Protein AF-0000000085033160 (afdb_homodimer)

Sequence (664 aa):
MLYVVVDGFFGDTGKGKVVAYLAQADSPALCVRTGAPNAGHTVVYGGQTAVLRTLPTCFINRRPKLAVAPGALIKLDVFLTEVEKYGGGRTYVDYQTGVIEDRHVEAERRDEYLMKVVGSTGQGVGAAMVDRVLRRLRLAKEFDVLKPYLADVPALIHENRGEGVVIEGTQGTFLSLYHGTYPYVTSRDATASGVLSEAGVGPKAVDEVVLVFKAYVTRVGSGPLPGELPPEEAERRGWAERGAVTGRPRRAAPFNLELARRAVLLNTPTQIAITKIDVLFKEAAGKTRWGDLPPEARRWIEELEEALKVPVTLIGTGPEPHHMVDLRRERLMLYVVVDGFFGDTGKGKVVAYLAQADSPALCVRTGAPNAGHTVVYGGQTAVLRTLPTCFINRRPKLAVAPGALIKLDVFLTEVEKYGGGRTYVDYQTGVIEDRHVEAERRDEYLMKVVGSTGQGVGAAMVDRVLRRLRLAKEFDVLKPYLADVPALIHENRGEGVVIEGTQGTFLSLYHGTYPYVTSRDATASGVLSEAGVGPKAVDEVVLVFKAYVTRVGSGPLPGELPPEEAERRGWAERGAVTGRPRRAAPFNLELARRAVLLNTPTQIAITKIDVLFKEAAGKTRWGDLPPEARRWIEELEEALKVPVTLIGTGPEPHHMVDLRRERL

Secondary structure (DSSP, 8-state):
-EEEEEESSSS-S-HHHHHHHHHHHH--SEEEE-S-TTS-EEEEETTEEEEESSS-GGGGSSSSEEEE-TT-EEEHHHHHHHIIIIITT-EEEETT-EEE-HHHHHHHHH-HIIIIII----SSHHHHHHHHHTT---BGGG-GGGGGGEE-HHHHHHHHGGG-EEEE--S-GGG-TTTSSTTSS-SS--SHHHHHHHHT--GGG--EEEEEEESEEEE-SSS--TTPPPHHHHHHTT---B-TTT-PBPEEEE--HHHHHHHHHHH--SEEEEE-HHHHSGGGTT--SGGGS-HHHHHHHHHHHHHHTS-EEEEE-SSSTTSEEE-HHHH-/-EEEEEESSSS-S-HHHHHHHHHHHH--SEEEE-S-TTS-EEEEETTEEEEESSS-GGGGSSSSEEEE-TT-EEEHHHHHHHIIIIITT-EEEETT-EEE-HHHHHHHHH-HIIIIII----SSHHHHHHHHHTT---BGGG-GGGGGGEE-HHHHHHHHGGG-EEEE--S-GGG-TTTSSTTSS-SS--SHHHHHHHHT--GGG--EEEEEEESEEEE-SSS--TTPBPHHHHHHTT---B-TTT-PBPEEEE--HHHHHHHHHHH--SEEEEE-HHHHSGGGTT--SGGGS-HHHHHHHHHHHHHHTS-EEEEE-SSSTTSEEE-HHHH-

Organism: Pyrobaculum neutrophilum (strain DSM 2338 / JCM 9278 / NBRC 100436 / V24Sta) (NCBI:txid444157)

Radius of gyration: 24.34 Å; Cα contacts (8 Å, |Δi|>4): 1783; chains: 2; bounding box: 51×70×63 Å

pLDDT: mean 96.83, std 3.1, range [81.56, 98.94]

InterPro domains:
  IPR001114 Adenylosuccinate synthetase [MF_00011] (1-332)
  IPR001114 Adenylosuccinate synthetase [PF00709] (4-136)
  IPR001114 Adenylosuccinate synthetase [PF00709] (143-280)
  IPR001114 Adenylosuccinate synthetase [PTHR11846] (144-281)
  IPR001114 Adenylosuccinate synthetase [SM00788] (2-326)
  IPR027417 P-loop containing nucleoside triphosphate hydrolase [SSF52540] (2-327)
  IPR042109 Adenylosuccinate synthetase, domain 1 [G3DSA:3.40.440.10] (1-132)
  IPR042109 Adenylosuccinate synthetase, domain 1 [G3DSA:3.40.440.10] (133-212)
  IPR042111 Adenylosuccinate synthetase, domain 3 [G3DSA:3.90.170.10] (213-284)
  IPR042111 Adenylosuccinate synthetase, domain 3 [G3DSA:3.90.170.10] (285-330)

Solvent-accessible surface area (backbone atoms only — not comparable to full-atom values): 31947 Å² total; per-residue (Å²): 75,26,38,39,38,31,25,35,43,54,25,88,28,47,59,26,29,53,44,31,28,46,22,65,77,64,54,27,42,32,28,33,13,41,44,38,60,75,39,50,35,55,36,38,58,93,89,38,78,45,73,36,40,55,63,36,54,36,52,83,30,86,72,34,34,33,26,27,18,24,49,15,38,39,38,66,68,61,45,52,51,45,39,70,76,53,29,84,89,37,48,35,33,12,48,48,12,33,49,40,50,70,68,20,23,52,53,30,61,69,33,56,60,43,44,70,60,38,41,51,81,48,65,7,60,48,42,32,47,39,30,45,38,66,48,65,51,55,33,37,70,76,38,75,92,42,58,90,27,54,38,65,45,43,60,50,51,66,72,30,26,87,56,16,29,40,35,38,44,39,56,3,28,41,23,7,54,48,70,25,53,73,52,34,38,48,61,44,54,22,35,50,13,24,39,29,35,26,39,39,37,13,39,71,64,54,70,37,33,37,34,22,32,35,61,42,40,45,39,67,61,67,48,91,58,82,68,58,48,56,68,68,56,27,47,74,62,63,60,62,46,59,39,80,74,81,56,46,67,38,46,30,22,62,60,54,66,70,55,45,47,52,34,41,60,34,28,38,43,65,26,30,30,38,22,49,42,20,63,80,34,62,78,24,50,61,34,48,45,74,89,62,38,44,68,67,54,52,51,52,51,52,51,50,27,64,73,61,73,39,47,69,26,36,38,23,9,48,71,42,40,75,18,31,22,74,33,50,80,79,68,99,76,27,36,39,39,30,26,36,43,53,25,87,28,49,60,27,31,54,44,30,28,47,23,65,76,63,52,26,44,32,28,32,12,42,44,38,60,74,39,50,37,54,36,38,58,94,88,38,77,45,74,35,42,56,63,34,54,36,53,84,32,85,70,34,34,32,26,26,19,24,48,13,38,39,39,66,69,61,44,52,53,46,38,72,76,53,29,85,89,37,49,35,33,11,47,49,13,32,51,41,48,70,68,21,23,52,54,31,59,69,32,57,59,44,45,70,59,38,41,52,82,49,68,7,60,50,41,32,46,38,29,46,39,66,47,65,50,54,32,36,70,77,38,75,90,42,57,90,27,54,38,63,45,41,59,51,50,65,72,30,25,86,55,16,28,40,36,41,47,40,57,3,29,40,23,6,54,48,71,24,52,72,52,36,39,48,61,44,56,21,35,48,14,24,39,28,36,27,40,37,36,12,40,72,65,53,70,37,31,37,33,22,32,34,61,43,39,46,38,68,62,67,46,91,58,84,70,57,48,56,68,68,56,28,46,74,61,63,59,62,46,57,39,82,75,79,56,46,68,38,46,34,21,62,60,51,66,69,55,44,46,50,32,41,60,34,26,38,42,64,28,28,29,36,21,51,41,21,62,79,34,62,76,25,51,59,34,48,45,76,88,62,39,44,68,67,55,52,51,52,52,51,51,49,27,65,72,62,72,37,49,68,25,38,38,23,10,47,71,40,39,76,18,31,23,74,35,51,79,80,67,98

Nearest PDB structures (foldseek):
  5k7x-assembly3_E  TM=9.782E-01  e=5.143E-45  Pyrococcus horikoshii OT3
  2d7u-assembly1_A  TM=9.585E-01  e=7.695E-42  Pyrococcus horikoshii OT3
  1p9b-assembly1_A-2  TM=9.034E-01  e=1.236E-30  Plasmodium falciparum
  4m9d-assembly1_A  TM=9.116E-01  e=2.508E-29  Bacillus anthracis str. 'Ames Ancestor'
  5i34-assembly1_B  TM=8.944E-01  e=1.033E-26  Cryptococcus neoformans H99

Foldseek 3Di:
DEEEEFALAFFDLQLLLQQCLCCVVQVAAAEEEAEFQQAWHWAADPNDIDTARAWHSSLVHVRHQIEYFLLHEYEPVSVVVCCVVRVNLRYAYEQNHFYADPVLLVVQVPDCCNCPPLNGLSPSQQVQVVCVVVVNTDGLNNDPVRVSRYDHQLVVCVVRVVRYYYYRFGTHQQLAPVRHQPPNHDPFGGASVRSCVRRVHDPVSHDFYEYGHEQWHKHDDDGDDPQWDDPVVCVVLVNWDAGPRRRHIIIIGGDDLVSSLVSCVRHVGQEYAYAPLCSNPVQLALDQALVSHPPVSNVVQVVSCVSNVHHHAWYARYRHSSSIHGRPVPGD/DEEEEFALAFFDLQLLLQQCLCCVVQVAAAEEEAEFQQAWHWAADPNDIDTARAWHSSLVHVRHQIEYFLLHEYEPVSVVVCCVVRVNLRYAYEQNHFYADPVLLVVQVPDCCCCPPLNGLSPSQQVQVVCVVVVNTDGLNNDPVRVSRYDHQLVVCVVRVVRYYYYRFGTHQQLAPVRHQPPNHDPFGGASVRSCVRRVHDPVSHDFYEYGHEQWHKHDDDGDDPAWDDPVVCVVLVNWDAGPRRRHTIIIGGDDLVSSLVSCVRHVGQEYEYAPLCSNPVQLALDAALVSHPPVSNVVQVVSCVSNVHHHAWYARYRHSSSIHGRPVPGD

Structure (mmCIF, N/CA/C/O backbone):
data_AF-0000000085033160-model_v1
#
loop_
_entity.id
_entity.type
_entity.pdbx_description
1 polymer 'Adenylosuccinate synthetase'
#
loop_
_atom_site.group_PDB
_atom_site.id
_atom_site.type_symbol
_atom_site.label_atom_id
_atom_site.label_alt_id
_atom_site.label_comp_id
_atom_site.label_asym_id
_atom_site.label_entity_id
_atom_site.label_seq_id
_atom_site.pdbx_PDB_ins_code
_atom_site.Cartn_x
_atom_site.Cartn_y
_atom_site.Cartn_z
_atom_site.occupancy
_atom_site.B_iso_or_equiv
_atom_site.auth_seq_id
_atom_site.auth_comp_id
_atom_site.auth_asym_id
_atom_site.auth_atom_id
_atom_site.pdbx_PDB_model_num
ATOM 1 N N . MET A 1 1 ? 16.547 2.982 12.289 1 94.5 1 MET A N 1
ATOM 2 C CA . MET A 1 1 ? 15.102 2.926 12.508 1 94.5 1 MET A CA 1
ATOM 3 C C . MET A 1 1 ? 14.359 3.562 11.336 1 94.5 1 MET A C 1
ATOM 5 O O . MET A 1 1 ? 14.766 4.605 10.828 1 94.5 1 MET A O 1
ATOM 9 N N . LEU A 1 2 ? 13.398 2.93 10.906 1 98.5 2 LEU A N 1
ATOM 10 C CA . LEU A 1 2 ? 12.57 3.441 9.828 1 98.5 2 LEU A CA 1
ATOM 11 C C . LEU A 1 2 ? 11.195 3.848 10.336 1 98.5 2 LEU A C 1
ATOM 13 O O . LEU A 1 2 ? 10.453 3.016 10.867 1 98.5 2 LEU A O 1
ATOM 17 N N . TYR A 1 3 ? 10.883 5.172 10.203 1 98.5 3 TYR A N 1
A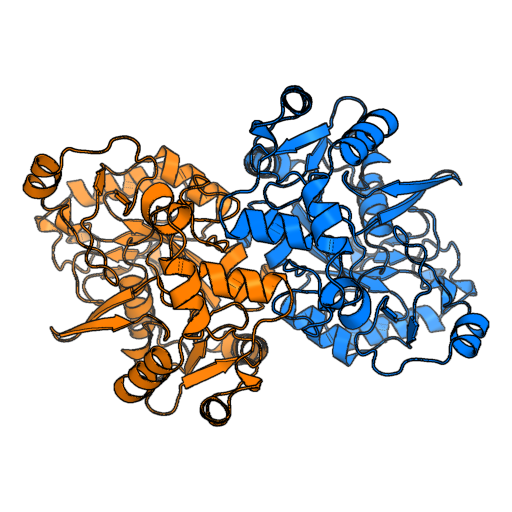TOM 18 C CA . TYR A 1 3 ? 9.586 5.738 10.57 1 98.5 3 TYR A CA 1
ATOM 19 C C . TYR A 1 3 ? 8.719 5.957 9.336 1 98.5 3 TYR A C 1
ATOM 21 O O . TYR A 1 3 ? 9.219 6.379 8.289 1 98.5 3 TYR A O 1
ATOM 29 N N . VAL A 1 4 ? 7.492 5.625 9.438 1 98.88 4 VAL A N 1
ATOM 30 C CA . VAL A 1 4 ? 6.488 6.109 8.492 1 98.88 4 VAL A CA 1
ATOM 31 C C . VAL A 1 4 ? 5.473 6.988 9.227 1 98.88 4 VAL A C 1
ATOM 33 O O . VAL A 1 4 ? 4.957 6.605 10.273 1 98.88 4 VAL A O 1
ATOM 36 N N . VAL A 1 5 ? 5.25 8.211 8.734 1 98.88 5 VAL A N 1
ATOM 37 C CA . VAL A 1 5 ? 4.371 9.195 9.352 1 98.88 5 VAL A CA 1
ATOM 38 C C . VAL A 1 5 ? 3.131 9.398 8.484 1 98.88 5 VAL A C 1
ATOM 40 O O . VAL A 1 5 ? 3.234 9.82 7.332 1 98.88 5 VAL A O 1
ATOM 43 N N . VAL A 1 6 ? 1.978 9.109 9.047 1 98.88 6 VAL A N 1
ATOM 44 C CA . VAL A 1 6 ? 0.729 9.219 8.305 1 98.88 6 VAL A CA 1
ATOM 45 C C . VAL A 1 6 ? -0.309 9.961 9.141 1 98.88 6 VAL A C 1
ATOM 47 O O . VAL A 1 6 ? -0.129 10.141 10.352 1 98.88 6 VAL A O 1
ATOM 50 N N . ASP A 1 7 ? -1.34 10.391 8.453 1 98.62 7 ASP A N 1
ATOM 51 C CA . ASP A 1 7 ? -2.395 11.195 9.062 1 98.62 7 ASP A CA 1
ATOM 52 C C . ASP A 1 7 ? -3.596 10.328 9.445 1 98.62 7 ASP A C 1
ATOM 54 O O . ASP A 1 7 ? -4.035 9.492 8.656 1 98.62 7 ASP A O 1
ATOM 58 N N . GLY A 1 8 ? -4.16 10.586 10.586 1 98.62 8 GLY A N 1
ATOM 59 C CA . GLY A 1 8 ? -5.234 9.75 11.102 1 98.62 8 GLY A CA 1
ATOM 60 C C . GLY A 1 8 ? -6.617 10.289 10.766 1 98.62 8 GLY A C 1
ATOM 61 O O . GLY A 1 8 ? -7.625 9.648 11.078 1 98.62 8 GLY A O 1
ATOM 62 N N . PHE A 1 9 ? -6.734 11.406 10.18 1 98.5 9 PHE A N 1
ATOM 63 C CA . PHE A 1 9 ? -8.023 11.992 9.836 1 98.5 9 PHE A CA 1
ATOM 64 C C . PHE A 1 9 ? -8.094 12.312 8.352 1 98.5 9 PHE A C 1
ATOM 66 O O . PHE A 1 9 ? -7.852 11.445 7.508 1 98.5 9 PHE A O 1
ATOM 73 N N . PHE A 1 10 ? -8.43 13.57 7.973 1 97 10 PHE A N 1
ATOM 74 C CA . PHE A 1 10 ? -8.695 13.93 6.582 1 97 10 PHE A CA 1
ATOM 75 C C . PHE A 1 10 ? -7.547 14.742 6.004 1 97 10 PHE A C 1
ATOM 77 O O . PHE A 1 10 ? -7.742 15.531 5.074 1 97 10 PHE A O 1
ATOM 84 N N . GLY A 1 11 ? -6.555 14.57 6.543 1 93.62 11 GLY A N 1
ATOM 85 C CA . GLY A 1 11 ? -5.445 15.414 6.129 1 93.62 11 GLY A CA 1
ATOM 86 C C . GLY A 1 11 ? -5.352 16.703 6.914 1 93.62 11 GLY A C 1
ATOM 87 O O . GLY A 1 11 ? -6.207 16.984 7.754 1 93.62 11 GLY A O 1
ATOM 88 N N . ASP A 1 12 ? -4.109 17.312 7.258 1 90.31 12 ASP A N 1
ATOM 89 C CA . ASP A 1 12 ? -3.891 18.578 7.93 1 90.31 12 ASP A CA 1
ATOM 90 C C . ASP A 1 12 ? -3.736 18.391 9.438 1 90.31 12 ASP A C 1
ATOM 92 O O . ASP A 1 12 ? -4.301 19.156 10.227 1 90.31 12 ASP A O 1
ATOM 96 N N . THR A 1 13 ? -3.258 17.359 9.758 1 95.25 13 THR A N 1
ATOM 97 C CA . THR A 1 13 ? -3.096 17.078 11.18 1 95.25 13 THR A CA 1
ATOM 98 C C . THR A 1 13 ? -1.738 17.562 11.68 1 95.25 13 THR A C 1
ATOM 100 O O . THR A 1 13 ? -1.398 17.375 12.852 1 95.25 13 THR A O 1
ATOM 103 N N . GLY A 1 14 ? -0.991 18.141 10.773 1 94.94 14 GLY A N 1
ATOM 104 C CA . GLY A 1 14 ? 0.312 18.641 11.18 1 94.94 14 GLY A CA 1
ATOM 105 C C . GLY A 1 14 ? 1.425 17.625 10.992 1 94.94 14 GLY A C 1
ATOM 106 O O . GLY A 1 14 ? 2.359 17.562 11.789 1 94.94 14 GLY A O 1
ATOM 107 N N . LYS A 1 15 ? 1.314 16.734 10.008 1 96.5 15 LYS A N 1
ATOM 108 C CA . LYS A 1 15 ? 2.369 15.781 9.672 1 96.5 15 LYS A CA 1
ATOM 109 C C . LYS A 1 15 ? 3.701 16.484 9.445 1 96.5 15 LYS A C 1
ATOM 111 O O . LYS A 1 15 ? 4.746 16.016 9.906 1 96.5 15 LYS A O 1
ATOM 116 N N . GLY A 1 16 ? 3.633 17.656 8.727 1 95.56 16 GLY A N 1
ATOM 117 C CA . GLY A 1 16 ? 4.844 18.422 8.461 1 95.56 16 GLY A CA 1
ATOM 118 C C . GLY A 1 16 ? 5.578 18.812 9.727 1 95.56 16 GLY A C 1
ATOM 119 O O . GLY A 1 16 ? 6.805 18.703 9.805 1 95.56 16 GLY A O 1
ATOM 120 N N . LYS A 1 17 ? 4.859 19.281 10.68 1 96.06 17 LYS A N 1
ATOM 121 C CA . LYS A 1 17 ? 5.453 19.688 11.953 1 96.06 17 LYS A CA 1
ATOM 122 C C . LYS A 1 17 ? 6.109 18.5 12.648 1 96.06 17 LYS A C 1
ATOM 124 O O . LYS A 1 17 ? 7.219 18.609 13.172 1 96.06 17 LYS A O 1
ATOM 129 N N . VAL A 1 18 ? 5.426 17.359 12.688 1 98.06 18 VAL A N 1
ATOM 130 C CA . VAL A 1 18 ? 5.934 16.156 13.336 1 98.06 18 VAL A CA 1
ATOM 131 C C . VAL A 1 18 ? 7.219 15.688 12.648 1 98.06 18 VAL A C 1
ATOM 133 O O . VAL A 1 18 ? 8.203 15.367 13.312 1 98.06 18 VAL A O 1
ATOM 136 N N . VAL A 1 19 ? 7.234 15.672 11.336 1 98.19 19 VAL A N 1
ATOM 137 C CA . VAL A 1 19 ? 8.406 15.25 10.57 1 98.19 19 VAL A CA 1
ATOM 138 C C . VAL A 1 19 ? 9.555 16.234 10.797 1 98.19 19 VAL A C 1
ATOM 140 O O . VAL A 1 19 ? 10.711 15.82 10.945 1 98.19 19 VAL A O 1
ATOM 143 N N . ALA A 1 20 ? 9.219 17.516 10.836 1 97.38 20 ALA A N 1
ATOM 144 C CA . ALA A 1 20 ? 10.234 18.516 11.125 1 97.38 20 ALA A CA 1
ATOM 145 C C . ALA A 1 20 ? 10.852 18.281 12.5 1 97.38 20 ALA A C 1
ATOM 147 O O . ALA A 1 20 ? 12.07 18.406 12.664 1 97.38 20 ALA A O 1
ATOM 148 N N . TYR A 1 21 ? 10.039 18 13.469 1 97.75 21 TYR A N 1
ATOM 149 C CA . TYR A 1 21 ? 10.555 17.734 14.805 1 97.75 21 TYR A CA 1
ATOM 150 C C . TYR A 1 21 ? 11.469 16.516 14.797 1 97.75 21 TYR A C 1
ATOM 152 O O . TYR A 1 21 ? 12.562 16.547 15.375 1 97.75 21 TYR A O 1
ATOM 160 N N . LEU A 1 22 ? 11.031 15.406 14.117 1 98 22 LEU A N 1
ATOM 161 C CA . LEU A 1 22 ? 11.836 14.188 14.047 1 98 22 LEU A CA 1
ATOM 162 C C . LEU A 1 22 ? 13.172 14.469 13.367 1 98 22 LEU A C 1
ATOM 164 O O . LEU A 1 22 ? 14.195 13.906 13.75 1 98 22 LEU A O 1
ATOM 168 N N . ALA A 1 23 ? 13.125 15.312 12.367 1 97 23 ALA A N 1
ATOM 169 C CA . ALA A 1 23 ? 14.344 15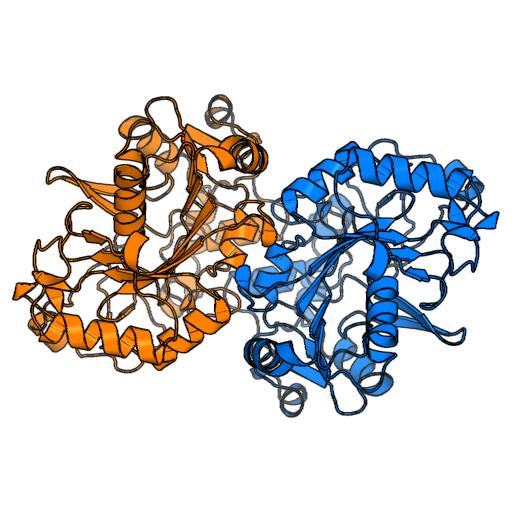.68 11.656 1 97 23 ALA A CA 1
ATOM 170 C C . ALA A 1 23 ? 15.336 16.359 12.586 1 97 23 ALA A C 1
ATOM 172 O O . ALA A 1 23 ? 16.547 16.125 12.5 1 97 23 ALA A O 1
ATOM 173 N N . GLN A 1 24 ? 14.812 17.219 13.398 1 95.94 24 GLN A N 1
ATOM 174 C CA . GLN A 1 24 ? 15.664 17.953 14.32 1 95.94 24 GLN A CA 1
ATOM 175 C C . GLN A 1 24 ? 16.109 17.078 15.484 1 95.94 24 GLN A C 1
ATOM 177 O O . GLN A 1 24 ? 17.281 17.094 15.859 1 95.94 24 GLN A O 1
ATOM 182 N N . ALA A 1 25 ? 15.203 16.344 16 1 96.5 25 ALA A N 1
ATOM 183 C CA . ALA A 1 25 ? 15.453 15.57 17.219 1 96.5 25 ALA A CA 1
ATOM 184 C C . ALA A 1 25 ? 16.328 14.352 16.922 1 96.5 25 ALA A C 1
ATOM 186 O O . ALA A 1 25 ? 17.188 13.984 17.734 1 96.5 25 ALA A O 1
ATOM 187 N N . ASP A 1 26 ? 16.156 13.719 15.727 1 97.06 26 ASP A N 1
ATOM 188 C CA . ASP A 1 26 ? 16.781 12.414 15.484 1 97.06 26 ASP A CA 1
ATOM 189 C C . ASP A 1 26 ? 17.797 12.5 14.352 1 97.06 26 ASP A C 1
ATOM 191 O O . ASP A 1 26 ? 18.625 11.594 14.18 1 97.06 26 ASP A O 1
ATOM 195 N N . SER A 1 27 ? 17.797 13.508 13.57 1 97.94 27 SER A N 1
ATOM 196 C CA . SER A 1 27 ? 18.734 13.742 12.469 1 97.94 27 SER A CA 1
ATOM 197 C C . SER A 1 27 ? 18.859 12.5 11.594 1 97.94 27 SER A C 1
ATOM 199 O O . SER A 1 27 ? 19.969 12.016 11.367 1 97.94 27 SER A O 1
ATOM 201 N N . PRO A 1 28 ? 17.75 12.047 11 1 98.56 28 PRO A N 1
ATOM 202 C CA . PRO A 1 28 ? 17.828 10.883 10.125 1 98.56 28 PRO A CA 1
ATOM 203 C C . PRO A 1 28 ? 18.719 11.125 8.898 1 98.56 28 PRO A C 1
ATOM 205 O O . PRO A 1 28 ? 18.953 12.273 8.531 1 98.56 28 PRO A O 1
ATOM 208 N N . ALA A 1 29 ? 19.203 10.031 8.312 1 98.69 29 ALA A N 1
ATOM 209 C CA . ALA A 1 29 ? 20.062 10.133 7.145 1 98.69 29 ALA A CA 1
ATOM 210 C C . ALA A 1 29 ? 19.25 10.391 5.879 1 98.69 29 ALA A C 1
ATOM 212 O O . ALA A 1 29 ? 19.75 10.984 4.922 1 98.69 29 ALA A O 1
ATOM 213 N N . LEU A 1 30 ? 18.016 9.953 5.867 1 98.81 30 LEU A N 1
ATOM 214 C CA . LEU A 1 30 ? 17.188 10.031 4.672 1 98.81 30 LEU A CA 1
ATOM 215 C C . LEU A 1 30 ? 15.727 10.32 5.039 1 98.81 30 LEU A C 1
ATOM 217 O O . LEU A 1 30 ? 15.203 9.734 5.988 1 98.81 30 LEU A O 1
ATOM 221 N N . CYS A 1 31 ? 15.109 11.234 4.355 1 98.81 31 CYS A N 1
ATOM 222 C CA . CYS A 1 31 ? 13.672 11.469 4.402 1 98.81 31 CYS A CA 1
ATOM 223 C C . CYS A 1 31 ? 13.047 11.328 3.018 1 98.81 31 CYS A C 1
ATOM 225 O O . CYS A 1 31 ? 13.586 11.836 2.035 1 98.81 31 CYS A O 1
ATOM 227 N N . VAL A 1 32 ? 11.977 10.578 2.934 1 98.94 32 VAL A N 1
ATOM 228 C CA . VAL A 1 32 ? 11.32 10.289 1.664 1 98.94 32 VAL A CA 1
ATOM 229 C C . VAL A 1 32 ? 9.883 10.812 1.694 1 98.94 32 VAL A C 1
ATOM 231 O O . VAL A 1 32 ? 9.141 10.555 2.646 1 98.94 32 VAL A O 1
ATOM 234 N N . ARG A 1 33 ? 9.516 11.57 0.688 1 98.62 33 ARG A N 1
ATOM 235 C CA . ARG A 1 33 ? 8.156 12.078 0.542 1 98.62 33 ARG A CA 1
ATOM 236 C C . ARG A 1 33 ? 7.363 11.234 -0.452 1 98.62 33 ARG A C 1
ATOM 238 O O . ARG A 1 33 ? 7.887 10.836 -1.492 1 98.62 33 ARG A O 1
ATOM 245 N N . THR A 1 34 ? 6.121 10.898 -0.109 1 98.56 34 THR A N 1
ATOM 246 C CA . THR A 1 34 ? 5.191 10.242 -1.021 1 98.56 34 THR A CA 1
ATOM 247 C C . THR A 1 34 ? 4.035 11.164 -1.375 1 98.56 34 THR A C 1
ATOM 249 O O . THR A 1 34 ? 3.963 12.297 -0.879 1 98.56 34 THR A O 1
ATOM 252 N N . GLY A 1 35 ? 3.223 10.742 -2.268 1 97.56 35 GLY A N 1
ATOM 253 C CA . GLY A 1 35 ? 2.029 11.508 -2.602 1 97.56 35 GLY A CA 1
ATOM 254 C C . GLY A 1 35 ? 2.219 12.422 -3.797 1 97.56 35 GLY A C 1
ATOM 255 O O . GLY A 1 35 ? 2.855 12.039 -4.781 1 97.56 35 GLY A O 1
ATOM 256 N N . ALA A 1 36 ? 1.515 13.586 -3.74 1 97.69 36 ALA A N 1
ATOM 257 C CA . ALA A 1 36 ? 1.447 14.484 -4.895 1 97.69 36 ALA A CA 1
ATOM 258 C C . ALA A 1 36 ? 1.291 15.938 -4.453 1 97.69 36 ALA A C 1
ATOM 260 O O . ALA A 1 36 ? 1.106 16.219 -3.266 1 97.69 36 ALA A O 1
ATOM 261 N N . PRO A 1 37 ? 1.396 16.828 -5.406 1 96.06 37 PRO A N 1
ATOM 262 C CA . PRO A 1 37 ? 1.457 18.25 -5.043 1 96.06 37 PRO A CA 1
ATOM 263 C C . PRO A 1 37 ? 0.096 18.812 -4.648 1 96.06 37 PRO A C 1
ATOM 265 O O . PRO A 1 37 ? -0.012 20 -4.32 1 96.06 37 PRO A O 1
ATOM 268 N N . ASN A 1 38 ? -0.915 18 -4.652 1 94.75 38 ASN A N 1
ATOM 269 C CA . ASN A 1 38 ? -2.225 18.469 -4.215 1 94.75 38 ASN A CA 1
ATOM 270 C C . ASN A 1 38 ? -2.305 18.562 -2.691 1 94.75 38 ASN A C 1
ATOM 272 O O . ASN A 1 38 ? -3.311 19.031 -2.146 1 94.75 38 ASN A O 1
ATOM 276 N N . ALA A 1 39 ? -1.275 18.109 -2.025 1 92.69 39 ALA A N 1
ATOM 277 C CA . ALA A 1 39 ? -1.14 18.266 -0.58 1 92.69 39 ALA A CA 1
ATOM 278 C C . ALA A 1 39 ? 0.124 19.047 -0.233 1 92.69 39 ALA A C 1
ATOM 280 O O . ALA A 1 39 ? 1.167 18.875 -0.866 1 92.69 39 ALA A O 1
ATOM 281 N N . GLY A 1 40 ? -0.055 19.969 0.777 1 93.44 40 GLY A N 1
ATOM 282 C CA . GLY A 1 40 ? 1.081 20.734 1.271 1 93.44 40 GLY A CA 1
ATOM 283 C C . GLY A 1 40 ? 1.338 20.531 2.752 1 93.44 40 GLY A C 1
ATOM 284 O O . GLY A 1 40 ? 0.398 20.422 3.541 1 93.44 40 GLY A O 1
ATOM 285 N N . HIS A 1 41 ? 2.574 20.391 3.014 1 94.06 41 HIS A N 1
ATOM 286 C CA . HIS A 1 41 ? 2.971 20.328 4.418 1 94.06 41 HIS A CA 1
ATOM 287 C C . HIS A 1 41 ? 3.602 21.641 4.867 1 94.06 41 HIS A C 1
ATOM 289 O O . HIS A 1 41 ? 4.609 22.062 4.305 1 94.06 41 HIS A O 1
ATOM 295 N N . THR A 1 42 ? 2.971 22.219 5.836 1 91.25 42 THR A N 1
ATOM 296 C CA . THR A 1 42 ? 3.412 23.516 6.367 1 91.25 42 THR A CA 1
ATOM 297 C C . THR A 1 42 ? 4.379 23.312 7.531 1 91.25 42 THR A C 1
ATOM 299 O O . THR A 1 42 ? 4.148 22.453 8.398 1 91.25 42 THR A O 1
ATOM 302 N N . VAL A 1 43 ? 5.41 24.062 7.488 1 90.31 43 VAL A N 1
ATOM 303 C CA . VAL A 1 43 ? 6.363 24.062 8.594 1 90.31 43 VAL A CA 1
ATOM 304 C C . VAL A 1 43 ? 6.746 25.5 8.945 1 90.31 43 VAL A C 1
ATOM 306 O O . VAL A 1 43 ? 6.938 26.328 8.047 1 90.31 43 VAL A O 1
ATOM 309 N N . VAL A 1 44 ? 6.691 25.75 10.195 1 91 44 VAL A N 1
ATOM 310 C CA . VAL A 1 44 ? 7.176 27.031 10.719 1 91 44 VAL A CA 1
ATOM 311 C C . VAL A 1 44 ? 8.562 26.844 11.328 1 91 44 VAL A C 1
ATOM 313 O O . VAL A 1 44 ? 8.766 25.984 12.172 1 91 44 VAL A O 1
ATOM 316 N N . TYR A 1 45 ? 9.531 27.594 10.852 1 86.25 45 TYR A N 1
ATOM 317 C CA . TYR A 1 45 ? 10.875 27.5 11.406 1 86.25 45 TYR A CA 1
ATOM 318 C C . TYR A 1 45 ? 11.562 28.859 11.391 1 86.25 45 TYR A C 1
ATOM 320 O O . TYR A 1 45 ? 11.711 29.484 10.328 1 86.25 45 TYR A O 1
ATOM 328 N N . GLY A 1 46 ? 11.984 29.297 12.586 1 86.94 46 GLY A N 1
ATOM 329 C CA . GLY A 1 46 ? 12.586 30.609 12.727 1 86.94 46 GLY A CA 1
ATOM 330 C C . GLY A 1 46 ? 11.625 31.734 12.398 1 86.94 46 GLY A C 1
ATOM 331 O O . GLY A 1 46 ? 12 32.688 11.719 1 86.94 46 GLY A O 1
ATOM 332 N N . GLY A 1 47 ? 10.422 31.469 12.641 1 87.69 47 GLY A N 1
ATOM 333 C CA . GLY A 1 47 ? 9.414 32.5 12.414 1 87.69 47 GLY A CA 1
ATOM 334 C C . GLY A 1 47 ? 8.938 32.562 10.977 1 87.69 47 GLY A C 1
ATOM 335 O O . GLY A 1 47 ? 8.023 33.312 10.648 1 87.69 47 GLY A O 1
ATOM 336 N N . GLN A 1 48 ? 9.531 31.75 10.18 1 90.88 48 GLN A N 1
ATOM 337 C CA . GLN A 1 48 ? 9.141 31.719 8.773 1 90.88 48 GLN A CA 1
ATOM 338 C C . GLN A 1 48 ? 8.328 30.469 8.453 1 90.88 48 GLN A C 1
ATOM 340 O O . GLN A 1 48 ? 8.57 29.406 9.023 1 90.88 48 GLN A O 1
ATOM 345 N N . THR A 1 49 ? 7.34 30.703 7.598 1 92.06 49 THR A N 1
ATOM 346 C CA . THR A 1 49 ? 6.469 29.594 7.211 1 92.06 49 THR A CA 1
ATOM 347 C C . THR A 1 49 ? 6.82 29.094 5.812 1 92.06 49 THR A C 1
ATOM 349 O O . THR A 1 49 ? 7.027 29.891 4.895 1 92.06 49 THR A O 1
ATOM 352 N N . ALA A 1 50 ? 7.004 27.859 5.66 1 92.62 50 ALA A N 1
ATOM 353 C CA . ALA A 1 50 ? 7.219 27.219 4.371 1 92.62 50 ALA A CA 1
ATOM 354 C C . ALA A 1 50 ? 6.16 26.141 4.109 1 92.62 50 ALA A C 1
ATOM 356 O O . ALA A 1 50 ? 5.75 25.438 5.027 1 92.62 50 ALA A O 1
ATOM 357 N N . VAL A 1 51 ? 5.652 26.125 2.918 1 93.06 51 VAL A N 1
ATOM 358 C CA . VAL A 1 51 ? 4.734 25.078 2.477 1 93.06 51 VAL A CA 1
ATOM 359 C C . VAL A 1 51 ? 5.391 24.234 1.388 1 93.06 51 VAL A C 1
ATOM 361 O O . VAL A 1 51 ? 5.695 24.734 0.304 1 93.06 51 VAL A O 1
ATOM 364 N N . LEU A 1 52 ? 5.645 23.047 1.684 1 95.75 52 LEU A N 1
ATOM 365 C CA . LEU A 1 52 ? 6.262 22.156 0.706 1 95.75 52 LEU A CA 1
ATOM 366 C C . LEU A 1 52 ? 5.23 21.203 0.104 1 95.75 52 LEU A C 1
ATOM 368 O O . LEU A 1 52 ? 4.359 20.688 0.814 1 95.75 52 LEU A O 1
ATOM 372 N N . ARG A 1 53 ? 5.375 20.938 -1.173 1 96.81 53 ARG A N 1
ATOM 373 C CA . ARG A 1 53 ? 4.406 20.109 -1.89 1 96.81 53 ARG A CA 1
ATOM 374 C C . ARG A 1 53 ? 5.078 18.891 -2.508 1 96.81 53 ARG A C 1
ATOM 376 O O . ARG A 1 53 ? 4.402 17.953 -2.93 1 96.81 53 ARG A O 1
ATOM 383 N N . THR A 1 54 ? 6.418 18.922 -2.52 1 97.62 54 THR A N 1
ATOM 384 C CA . THR A 1 54 ? 7.125 17.828 -3.172 1 97.62 54 THR A CA 1
ATOM 385 C C . THR A 1 54 ? 8.203 17.25 -2.256 1 97.62 54 THR A C 1
ATOM 387 O O . THR A 1 54 ? 8.281 16.047 -2.057 1 97.62 54 THR A O 1
ATOM 390 N N . LEU A 1 55 ? 9.016 18.125 -1.707 1 98 55 LEU A N 1
ATOM 391 C CA . LEU A 1 55 ? 10.117 17.672 -0.867 1 98 55 LEU A CA 1
ATOM 392 C C . LEU A 1 55 ? 9.641 17.406 0.555 1 98 55 LEU A C 1
ATOM 394 O O . LEU A 1 55 ? 8.664 18 1.013 1 98 55 LEU A O 1
ATOM 398 N N . PRO A 1 56 ? 10.305 16.438 1.249 1 98 56 PRO A N 1
ATOM 399 C CA . PRO A 1 56 ? 9.938 16.188 2.646 1 98 56 PRO A CA 1
ATOM 400 C C . PRO A 1 56 ? 10.297 17.359 3.559 1 98 56 PRO A C 1
ATOM 402 O O . PRO A 1 56 ? 11.234 18.109 3.268 1 98 56 PRO A O 1
ATOM 405 N N . THR A 1 57 ? 9.625 17.422 4.629 1 96.38 57 THR A N 1
ATOM 406 C CA . THR A 1 57 ? 9.734 18.562 5.531 1 96.38 57 THR A CA 1
ATOM 407 C C . THR A 1 57 ? 11.047 18.5 6.312 1 96.38 57 THR A C 1
ATOM 409 O O . THR A 1 57 ? 11.438 19.484 6.945 1 96.38 57 THR A O 1
ATOM 412 N N . CYS A 1 58 ? 11.781 17.484 6.156 1 95.88 58 CYS A N 1
ATOM 413 C CA . CYS A 1 58 ? 13.055 17.312 6.852 1 95.88 58 CYS A CA 1
ATOM 414 C C . CYS A 1 58 ? 14.078 18.328 6.359 1 95.88 58 CYS A C 1
ATOM 416 O O . CYS A 1 58 ? 15.172 18.438 6.914 1 95.88 58 CYS A O 1
ATOM 418 N N . PHE A 1 59 ? 13.719 19.141 5.406 1 93.31 59 PHE A N 1
ATOM 419 C CA . PHE A 1 59 ? 14.648 20.094 4.82 1 93.31 59 PHE A CA 1
ATOM 420 C C . PHE A 1 59 ? 15.188 21.047 5.879 1 93.31 59 PHE A C 1
ATOM 422 O O . PHE A 1 59 ? 16.25 21.656 5.703 1 93.31 59 PHE A O 1
ATOM 429 N N . ILE A 1 60 ? 14.547 21.141 6.957 1 92.69 60 ILE A N 1
ATOM 430 C CA . ILE A 1 60 ? 14.922 22.078 8.008 1 92.69 60 ILE A CA 1
ATOM 431 C C . ILE A 1 60 ? 16.234 21.641 8.641 1 92.69 60 ILE A C 1
ATOM 433 O O . ILE A 1 60 ? 16.891 22.438 9.328 1 92.69 60 ILE A O 1
ATOM 437 N N . ASN A 1 61 ? 16.531 20.391 8.57 1 93.56 61 ASN A N 1
ATOM 438 C CA . ASN A 1 61 ? 17.812 19.812 8.953 1 93.56 61 ASN A CA 1
ATOM 439 C C . ASN A 1 61 ? 18.703 19.562 7.742 1 93.56 61 ASN A C 1
ATOM 441 O O . ASN A 1 61 ? 18.266 19 6.742 1 93.56 61 ASN A O 1
ATOM 445 N N . ARG A 1 62 ? 19.953 19.922 7.789 1 93.5 62 ARG A N 1
ATOM 446 C CA . ARG A 1 62 ? 20.812 19.859 6.617 1 93.5 62 ARG A CA 1
ATOM 447 C C . ARG A 1 62 ? 21.406 18.469 6.445 1 93.5 62 ARG A C 1
ATOM 449 O O . ARG A 1 62 ? 21.953 18.141 5.387 1 93.5 62 ARG A O 1
ATOM 456 N N . ARG A 1 63 ? 21.203 17.609 7.297 1 94.25 63 ARG A N 1
ATOM 457 C CA . ARG A 1 63 ? 21.844 16.297 7.27 1 94.25 63 ARG A CA 1
ATOM 458 C C . ARG A 1 63 ? 21.094 15.344 6.352 1 94.25 63 ARG A C 1
ATOM 460 O O . ARG A 1 63 ? 21.688 14.664 5.527 1 94.25 63 ARG A O 1
ATOM 467 N N . PRO A 1 64 ? 19.797 15.242 6.445 1 97.38 64 PRO A N 1
ATOM 468 C CA . PRO A 1 64 ? 19.078 14.219 5.688 1 97.38 64 PRO A CA 1
ATOM 469 C C . PRO A 1 64 ? 19.125 14.453 4.18 1 97.38 64 PRO A C 1
ATOM 471 O O . PRO A 1 64 ? 19.031 15.594 3.725 1 97.38 64 PRO A O 1
ATOM 474 N N . LYS A 1 65 ? 19.359 13.359 3.488 1 98.56 65 LYS A N 1
ATOM 475 C CA . LYS A 1 65 ? 18.969 13.367 2.082 1 98.56 65 LYS A CA 1
ATOM 476 C C . LYS A 1 65 ? 17.453 13.508 1.936 1 98.56 65 LYS A C 1
ATOM 478 O O . LYS A 1 65 ? 16.703 13.039 2.783 1 98.56 65 LYS A O 1
ATOM 483 N N . LEU A 1 66 ? 17.062 14.258 0.949 1 98.81 66 LEU A N 1
ATOM 484 C CA . LEU A 1 66 ? 15.641 14.469 0.655 1 98.81 66 LEU A CA 1
ATOM 485 C C . LEU A 1 66 ? 15.242 13.758 -0.634 1 98.81 66 LEU A C 1
ATOM 487 O O . LEU A 1 66 ? 15.75 14.086 -1.711 1 98.81 66 LEU A O 1
ATOM 491 N N . ALA A 1 67 ? 14.328 12.797 -0.558 1 98.88 67 ALA A N 1
ATOM 492 C CA . ALA A 1 67 ? 14.008 12 -1.741 1 98.88 67 ALA A CA 1
ATOM 493 C C . ALA A 1 67 ? 12.5 11.953 -1.98 1 98.88 67 ALA A C 1
ATOM 495 O O . ALA A 1 67 ? 11.711 12.18 -1.06 1 98.88 67 ALA A O 1
ATOM 496 N N . VAL A 1 68 ? 12.133 11.742 -3.223 1 98.88 68 VAL A N 1
ATOM 497 C CA . VAL A 1 68 ? 10.75 11.547 -3.639 1 98.88 68 VAL A CA 1
ATOM 498 C C . VAL A 1 68 ? 10.547 10.102 -4.09 1 98.88 68 VAL A C 1
ATOM 500 O O . VAL A 1 68 ? 11.328 9.578 -4.895 1 98.88 68 VAL A O 1
ATOM 503 N N . ALA A 1 69 ? 9.508 9.508 -3.643 1 98.94 69 ALA A N 1
ATOM 504 C CA . ALA A 1 69 ? 9.266 8.078 -3.775 1 98.94 69 ALA A CA 1
ATOM 505 C C . ALA A 1 69 ? 8.836 7.719 -5.199 1 98.94 69 ALA A C 1
ATOM 507 O O . ALA A 1 69 ? 8.359 8.578 -5.941 1 98.94 69 ALA A O 1
ATOM 508 N N . PRO A 1 70 ? 8.93 6.402 -5.57 1 98.94 70 PRO A N 1
ATOM 509 C CA . PRO A 1 70 ? 8.539 5.957 -6.91 1 98.94 70 PRO A CA 1
ATOM 510 C C . PRO A 1 70 ? 7.047 6.148 -7.18 1 98.94 70 PRO A C 1
ATOM 512 O O . PRO A 1 70 ? 6.656 6.453 -8.305 1 98.94 70 PRO A O 1
ATOM 515 N N . GLY A 1 71 ? 6.254 5.988 -6.184 1 98.81 71 GLY A N 1
ATOM 516 C CA . GLY A 1 71 ? 4.816 6.059 -6.387 1 98.81 71 GLY A CA 1
ATOM 517 C C . GLY A 1 71 ? 4.281 7.48 -6.379 1 98.81 71 GLY A C 1
ATOM 518 O O . GLY A 1 71 ? 3.109 7.711 -6.684 1 98.81 71 GLY A O 1
ATOM 519 N N . ALA A 1 72 ? 5.156 8.445 -6.117 1 98.81 72 ALA A N 1
ATOM 520 C CA . ALA A 1 72 ? 4.734 9.844 -6 1 98.81 72 ALA A CA 1
ATOM 521 C C . ALA A 1 72 ? 4.543 10.477 -7.375 1 98.81 72 ALA A C 1
ATOM 523 O O . ALA A 1 72 ? 4.945 9.898 -8.391 1 98.81 72 ALA A O 1
ATOM 524 N N . LEU A 1 73 ? 3.826 11.57 -7.387 1 98.88 73 LEU A N 1
ATOM 525 C CA . LEU A 1 73 ? 3.707 12.445 -8.547 1 98.88 73 LEU A CA 1
ATOM 526 C C . LEU A 1 73 ? 4.301 13.82 -8.25 1 98.88 73 LEU A C 1
ATOM 528 O O . LEU A 1 73 ? 4.137 14.352 -7.145 1 98.88 73 LEU A O 1
ATOM 532 N N . ILE A 1 74 ? 4.98 14.375 -9.258 1 98.81 74 ILE A N 1
ATOM 533 C CA . ILE A 1 74 ? 5.531 15.711 -9.062 1 98.81 74 ILE A CA 1
ATOM 534 C C . ILE A 1 74 ? 5.195 16.594 -10.266 1 98.81 74 ILE A C 1
ATOM 536 O O . ILE A 1 74 ? 4.902 16.078 -11.352 1 98.81 74 ILE A O 1
ATOM 540 N N . LYS A 1 75 ? 5.109 17.828 -10.031 1 98.5 75 LYS A N 1
ATOM 541 C CA . LYS A 1 75 ? 5.152 18.828 -11.078 1 98.5 75 LYS A CA 1
ATOM 542 C C . LYS A 1 75 ? 6.547 19.438 -11.195 1 98.5 75 LYS A C 1
ATOM 544 O O . LYS A 1 75 ? 7.129 19.875 -10.195 1 98.5 75 LYS A O 1
ATOM 549 N N . LEU A 1 76 ? 7.039 19.578 -12.414 1 98.5 76 LEU A N 1
ATOM 550 C CA . LEU A 1 76 ? 8.438 19.938 -12.625 1 98.5 76 LEU A CA 1
ATOM 551 C C . LEU A 1 76 ? 8.75 21.297 -12.016 1 98.5 76 LEU A C 1
ATOM 553 O O . LEU A 1 76 ? 9.758 21.453 -11.312 1 98.5 76 LEU A O 1
ATOM 557 N N . ASP A 1 77 ? 7.918 22.266 -12.258 1 97.94 77 ASP A N 1
ATOM 558 C CA . ASP A 1 77 ? 8.195 23.625 -11.773 1 97.94 77 ASP A CA 1
ATOM 559 C C . ASP A 1 77 ? 8.164 23.672 -10.25 1 97.94 77 ASP A C 1
ATOM 561 O O . ASP A 1 77 ? 9 24.328 -9.633 1 97.94 77 ASP A O 1
ATOM 565 N N . VAL A 1 78 ? 7.219 22.938 -9.617 1 97.38 78 VAL A N 1
ATOM 566 C CA . VAL A 1 78 ? 7.113 22.906 -8.164 1 97.38 78 VAL A CA 1
ATOM 567 C C . VAL A 1 78 ? 8.344 22.219 -7.566 1 97.38 78 VAL A C 1
ATOM 569 O O . VAL A 1 78 ? 8.945 22.734 -6.617 1 97.38 78 VAL A O 1
ATOM 572 N N . PHE A 1 79 ? 8.734 21.125 -8.141 1 98.5 79 PHE A N 1
ATOM 573 C CA . PHE A 1 79 ? 9.891 20.359 -7.668 1 98.5 79 PHE A CA 1
ATOM 574 C C . PHE A 1 79 ? 11.164 21.203 -7.754 1 98.5 79 PHE A C 1
ATOM 576 O O . PHE A 1 79 ? 11.891 21.328 -6.773 1 98.5 79 PHE A O 1
ATOM 583 N N . LEU A 1 80 ? 11.383 21.766 -8.883 1 98.25 80 LEU A N 1
ATOM 584 C CA . LEU A 1 80 ? 12.617 22.516 -9.109 1 98.25 80 LEU A CA 1
ATOM 585 C C . LEU A 1 80 ? 12.68 23.766 -8.234 1 98.25 80 LEU A C 1
ATOM 587 O O . LEU A 1 80 ? 13.742 24.125 -7.742 1 98.25 80 LEU A O 1
ATOM 591 N N . THR A 1 81 ? 11.547 24.391 -8.047 1 97.75 81 THR A N 1
ATOM 592 C CA . THR A 1 81 ? 11.492 25.562 -7.172 1 97.75 81 THR A CA 1
ATOM 593 C C . THR A 1 81 ? 11.836 25.172 -5.738 1 97.75 81 THR A C 1
ATOM 595 O O . THR A 1 81 ? 12.617 25.859 -5.07 1 97.75 81 THR A O 1
ATOM 598 N N . GLU A 1 82 ? 11.297 24.062 -5.273 1 97.62 82 GLU A N 1
ATOM 599 C CA . GLU A 1 82 ? 11.57 23.609 -3.914 1 97.62 82 GLU A CA 1
ATOM 600 C C . GLU A 1 82 ? 13.023 23.156 -3.77 1 97.62 82 GLU A C 1
ATOM 602 O O . GLU A 1 82 ? 13.648 23.391 -2.73 1 97.62 82 GLU A O 1
ATOM 607 N N . VAL A 1 83 ? 13.555 22.5 -4.781 1 97.56 83 VAL A N 1
ATOM 608 C CA . VAL A 1 83 ? 14.938 22.062 -4.758 1 97.56 83 VAL A CA 1
ATOM 609 C C . VAL A 1 83 ? 15.867 23.266 -4.648 1 97.56 83 VAL A C 1
ATOM 611 O O . VAL A 1 83 ? 16.844 23.234 -3.898 1 97.56 83 VAL A O 1
ATOM 614 N N . GLU A 1 84 ? 15.594 24.25 -5.41 1 96.75 84 GLU A N 1
ATOM 615 C CA . GLU A 1 84 ? 16.406 25.469 -5.383 1 96.75 84 GLU A CA 1
ATOM 616 C C . GLU A 1 84 ? 16.375 26.125 -4.004 1 96.75 84 GLU A C 1
ATOM 618 O O . GLU A 1 84 ? 17.406 26.547 -3.492 1 96.75 84 GLU A O 1
ATOM 623 N N . LYS A 1 85 ? 15.266 26.141 -3.406 1 94.88 85 LYS A N 1
ATOM 624 C CA . LYS A 1 85 ? 15.086 26.859 -2.15 1 94.88 85 LYS A CA 1
ATOM 625 C C . LYS A 1 85 ? 15.539 26.016 -0.963 1 94.88 85 LYS A C 1
ATOM 627 O O . LYS A 1 85 ? 16.109 26.547 -0.001 1 94.88 85 LYS A O 1
ATOM 632 N N . TYR A 1 86 ? 15.242 24.656 -1.079 1 94.12 86 TYR A N 1
ATOM 633 C CA . TYR A 1 86 ? 15.359 23.859 0.14 1 94.12 86 TYR A CA 1
ATOM 634 C C . TYR A 1 86 ? 16.266 22.656 -0.078 1 94.12 86 TYR A C 1
ATOM 636 O O . TYR A 1 86 ? 16.641 21.969 0.877 1 94.12 86 TYR A O 1
ATOM 644 N N . GLY A 1 87 ? 16.672 22.297 -1.265 1 91.5 87 GLY A N 1
ATOM 645 C CA . GLY A 1 87 ? 17.297 21.031 -1.603 1 91.5 87 GLY A CA 1
ATOM 646 C C . GLY A 1 87 ? 18.734 20.938 -1.145 1 91.5 87 GLY A C 1
ATOM 647 O O . GLY A 1 87 ? 19.172 19.906 -0.646 1 91.5 87 GLY A O 1
ATOM 648 N N . GLY A 1 88 ? 19.578 21.984 -1.359 1 88.06 88 GLY A N 1
ATOM 649 C CA . GLY A 1 88 ? 20.953 22.062 -0.888 1 88.06 88 GLY A CA 1
ATOM 650 C C . GLY A 1 88 ? 21.844 20.984 -1.491 1 88.06 88 GLY A C 1
ATOM 651 O O . GLY A 1 88 ? 22.766 20.5 -0.832 1 88.06 88 GLY A O 1
ATOM 652 N N . GLY A 1 89 ? 21.609 20.406 -2.611 1 91.81 89 GLY A N 1
ATOM 653 C CA . GLY A 1 89 ? 22.438 19.422 -3.287 1 91.81 89 GLY A CA 1
ATOM 654 C C . GLY A 1 89 ? 22.25 18.016 -2.762 1 91.81 89 GLY A C 1
ATOM 655 O O . GLY A 1 89 ? 23.094 17.141 -2.963 1 91.81 89 GLY A O 1
ATOM 656 N N . ARG A 1 90 ? 21.203 17.797 -2.076 1 97.5 90 ARG A N 1
ATOM 657 C CA . ARG A 1 90 ? 20.969 16.5 -1.462 1 97.5 90 ARG A CA 1
ATOM 658 C C . ARG A 1 90 ? 19.562 16 -1.772 1 97.5 90 ARG A C 1
ATOM 660 O O . ARG A 1 90 ? 18.906 15.414 -0.912 1 97.5 90 ARG A O 1
ATOM 667 N N . THR A 1 91 ? 19.062 16.375 -2.902 1 98.44 91 THR A N 1
ATOM 668 C CA . THR A 1 91 ? 17.703 16.031 -3.295 1 98.44 91 THR A CA 1
ATOM 669 C C . THR A 1 91 ? 17.703 14.93 -4.348 1 98.44 91 THR A C 1
ATOM 671 O O . THR A 1 91 ? 18.547 14.938 -5.254 1 98.44 91 THR A O 1
ATOM 674 N N . TYR A 1 92 ? 16.766 13.992 -4.227 1 98.88 92 TYR A N 1
ATOM 675 C CA . TYR A 1 92 ? 16.672 12.867 -5.148 1 98.88 92 TYR A CA 1
ATOM 676 C C . TYR A 1 92 ? 15.219 12.617 -5.547 1 98.88 92 TYR A C 1
ATOM 678 O O . TYR A 1 92 ? 14.297 12.938 -4.793 1 98.88 92 TYR A O 1
ATOM 686 N N . VAL A 1 93 ? 15.031 12.148 -6.695 1 98.88 93 VAL A N 1
ATOM 687 C CA . VAL A 1 93 ? 13.742 11.688 -7.199 1 98.88 93 VAL A CA 1
ATOM 688 C C . VAL A 1 93 ? 13.898 10.312 -7.836 1 98.88 93 VAL A C 1
ATOM 690 O O . VAL A 1 93 ? 14.867 10.055 -8.555 1 98.88 93 VAL A O 1
ATOM 693 N N . ASP A 1 94 ? 13.016 9.414 -7.555 1 98.94 94 ASP A N 1
ATOM 694 C CA . ASP A 1 94 ? 13.133 8.055 -8.078 1 98.94 94 ASP A CA 1
ATOM 695 C C . ASP A 1 94 ? 12.93 8.031 -9.594 1 98.94 94 ASP A C 1
ATOM 697 O O . ASP A 1 94 ? 12.18 8.844 -10.133 1 98.94 94 ASP A O 1
ATOM 701 N N . TYR A 1 95 ? 13.477 7.02 -10.234 1 98.81 95 TYR A N 1
ATOM 702 C CA . TYR A 1 95 ? 13.344 6.82 -11.672 1 98.81 95 TYR A CA 1
ATOM 703 C C . TYR A 1 95 ? 11.883 6.68 -12.07 1 98.81 95 TYR A C 1
ATOM 705 O O . TYR A 1 95 ? 11.484 7.09 -13.164 1 98.81 95 TYR A O 1
ATOM 713 N N . GLN A 1 96 ? 11.039 6.16 -11.156 1 98.81 96 GLN A N 1
ATOM 714 C CA . GLN A 1 96 ? 9.68 5.766 -11.508 1 98.81 96 GLN A CA 1
ATOM 715 C C . GLN A 1 96 ? 8.664 6.801 -11.039 1 98.81 96 GLN A C 1
ATOM 717 O O . GLN A 1 96 ? 7.461 6.613 -11.203 1 98.81 96 GLN A O 1
ATOM 722 N N . THR A 1 97 ? 9.109 7.883 -10.438 1 98.94 97 THR A N 1
ATOM 723 C CA . THR A 1 97 ? 8.195 8.938 -10.023 1 98.94 97 THR A CA 1
ATOM 724 C C . THR A 1 97 ? 7.445 9.508 -11.227 1 98.94 97 THR A C 1
ATOM 726 O O . THR A 1 97 ? 8.031 9.711 -12.289 1 98.94 97 THR A O 1
ATOM 729 N N . GLY A 1 98 ? 6.145 9.688 -11.039 1 98.88 98 GLY A N 1
ATOM 730 C CA . GLY A 1 98 ? 5.352 10.227 -12.125 1 98.88 98 GLY A CA 1
ATOM 731 C 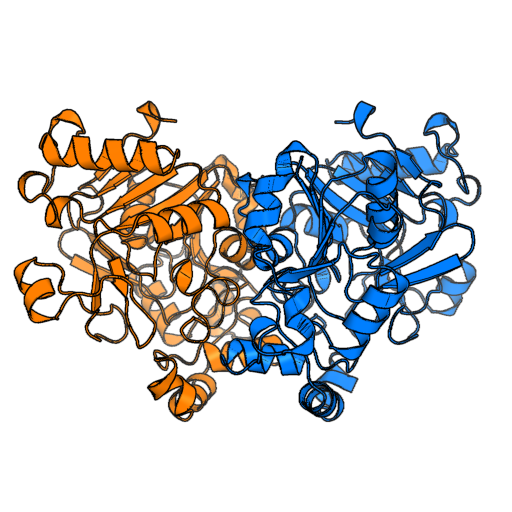C . GLY A 1 98 ? 5.441 11.734 -12.242 1 98.88 98 GLY A C 1
ATOM 732 O O . GLY A 1 98 ? 5.633 12.43 -11.234 1 98.88 98 GLY A O 1
ATOM 733 N N . VAL A 1 99 ? 5.23 12.227 -13.438 1 98.94 99 VAL A N 1
ATOM 734 C CA . VAL A 1 99 ? 5.301 13.672 -13.648 1 98.94 99 VAL A CA 1
ATOM 735 C C . VAL A 1 99 ? 3.951 14.188 -14.141 1 98.94 99 VAL A C 1
ATOM 737 O O . VAL A 1 99 ? 3.416 13.703 -15.133 1 98.94 99 VAL A O 1
ATOM 740 N N . ILE A 1 100 ? 3.424 15.102 -13.422 1 98.88 100 ILE A N 1
ATOM 741 C CA . ILE A 1 100 ? 2.211 15.805 -13.828 1 98.88 100 ILE A CA 1
ATOM 742 C C . ILE A 1 100 ? 2.555 16.859 -14.867 1 98.88 100 ILE A C 1
ATOM 744 O O . ILE A 1 100 ? 3.377 17.75 -14.617 1 98.88 100 ILE A O 1
ATOM 748 N N . GLU A 1 101 ? 1.969 16.844 -15.953 1 98.69 101 GLU A N 1
ATOM 749 C CA . GLU A 1 101 ? 2.143 17.812 -17.031 1 98.69 101 GLU A CA 1
ATOM 750 C C . GLU A 1 101 ? 0.953 18.766 -17.109 1 98.69 101 GLU A C 1
ATOM 752 O O . GLU A 1 101 ? -0.092 18.516 -16.5 1 98.69 101 GLU A O 1
ATOM 757 N N . ASP A 1 102 ? 1.104 19.812 -17.859 1 98.12 102 ASP A N 1
ATOM 758 C CA . ASP A 1 102 ? 0.062 20.828 -17.969 1 98.12 102 ASP A CA 1
ATOM 759 C C . ASP A 1 102 ? -1.24 20.234 -18.5 1 98.12 102 ASP A C 1
ATOM 761 O O . ASP A 1 102 ? -2.328 20.641 -18.094 1 98.12 102 ASP A O 1
ATOM 765 N N . ARG A 1 103 ? -1.122 19.312 -19.391 1 98.31 103 ARG A N 1
ATOM 766 C CA . ARG A 1 103 ? -2.314 18.672 -19.938 1 98.31 103 ARG A CA 1
ATOM 767 C C . ARG A 1 103 ? -3.123 17.984 -18.844 1 98.31 103 ARG A C 1
ATOM 769 O O . ARG A 1 103 ? -4.352 17.906 -18.938 1 98.31 103 ARG A O 1
ATOM 776 N N . HIS A 1 104 ? -2.467 17.422 -17.859 1 98.69 104 HIS A N 1
ATOM 777 C CA . HIS A 1 104 ? -3.16 16.781 -16.734 1 98.69 104 HIS A CA 1
ATOM 778 C C . HIS A 1 104 ? -3.943 17.797 -15.922 1 98.69 104 HIS A C 1
ATOM 780 O O . HIS A 1 104 ? -5.074 17.531 -15.508 1 98.69 104 HIS A O 1
ATOM 786 N N . VAL A 1 105 ? -3.297 18.922 -15.625 1 98.12 105 VAL A N 1
ATOM 787 C CA . VAL A 1 105 ? -3.943 20 -14.883 1 98.12 105 VAL A CA 1
ATOM 788 C C . VAL A 1 105 ? -5.188 20.469 -15.633 1 98.12 105 VAL A C 1
ATOM 790 O O . VAL A 1 105 ? -6.262 20.594 -15.047 1 98.12 105 VAL A O 1
ATOM 793 N N . GLU A 1 106 ? -5.039 20.656 -16.938 1 98.25 106 GLU A N 1
ATOM 794 C CA . GLU A 1 106 ? -6.148 21.109 -17.766 1 98.25 106 GLU A CA 1
ATOM 795 C C . GLU A 1 106 ? -7.289 20.109 -17.766 1 98.25 106 GLU A C 1
ATOM 797 O O . GLU A 1 106 ? -8.461 20.484 -17.641 1 98.25 106 GLU A O 1
ATOM 802 N N . ALA A 1 107 ? -6.969 18.875 -17.906 1 97.94 107 ALA A N 1
ATOM 803 C CA . ALA A 1 107 ? -7.977 17.828 -17.953 1 97.94 107 ALA A CA 1
ATOM 804 C C . ALA A 1 107 ? -8.758 17.766 -16.641 1 97.94 107 ALA A C 1
ATOM 806 O O . ALA A 1 107 ? -9.984 17.625 -16.641 1 97.94 107 ALA A O 1
ATOM 807 N N . GLU A 1 108 ? -8.062 17.844 -15.555 1 96.88 108 GLU A N 1
ATOM 808 C CA . GLU A 1 108 ? -8.719 17.797 -14.25 1 96.88 108 GLU A CA 1
ATOM 809 C C . GLU A 1 108 ? -9.609 19.016 -14.031 1 96.88 108 GLU A C 1
ATOM 811 O O . GLU A 1 108 ? -10.734 18.875 -13.547 1 96.88 108 GLU A O 1
ATOM 816 N N . ARG A 1 109 ? -9.156 20.203 -14.367 1 96.88 109 ARG A N 1
ATOM 817 C CA . ARG A 1 109 ? -9.898 21.453 -14.141 1 96.88 109 ARG A CA 1
ATOM 818 C C . ARG A 1 109 ? -11.117 21.531 -15.055 1 96.88 109 ARG A C 1
ATOM 820 O O . ARG A 1 109 ? -12.102 22.188 -14.727 1 96.88 109 ARG A O 1
ATOM 827 N N . ARG A 1 110 ? -11.086 20.844 -16.188 1 97.44 110 ARG A N 1
ATOM 828 C CA . ARG A 1 110 ? -12.219 20.828 -17.109 1 97.44 110 ARG A CA 1
ATOM 829 C C . ARG A 1 110 ? -13.289 19.844 -16.656 1 97.44 110 ARG A C 1
ATOM 831 O O . ARG A 1 110 ? -14.414 19.875 -17.141 1 97.44 110 ARG A O 1
ATOM 838 N N . ASP A 1 111 ? -12.938 18.969 -15.789 1 97.25 111 ASP A N 1
ATOM 839 C CA . ASP A 1 111 ? -13.883 17.969 -15.297 1 97.25 111 ASP A CA 1
ATOM 840 C C . ASP A 1 111 ? -14.734 18.547 -14.164 1 97.25 111 ASP A C 1
ATOM 842 O O . ASP A 1 111 ? -14.305 18.562 -13.008 1 97.25 111 ASP A O 1
ATOM 846 N N . GLU A 1 112 ? -15.961 18.828 -14.375 1 96.5 112 GLU A N 1
ATOM 847 C CA . GLU A 1 112 ? -16.844 19.484 -13.422 1 96.5 112 GLU A CA 1
ATOM 848 C C . GLU A 1 112 ? -17.156 18.594 -12.234 1 96.5 112 GLU A C 1
ATOM 850 O O . GLU A 1 112 ? -17.312 19.078 -11.109 1 96.5 112 GLU A O 1
ATOM 855 N N . TYR A 1 113 ? -17.297 17.375 -12.555 1 97 113 TYR A N 1
ATOM 856 C CA . TYR A 1 113 ? -17.562 16.438 -11.469 1 97 113 TYR A CA 1
ATOM 857 C C . TYR A 1 113 ? -16.438 16.453 -10.445 1 97 113 TYR A C 1
ATOM 859 O O . TYR A 1 113 ? -16.688 16.547 -9.242 1 97 113 TYR A O 1
ATOM 867 N N . LEU A 1 114 ? -15.188 16.344 -10.883 1 95.62 114 LEU A N 1
ATOM 868 C CA . LEU A 1 114 ? -14.039 16.344 -9.984 1 95.62 114 LEU A CA 1
ATOM 869 C C . LEU A 1 114 ? -13.93 17.672 -9.25 1 95.62 114 LEU A C 1
ATOM 871 O O . LEU A 1 114 ? -13.648 17.703 -8.047 1 95.62 114 LEU A O 1
ATOM 875 N N . MET A 1 115 ? -14.18 18.766 -9.945 1 94.38 115 MET A N 1
ATOM 876 C CA . MET A 1 115 ? -13.969 20.094 -9.367 1 94.38 115 MET A CA 1
ATOM 877 C C . MET A 1 115 ? -15.109 20.469 -8.422 1 94.38 115 MET A C 1
ATOM 879 O O . MET A 1 115 ? -14.867 20.969 -7.32 1 94.38 115 MET A O 1
ATOM 883 N N . LYS A 1 116 ? -16.344 20.141 -8.742 1 92.88 116 LYS A N 1
ATOM 884 C CA . LYS A 1 116 ? -17.484 20.672 -8.016 1 92.88 116 LYS A CA 1
ATOM 885 C C . LYS A 1 116 ? -18.062 19.641 -7.062 1 92.88 116 LYS A C 1
ATOM 887 O O . LYS A 1 116 ? -18.594 19.984 -6 1 92.88 116 LYS A O 1
ATOM 892 N N . VAL A 1 117 ? -17.984 18.391 -7.473 1 92.5 117 VAL A N 1
ATOM 893 C CA . VAL A 1 117 ? -18.625 17.359 -6.656 1 92.5 117 VAL A CA 1
ATOM 894 C C . VAL A 1 117 ? -17.594 16.75 -5.703 1 92.5 117 VAL A C 1
ATOM 896 O O . VAL A 1 117 ? -17.797 16.75 -4.484 1 92.5 117 VAL A O 1
ATOM 899 N N . VAL A 1 118 ? -16.469 16.281 -6.172 1 92.94 118 VAL A N 1
ATOM 900 C CA . VAL A 1 118 ? -15.453 15.641 -5.355 1 92.94 118 VAL A CA 1
ATOM 901 C C . VAL A 1 118 ? -14.688 16.703 -4.559 1 92.94 118 VAL A C 1
ATOM 903 O O . VAL A 1 118 ? -14.281 16.453 -3.42 1 92.94 118 VAL A O 1
ATOM 906 N N . GLY A 1 119 ? -14.469 17.922 -5.172 1 91.31 119 GLY A N 1
ATOM 907 C CA . GLY A 1 119 ? -13.68 18.969 -4.547 1 91.31 119 GLY A CA 1
ATOM 908 C C . GLY A 1 119 ? -12.188 18.844 -4.805 1 91.31 119 GLY A C 1
ATOM 909 O O . GLY A 1 119 ? -11.375 19.062 -3.908 1 91.31 119 GLY A O 1
ATOM 910 N N . SER A 1 120 ? -11.852 18.438 -5.996 1 91.38 120 SER A N 1
ATOM 911 C CA . SER A 1 120 ? -10.453 18.312 -6.395 1 91.38 120 SER A CA 1
ATOM 912 C C . SER A 1 120 ? -9.727 19.656 -6.297 1 91.38 120 SER A C 1
ATOM 914 O O . SER A 1 120 ? -10.352 20.703 -6.406 1 91.38 120 SER A O 1
ATOM 916 N N . THR A 1 121 ? -8.406 19.594 -6.07 1 91.06 121 THR A N 1
ATOM 917 C CA . THR A 1 121 ? -7.598 20.797 -5.98 1 91.06 121 THR A CA 1
ATOM 918 C C . THR A 1 121 ? -7.246 21.328 -7.371 1 91.06 121 THR A C 1
ATOM 920 O O . THR A 1 121 ? -6.773 22.453 -7.512 1 91.06 121 THR A O 1
ATOM 923 N N . GLY A 1 122 ? -7.488 20.531 -8.328 1 93.56 122 GLY A N 1
ATOM 924 C CA . GLY A 1 122 ? -7.227 20.938 -9.703 1 93.56 122 GLY A CA 1
ATOM 925 C C . GLY A 1 122 ? -5.75 20.984 -10.039 1 93.56 122 GLY A C 1
ATOM 926 O O . GLY A 1 122 ? -5.32 21.797 -10.875 1 93.56 122 GLY A O 1
ATOM 927 N N . GLN A 1 123 ? -4.973 20.125 -9.367 1 95.5 123 GLN A N 1
ATOM 928 C CA . GLN A 1 123 ? -3.527 20.125 -9.57 1 95.5 123 GLN A CA 1
ATOM 929 C C . GLN A 1 123 ? -3.109 19.062 -10.586 1 95.5 123 GLN A C 1
ATOM 931 O O . GLN A 1 123 ? -1.918 18.859 -10.812 1 95.5 123 GLN A O 1
ATOM 936 N N . GLY A 1 124 ? -4.047 18.375 -11.164 1 97.81 124 GLY A N 1
ATOM 937 C CA . GLY A 1 124 ? -3.766 17.438 -12.234 1 97.81 124 GLY A CA 1
ATOM 938 C C . GLY A 1 124 ? -3.453 16.031 -11.727 1 97.81 124 GLY A C 1
ATOM 939 O O . GLY A 1 124 ? -3.104 15.148 -12.508 1 97.81 124 GLY A O 1
ATOM 940 N N . VAL A 1 125 ? -3.582 15.797 -10.422 1 97.88 125 VAL A N 1
ATOM 941 C CA . VAL A 1 125 ? -3.191 14.539 -9.797 1 97.88 125 VAL A CA 1
ATOM 942 C C . VAL A 1 125 ? -4.066 13.406 -10.328 1 97.88 125 VAL A C 1
ATOM 944 O O . VAL A 1 125 ? -3.555 12.359 -10.734 1 97.88 125 VAL A O 1
ATOM 947 N N . GLY A 1 126 ? -5.406 13.586 -10.328 1 97.94 126 GLY A N 1
ATOM 948 C CA . GLY A 1 126 ? -6.301 12.562 -10.836 1 97.94 126 GLY A CA 1
ATOM 949 C C . GLY A 1 126 ? -6.023 12.195 -12.281 1 97.94 126 GLY A C 1
ATOM 950 O O . GLY A 1 126 ? -5.969 11.008 -12.617 1 97.94 126 GLY A O 1
ATOM 951 N N . ALA A 1 127 ? -5.824 13.18 -13.109 1 98.44 127 ALA A N 1
ATOM 952 C CA . ALA A 1 127 ? -5.562 12.953 -14.531 1 98.44 127 ALA A CA 1
ATOM 953 C C . ALA A 1 127 ? -4.223 12.242 -14.734 1 98.44 127 ALA A C 1
ATOM 955 O O . ALA A 1 127 ? -4.098 11.383 -15.609 1 98.44 127 ALA A O 1
ATOM 956 N N . ALA A 1 128 ? -3.248 12.648 -13.977 1 98.81 128 ALA A N 1
ATOM 957 C CA . ALA A 1 128 ? -1.952 11.977 -14.078 1 98.81 128 ALA A CA 1
ATOM 958 C C . ALA A 1 128 ? -2.049 10.523 -13.617 1 98.81 128 ALA A C 1
ATOM 960 O O . ALA A 1 128 ? -1.424 9.641 -14.203 1 98.81 128 ALA A O 1
ATOM 961 N N . MET A 1 129 ? -2.82 10.289 -12.562 1 98.69 129 MET A N 1
ATOM 962 C CA . MET A 1 129 ? -3.006 8.922 -12.086 1 98.69 129 MET A CA 1
ATOM 963 C C . MET A 1 129 ? -3.73 8.078 -13.133 1 98.69 129 MET A C 1
ATOM 965 O O . MET A 1 129 ? -3.461 6.887 -13.266 1 98.69 129 MET A O 1
ATOM 969 N N . VAL A 1 130 ? -4.656 8.68 -13.828 1 98.62 130 VAL A N 1
ATOM 970 C CA . VAL A 1 130 ? -5.316 7.98 -14.93 1 98.62 130 VAL A CA 1
ATOM 971 C C . VAL A 1 130 ? -4.277 7.512 -15.945 1 98.62 130 VAL A C 1
ATOM 973 O O . VAL A 1 130 ? -4.266 6.344 -16.344 1 98.62 130 VAL A O 1
AT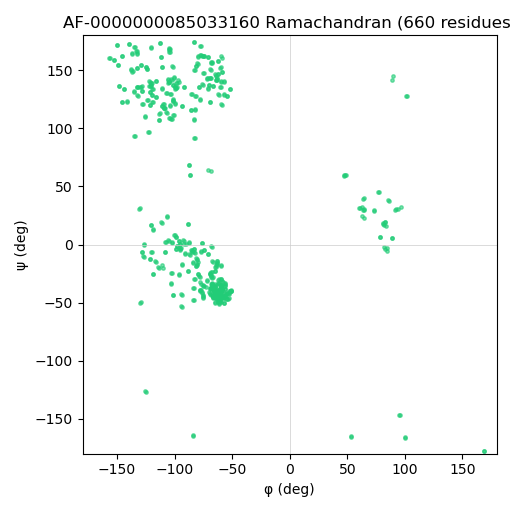OM 976 N N . ASP A 1 131 ? -3.418 8.43 -16.344 1 98.75 131 ASP A N 1
ATOM 977 C CA . ASP A 1 131 ? -2.371 8.062 -17.297 1 98.75 131 ASP A CA 1
ATOM 978 C C . ASP A 1 131 ? -1.478 6.965 -16.734 1 98.75 131 ASP A C 1
ATOM 980 O O . ASP A 1 131 ? -1.025 6.086 -17.469 1 98.75 131 ASP A O 1
ATOM 984 N N . ARG A 1 132 ? -1.174 7.062 -15.477 1 98.69 132 ARG A N 1
ATOM 985 C CA . ARG A 1 132 ? -0.336 6.035 -14.867 1 98.69 132 ARG A CA 1
ATOM 986 C C . ARG A 1 132 ? -1.007 4.668 -14.93 1 98.69 132 ARG A C 1
ATOM 988 O O . ARG A 1 132 ? -0.375 3.68 -15.305 1 98.69 132 ARG A O 1
ATOM 995 N N . VAL A 1 133 ? -2.256 4.637 -14.531 1 98.25 133 VAL A N 1
ATOM 996 C CA . VAL A 1 133 ? -3.043 3.406 -14.516 1 98.25 133 VAL A CA 1
ATOM 997 C C . VAL A 1 133 ? -3.131 2.83 -15.93 1 98.25 133 VAL A C 1
ATOM 999 O O . VAL A 1 133 ? -3.119 1.609 -16.109 1 98.25 133 VAL A O 1
ATOM 1002 N N . LEU A 1 134 ? -3.199 3.67 -16.891 1 98.31 134 LEU A N 1
ATOM 1003 C CA . LEU A 1 134 ? -3.299 3.248 -18.281 1 98.31 134 LEU A CA 1
ATOM 1004 C C . LEU A 1 134 ? -1.916 3.033 -18.891 1 98.31 134 LEU A C 1
ATOM 1006 O O . LEU A 1 134 ? -1.792 2.758 -20.094 1 98.31 134 LEU A O 1
ATOM 1010 N N . ARG A 1 135 ? -0.856 3.205 -18.094 1 98.19 135 ARG A N 1
ATOM 1011 C CA . ARG A 1 135 ? 0.537 2.965 -18.469 1 98.19 135 ARG A CA 1
ATOM 1012 C C . ARG A 1 135 ? 0.985 3.912 -19.578 1 98.19 135 ARG A C 1
ATOM 1014 O O . ARG A 1 135 ? 1.7 3.51 -20.484 1 98.19 135 ARG A O 1
ATOM 1021 N N . ARG A 1 136 ? 0.508 5.152 -19.422 1 98.5 136 ARG A N 1
ATOM 1022 C CA . ARG A 1 136 ? 0.848 6.172 -20.406 1 98.5 136 ARG A CA 1
ATOM 1023 C C . ARG A 1 136 ? 1.59 7.336 -19.766 1 98.5 136 ARG A C 1
ATOM 1025 O O . ARG A 1 136 ? 2.018 8.266 -20.453 1 98.5 136 ARG A O 1
ATOM 1032 N N . LEU A 1 137 ? 1.705 7.34 -18.484 1 98.81 137 LEU A N 1
ATOM 1033 C CA . LEU A 1 137 ? 2.309 8.461 -17.766 1 98.81 137 LEU A CA 1
ATOM 1034 C C . LEU A 1 137 ? 3.812 8.508 -18.016 1 98.81 137 LEU A C 1
ATOM 1036 O O . LEU A 1 137 ? 4.488 7.477 -17.984 1 98.81 137 LEU A O 1
ATOM 1040 N N . ARG A 1 138 ? 4.305 9.711 -18.297 1 98.81 138 ARG A N 1
ATOM 1041 C CA . ARG A 1 138 ? 5.754 9.883 -18.359 1 98.81 138 ARG A CA 1
ATOM 1042 C C . ARG A 1 138 ? 6.352 9.93 -16.953 1 98.81 138 ARG A C 1
ATOM 1044 O O . ARG A 1 138 ? 5.77 10.523 -16.047 1 98.81 138 ARG A O 1
ATOM 1051 N N . LEU A 1 139 ? 7.465 9.266 -16.797 1 98.88 139 LEU A N 1
ATOM 1052 C CA . LEU A 1 139 ? 8.125 9.125 -15.5 1 98.88 139 LEU A CA 1
ATOM 1053 C C . LEU A 1 139 ? 9.359 10.023 -15.414 1 98.88 139 LEU A C 1
ATOM 1055 O O . LEU A 1 139 ? 9.828 10.531 -16.438 1 98.88 139 LEU A O 1
ATOM 1059 N N . ALA A 1 140 ? 9.836 10.195 -14.211 1 98.94 140 ALA A N 1
ATOM 1060 C CA . ALA A 1 140 ? 10.938 11.109 -13.938 1 98.94 140 ALA A CA 1
ATOM 1061 C C . ALA A 1 140 ? 12.125 10.828 -14.852 1 98.94 140 ALA A C 1
ATOM 1063 O O . ALA A 1 140 ? 12.758 11.75 -15.367 1 98.94 140 ALA A O 1
ATOM 1064 N N . LYS A 1 141 ? 12.438 9.578 -15.109 1 98.69 141 LYS A N 1
ATOM 1065 C CA . LYS A 1 141 ? 13.602 9.172 -15.891 1 98.69 141 LYS A CA 1
ATOM 1066 C C . LYS A 1 141 ? 13.5 9.672 -17.328 1 98.69 141 LYS A C 1
ATOM 1068 O O . LYS A 1 141 ? 14.5 9.695 -18.047 1 98.69 141 LYS A O 1
ATOM 1073 N N . GLU A 1 142 ? 12.375 10.102 -17.734 1 98.69 142 GLU A N 1
ATOM 1074 C CA . GLU A 1 142 ? 12.156 10.516 -19.109 1 98.69 142 GLU A CA 1
ATOM 1075 C C . GLU A 1 142 ? 12.344 12.016 -19.281 1 98.69 142 GLU A C 1
ATOM 1077 O O . GLU A 1 142 ? 12.227 12.539 -20.391 1 98.69 142 GLU A O 1
ATOM 1082 N N . PHE A 1 143 ? 12.602 12.75 -18.219 1 98.75 143 PHE A N 1
ATOM 1083 C CA . PHE A 1 143 ? 12.789 14.195 -18.281 1 98.75 143 PHE A CA 1
ATOM 1084 C C . PHE A 1 143 ? 14.242 14.562 -18.016 1 98.75 143 PHE A C 1
ATOM 1086 O O . PHE A 1 143 ? 14.75 14.367 -16.922 1 98.75 143 PHE A O 1
ATOM 1093 N N . ASP A 1 144 ? 14.883 15.219 -18.953 1 98.56 144 ASP A N 1
ATOM 1094 C CA . ASP A 1 144 ? 16.297 15.555 -18.891 1 98.56 144 ASP A CA 1
ATOM 1095 C C . ASP A 1 144 ? 16.609 16.438 -17.688 1 98.56 144 ASP A C 1
ATOM 1097 O O . ASP A 1 144 ? 17.641 16.297 -17.047 1 98.56 144 ASP A O 1
ATOM 1101 N N . VAL A 1 145 ? 15.719 17.328 -17.406 1 98.31 145 VAL A N 1
ATOM 1102 C CA . VAL A 1 145 ? 15.93 18.297 -16.328 1 98.31 145 VAL A CA 1
ATOM 1103 C C . VAL A 1 145 ? 16.031 17.578 -14.992 1 98.31 145 VAL A C 1
ATOM 1105 O O . VAL A 1 145 ? 16.578 18.109 -14.031 1 98.31 145 VAL A O 1
ATOM 1108 N N . LEU A 1 146 ? 15.562 16.297 -14.898 1 98.62 146 LEU A N 1
ATOM 1109 C CA . LEU A 1 146 ? 15.539 15.562 -13.641 1 98.62 146 LEU A CA 1
ATOM 1110 C C . LEU A 1 146 ? 16.734 14.625 -13.531 1 98.62 146 LEU A C 1
ATOM 1112 O O . LEU A 1 146 ? 16.953 14.016 -12.484 1 98.62 146 LEU A O 1
ATOM 1116 N N . LYS A 1 147 ? 17.562 14.5 -14.516 1 98.44 147 LYS A N 1
ATOM 1117 C CA . LYS A 1 147 ? 18.672 13.547 -14.594 1 98.44 147 LYS A CA 1
ATOM 1118 C C . LYS A 1 147 ? 19.625 13.703 -13.406 1 98.44 147 LYS A C 1
ATOM 1120 O O . LYS A 1 147 ? 20.062 12.711 -12.82 1 98.44 147 LYS A O 1
ATOM 1125 N N . PRO A 1 148 ? 19.922 14.953 -13.031 1 98.12 148 PRO A N 1
ATOM 1126 C CA . PRO A 1 148 ? 20.875 15.102 -11.93 1 98.12 148 PRO A CA 1
ATOM 1127 C C . PRO A 1 148 ? 20.312 14.609 -10.594 1 98.12 148 PRO A C 1
ATOM 1129 O O . PRO A 1 148 ? 21.062 14.414 -9.641 1 98.12 148 PRO A O 1
ATOM 1132 N N . TYR A 1 149 ? 19.016 14.398 -10.539 1 98.69 149 TYR A N 1
ATOM 1133 C CA . TYR A 1 149 ? 18.375 14.109 -9.266 1 98.69 149 TYR A CA 1
ATOM 1134 C C . TYR A 1 149 ? 17.953 12.648 -9.195 1 98.69 149 TYR A C 1
ATOM 1136 O O . TYR A 1 149 ? 17.531 12.164 -8.141 1 98.69 149 TYR A O 1
ATOM 1144 N N . LEU A 1 150 ? 18.078 11.852 -10.266 1 98.81 150 LEU A N 1
ATOM 1145 C CA . LEU A 1 150 ? 17.516 10.508 -10.359 1 98.81 150 LEU A CA 1
ATOM 1146 C C . LEU A 1 150 ? 18.25 9.547 -9.445 1 98.81 150 LEU A C 1
ATOM 1148 O O . LEU A 1 150 ? 19.484 9.602 -9.336 1 98.81 150 LEU A O 1
ATOM 1152 N N . ALA A 1 151 ? 17.438 8.703 -8.766 1 98.81 151 ALA A N 1
ATOM 1153 C CA . ALA A 1 151 ? 18.016 7.695 -7.883 1 98.81 151 ALA A CA 1
ATOM 1154 C C . ALA A 1 151 ? 17.062 6.523 -7.684 1 98.81 151 ALA A C 1
ATOM 1156 O O . ALA A 1 151 ? 15.883 6.617 -8.008 1 98.81 151 ALA A O 1
ATOM 1157 N N . ASP A 1 152 ? 17.625 5.41 -7.25 1 98.88 152 ASP A N 1
ATOM 1158 C CA . ASP A 1 152 ? 16.844 4.277 -6.762 1 98.88 152 ASP A CA 1
ATOM 1159 C C . ASP A 1 152 ? 16.453 4.473 -5.297 1 98.88 152 ASP A C 1
ATOM 1161 O O . ASP A 1 152 ? 17.141 3.99 -4.398 1 98.88 152 ASP A O 1
ATOM 1165 N N . VAL A 1 153 ? 15.328 5.047 -5.098 1 98.94 153 VAL A N 1
ATOM 1166 C CA . VAL A 1 153 ? 14.953 5.5 -3.764 1 98.94 153 VAL A CA 1
ATOM 1167 C C . VAL A 1 153 ? 14.703 4.293 -2.861 1 98.94 153 VAL A C 1
ATOM 1169 O O . VAL A 1 153 ? 15.133 4.281 -1.704 1 98.94 153 VAL A O 1
ATOM 1172 N N . PRO A 1 154 ? 14.023 3.227 -3.299 1 98.94 154 PRO A N 1
ATOM 1173 C CA . PRO A 1 154 ? 13.898 2.045 -2.443 1 98.94 154 PRO A CA 1
ATOM 1174 C C . PRO A 1 154 ? 15.25 1.517 -1.969 1 98.94 154 PRO A C 1
ATOM 1176 O O . PRO A 1 154 ? 15.398 1.157 -0.798 1 98.94 154 PRO A O 1
ATOM 1179 N N . ALA A 1 155 ? 16.219 1.482 -2.83 1 98.88 155 ALA A N 1
ATOM 1180 C CA . ALA A 1 155 ? 17.562 1.051 -2.436 1 98.88 155 ALA A CA 1
ATOM 1181 C C . ALA A 1 155 ? 18.156 2 -1.4 1 98.88 155 ALA A C 1
ATOM 1183 O O . ALA A 1 155 ? 18.766 1.559 -0.424 1 98.88 155 ALA A O 1
ATOM 1184 N N . LEU A 1 156 ? 17.969 3.316 -1.625 1 98.81 156 LEU A N 1
ATOM 1185 C CA . LEU A 1 156 ? 18.469 4.316 -0.688 1 98.81 156 LEU A CA 1
ATOM 1186 C C . LEU A 1 156 ? 17.859 4.105 0.7 1 98.81 156 LEU A C 1
ATOM 1188 O O . LEU A 1 156 ? 18.547 4.277 1.709 1 98.81 156 LEU A O 1
ATOM 1192 N N . ILE A 1 157 ? 16.625 3.75 0.729 1 98.88 157 ILE A N 1
ATOM 1193 C CA . ILE A 1 157 ? 15.953 3.547 2.006 1 98.88 157 ILE A CA 1
ATOM 1194 C C . ILE A 1 157 ? 16.641 2.418 2.777 1 98.88 157 ILE A C 1
ATOM 1196 O O . ILE A 1 157 ? 16.969 2.578 3.953 1 98.88 157 ILE A O 1
ATOM 1200 N N . HIS A 1 158 ? 16.875 1.319 2.152 1 98.44 158 HIS A N 1
ATOM 1201 C CA . HIS A 1 158 ? 17.484 0.173 2.818 1 98.44 158 HIS A CA 1
ATOM 1202 C C . HIS A 1 158 ? 18.938 0.468 3.211 1 98.44 158 HIS A C 1
ATOM 1204 O O . HIS A 1 158 ? 19.391 0.035 4.27 1 98.44 158 HIS A O 1
ATOM 1210 N N . GLU A 1 159 ? 19.594 1.215 2.379 1 98.25 159 GLU A N 1
ATOM 1211 C CA . GLU A 1 159 ? 21 1.538 2.625 1 98.25 159 GLU A CA 1
ATOM 1212 C C . GLU A 1 159 ? 21.141 2.449 3.84 1 98.25 159 GLU A C 1
ATOM 1214 O O . GLU A 1 159 ? 22.172 2.408 4.531 1 98.25 159 GLU A O 1
ATOM 1219 N N . ASN A 1 160 ? 20.141 3.225 4.125 1 98.25 160 ASN A N 1
ATOM 1220 C CA . ASN A 1 160 ? 20.266 4.242 5.164 1 98.25 160 ASN A CA 1
ATOM 1221 C C . ASN A 1 160 ? 19.484 3.859 6.418 1 98.25 160 ASN A C 1
ATOM 1223 O O . ASN A 1 160 ? 19.422 4.629 7.379 1 98.25 160 ASN A O 1
ATOM 1227 N N . ARG A 1 161 ? 18.906 2.77 6.406 1 96.94 161 ARG A N 1
ATOM 1228 C CA . ARG A 1 161 ? 18.031 2.387 7.512 1 96.94 161 ARG A CA 1
ATOM 1229 C C . ARG A 1 161 ? 18.781 2.432 8.836 1 96.94 161 ARG A C 1
ATOM 1231 O O . ARG A 1 161 ? 18.219 2.848 9.859 1 96.94 161 ARG A O 1
ATOM 1238 N N . GLY A 1 162 ? 20.031 2.039 8.891 1 96.5 162 GLY A N 1
ATOM 1239 C CA . GLY A 1 162 ? 20.828 2.018 10.109 1 96.5 162 GLY A CA 1
ATOM 1240 C C . GLY A 1 162 ? 21.078 3.398 10.688 1 96.5 162 GLY A C 1
ATOM 1241 O O . GLY A 1 162 ? 21.344 3.535 11.883 1 96.5 162 GLY A O 1
ATOM 1242 N N . GLU A 1 163 ? 20.984 4.406 9.852 1 98 163 GLU A N 1
ATOM 1243 C CA . GLU A 1 163 ? 21.234 5.773 10.281 1 98 163 GLU A CA 1
ATOM 1244 C C . GLU A 1 163 ? 19.938 6.566 10.422 1 98 163 GLU A C 1
ATOM 1246 O O . GLU A 1 163 ? 19.969 7.762 10.719 1 98 163 GLU A O 1
ATOM 1251 N N . GLY A 1 164 ? 18.844 5.93 10.211 1 98.31 164 GLY A N 1
ATOM 1252 C CA . GLY A 1 164 ? 17.547 6.559 10.398 1 98.31 164 GLY A CA 1
ATOM 1253 C C . GLY A 1 164 ? 16.906 6.992 9.094 1 98.31 164 GLY A C 1
ATOM 1254 O O . GLY A 1 164 ? 17.562 7.605 8.25 1 98.31 164 GLY A O 1
ATOM 1255 N N . VAL A 1 165 ? 15.688 6.594 8.859 1 98.88 165 VAL A N 1
ATOM 1256 C CA . VAL A 1 165 ? 14.898 6.961 7.691 1 98.88 165 VAL A CA 1
ATOM 1257 C C . VAL A 1 165 ? 13.5 7.398 8.133 1 98.88 165 VAL A C 1
ATOM 1259 O O . VAL A 1 165 ? 12.906 6.793 9.031 1 98.88 165 VAL A O 1
ATOM 1262 N N . VAL A 1 166 ? 12.969 8.516 7.559 1 98.88 166 VAL A N 1
ATOM 1263 C CA . VAL A 1 166 ? 11.602 8.953 7.777 1 98.88 166 VAL A CA 1
ATOM 1264 C C . VAL A 1 166 ? 10.859 9.023 6.445 1 98.88 166 VAL A C 1
ATOM 1266 O O . VAL A 1 166 ? 11.297 9.703 5.516 1 98.88 166 VAL A O 1
ATOM 1269 N N . ILE A 1 167 ? 9.828 8.266 6.352 1 98.94 167 ILE A N 1
ATOM 1270 C CA . ILE A 1 167 ? 8.938 8.352 5.199 1 98.94 167 ILE A CA 1
ATOM 1271 C C . ILE A 1 167 ? 7.711 9.188 5.559 1 98.94 167 ILE A C 1
ATOM 1273 O O . ILE A 1 167 ? 6.973 8.852 6.488 1 98.94 167 ILE A O 1
ATOM 1277 N N . GLU A 1 168 ? 7.516 10.242 4.824 1 98.81 168 GLU A N 1
ATOM 1278 C CA . GLU A 1 168 ? 6.465 11.234 5.066 1 98.81 168 GLU A CA 1
ATOM 1279 C C . GLU A 1 168 ? 5.297 11.047 4.105 1 98.81 168 GLU A C 1
ATOM 1281 O O . GLU A 1 168 ? 5.414 11.336 2.914 1 98.81 168 GLU A O 1
ATOM 1286 N N . GLY A 1 169 ? 4.137 10.539 4.656 1 98.5 169 GLY A N 1
ATOM 1287 C CA . GLY A 1 169 ? 2.928 10.414 3.857 1 98.5 169 GLY A CA 1
ATOM 1288 C C . GLY A 1 169 ? 2.205 11.734 3.662 1 98.5 169 GLY A C 1
ATOM 1289 O O . GLY A 1 169 ? 2.486 12.711 4.359 1 98.5 169 GLY A O 1
ATOM 1290 N N . THR A 1 170 ? 1.32 11.719 2.662 1 97.06 170 THR A N 1
ATOM 1291 C CA . THR A 1 170 ? 0.497 12.891 2.414 1 97.06 170 THR A CA 1
ATOM 1292 C C . THR A 1 170 ? -0.986 12.555 2.529 1 97.06 170 THR A C 1
ATOM 1294 O O . THR A 1 170 ? -1.353 11.375 2.621 1 97.06 170 THR A O 1
ATOM 1297 N N . GLN A 1 171 ? -1.825 13.609 2.535 1 96.69 171 GLN A N 1
ATOM 1298 C CA . GLN A 1 171 ? -3.258 13.445 2.76 1 96.69 171 GLN A CA 1
ATOM 1299 C C . GLN A 1 171 ? -3.531 12.672 4.043 1 96.69 171 GLN A C 1
ATOM 1301 O O . GLN A 1 171 ? -2.73 12.711 4.98 1 96.69 171 GLN A O 1
ATOM 1306 N N . GLY A 1 172 ? -4.703 12.18 4.246 1 97.75 172 GLY A N 1
ATOM 1307 C CA . GLY A 1 172 ? -5.062 11.492 5.477 1 97.75 172 GLY A CA 1
ATOM 1308 C C . GLY A 1 172 ? -5.801 10.188 5.234 1 97.75 172 GLY A C 1
ATOM 1309 O O . GLY A 1 172 ? -6.242 9.922 4.117 1 97.75 172 GLY A O 1
ATOM 1310 N N . THR A 1 173 ? -5.891 9.438 6.273 1 98.62 173 THR A N 1
ATOM 1311 C CA . THR A 1 173 ? -6.449 8.094 6.234 1 98.62 173 THR A CA 1
ATOM 1312 C C . THR A 1 173 ? -7.816 8.094 5.555 1 98.62 173 THR A C 1
ATOM 1314 O O . THR A 1 173 ? -8.094 7.242 4.703 1 98.62 173 THR A O 1
ATOM 1317 N N . PHE A 1 174 ? -8.625 9.062 5.809 1 98.38 174 PHE A N 1
ATOM 1318 C CA . PHE A 1 174 ? -10 9.016 5.344 1 98.38 174 PHE A CA 1
ATOM 1319 C C . PHE A 1 174 ? -10.141 9.672 3.979 1 98.38 174 PHE A C 1
ATOM 1321 O O . PHE A 1 174 ? -11.25 9.812 3.461 1 98.38 174 PHE A O 1
ATOM 1328 N N . LEU A 1 175 ? -9.047 10.086 3.443 1 97.81 175 LEU A N 1
ATOM 1329 C CA . LEU A 1 175 ? -8.984 10.484 2.041 1 97.81 175 LEU A CA 1
ATOM 1330 C C . LEU A 1 175 ? -8.422 9.359 1.18 1 97.81 175 LEU A C 1
ATOM 1332 O O . LEU A 1 175 ? -8.203 9.547 -0.02 1 97.81 175 LEU A O 1
ATOM 1336 N N . SER A 1 176 ? -8.211 8.227 1.749 1 98.38 176 SER A N 1
ATOM 1337 C CA . SER A 1 176 ? -7.723 7.039 1.051 1 98.38 176 SER A CA 1
ATOM 1338 C C . SER A 1 176 ? -8.68 6.625 -0.064 1 98.38 176 SER A C 1
ATOM 1340 O O . SER A 1 176 ? -9.898 6.605 0.128 1 98.38 176 SER A O 1
ATOM 1342 N N . LEU A 1 177 ? -8.117 6.223 -1.168 1 98.56 177 LEU A N 1
ATOM 1343 C CA . LEU A 1 177 ? -8.875 5.75 -2.32 1 98.56 177 LEU A CA 1
ATOM 1344 C C . LEU A 1 177 ? -9.688 4.508 -1.965 1 98.56 177 LEU A C 1
ATOM 1346 O O . LEU A 1 177 ? -10.797 4.316 -2.479 1 98.56 177 LEU A O 1
ATOM 1350 N N . TYR A 1 178 ? -9.156 3.668 -1.057 1 98.75 178 TYR A N 1
ATOM 1351 C CA . TYR A 1 178 ? -9.75 2.363 -0.78 1 98.75 178 TYR A CA 1
ATOM 1352 C C . TYR A 1 178 ? -10.539 2.389 0.525 1 98.75 178 TYR A C 1
ATOM 1354 O O . TYR A 1 178 ? -11.492 1.627 0.696 1 98.75 178 TYR A O 1
ATOM 1362 N N . HIS A 1 179 ? -10.195 3.312 1.421 1 98.75 179 HIS A N 1
ATOM 1363 C CA . HIS A 1 179 ? -10.688 3.172 2.787 1 98.75 179 HIS A CA 1
ATOM 1364 C C . HIS A 1 179 ? -11.359 4.453 3.268 1 98.75 179 HIS A C 1
ATOM 1366 O O . HIS A 1 179 ? -11.914 4.492 4.367 1 98.75 179 HIS A O 1
ATOM 1372 N N . GLY A 1 180 ? -11.25 5.457 2.424 1 98.12 180 GLY A N 1
ATOM 1373 C CA . GLY A 1 180 ? -11.82 6.734 2.812 1 98.12 180 GLY A CA 1
ATOM 1374 C C . GLY A 1 180 ? -13.305 6.844 2.51 1 98.12 180 GLY A C 1
ATOM 1375 O O . GLY A 1 180 ? -13.984 5.832 2.357 1 98.12 180 GLY A O 1
ATOM 1376 N N . THR A 1 181 ? -13.836 8.062 2.531 1 97.38 181 THR A N 1
ATOM 1377 C CA . THR A 1 181 ? -15.25 8.336 2.268 1 97.38 181 THR A CA 1
ATOM 1378 C C . THR A 1 181 ? -15.492 8.531 0.773 1 97.38 181 THR A C 1
ATOM 1380 O O . THR A 1 181 ? -15.852 9.625 0.336 1 97.38 181 THR A O 1
ATOM 1383 N N . TYR A 1 182 ? -15.367 7.547 0.062 1 97.81 182 TYR A N 1
ATOM 1384 C CA . TYR A 1 182 ? -15.555 7.574 -1.385 1 97.81 182 TYR A CA 1
ATOM 1385 C C . TYR A 1 182 ? -16.938 8.086 -1.749 1 97.81 182 TYR A C 1
ATOM 1387 O O . TYR A 1 182 ? -17.938 7.641 -1.181 1 97.81 182 TYR A O 1
ATOM 1395 N N . PRO A 1 183 ? -17.031 9.023 -2.621 1 97.69 183 PRO A N 1
ATOM 1396 C CA . PRO A 1 183 ? -16.062 9.445 -3.635 1 97.69 183 PRO A CA 1
ATOM 1397 C C . PRO A 1 183 ? -15.273 10.688 -3.215 1 97.69 183 PRO A C 1
ATOM 1399 O O . PRO A 1 183 ? -14.547 11.266 -4.027 1 97.69 183 PRO A O 1
ATOM 1402 N N . TYR A 1 184 ? -15.398 11.156 -1.983 1 97.44 184 TYR A N 1
ATOM 1403 C CA . TYR A 1 184 ? -14.711 12.352 -1.51 1 97.44 184 TYR A CA 1
ATOM 1404 C C . TYR A 1 184 ? -13.32 12.008 -0.992 1 97.44 184 TYR A C 1
ATOM 1406 O O . TYR A 1 184 ? -13.016 12.234 0.183 1 97.44 184 TYR A O 1
ATOM 1414 N N . VAL A 1 185 ? -12.5 11.453 -1.854 1 97.62 185 VAL A N 1
ATOM 1415 C CA . VAL A 1 185 ? -11.156 10.984 -1.516 1 97.62 185 VAL A CA 1
ATOM 1416 C C . VAL A 1 185 ? -10.164 11.445 -2.58 1 97.62 185 VAL A C 1
ATOM 1418 O O . VAL A 1 185 ? -10.555 12.023 -3.598 1 97.62 185 VAL A O 1
ATOM 1421 N N . THR A 1 186 ? -8.875 11.258 -2.285 1 96.69 186 THR A N 1
ATOM 1422 C CA . THR A 1 186 ? -7.84 11.5 -3.283 1 96.69 186 THR A CA 1
ATOM 1423 C C . THR A 1 186 ? -7.668 10.281 -4.188 1 96.69 186 THR A C 1
ATOM 1425 O O . THR A 1 186 ? -8.336 9.266 -3.998 1 96.69 186 THR A O 1
ATOM 1428 N N . SER A 1 187 ? -6.867 10.359 -5.191 1 97.5 187 SER A N 1
ATOM 1429 C CA . SER A 1 187 ? -6.73 9.352 -6.242 1 97.5 187 SER A CA 1
ATOM 1430 C C . SER A 1 187 ? -5.695 8.297 -5.867 1 97.5 187 SER A C 1
ATOM 1432 O O . SER A 1 187 ? -5.145 7.625 -6.738 1 97.5 187 SER A O 1
ATOM 1434 N N . ARG A 1 188 ? -5.332 8.188 -4.57 1 97 188 ARG A N 1
ATOM 1435 C CA . ARG A 1 188 ? -4.324 7.262 -4.07 1 97 188 ARG A CA 1
ATOM 1436 C C . ARG A 1 188 ? -4.688 6.754 -2.678 1 97 188 ARG A C 1
ATOM 1438 O O . ARG A 1 188 ? -5.566 7.312 -2.018 1 97 188 ARG A O 1
ATOM 1445 N N . ASP A 1 189 ? -4.074 5.656 -2.27 1 98.19 189 ASP A N 1
ATOM 1446 C CA . ASP A 1 189 ? -4.199 5.223 -0.881 1 98.19 189 ASP A CA 1
ATOM 1447 C C . ASP A 1 189 ? -3.283 6.031 0.032 1 98.19 189 ASP A C 1
ATOM 1449 O O . ASP A 1 189 ? -2.115 6.254 -0.29 1 98.19 189 ASP A O 1
ATOM 1453 N N . ALA A 1 190 ? -3.818 6.457 1.177 1 98.38 190 ALA A N 1
ATOM 1454 C CA . ALA A 1 190 ? -3.059 7.352 2.047 1 98.38 190 ALA A CA 1
ATOM 1455 C C . ALA A 1 190 ? -2.807 6.703 3.408 1 98.38 190 ALA A C 1
ATOM 1457 O O . ALA A 1 190 ? -2.445 7.387 4.367 1 98.38 190 ALA A O 1
ATOM 1458 N N . THR A 1 191 ? -3.049 5.402 3.557 1 98.88 191 THR A N 1
ATOM 1459 C CA . THR A 1 191 ? -2.744 4.672 4.777 1 98.88 191 THR A CA 1
ATOM 1460 C C . THR A 1 191 ? -1.25 4.371 4.871 1 98.88 191 THR A C 1
ATOM 1462 O O . THR A 1 191 ? -0.501 4.621 3.924 1 98.88 191 THR A O 1
ATOM 1465 N N . ALA A 1 192 ? -0.843 3.865 6.059 1 98.94 192 ALA A N 1
ATOM 1466 C CA . ALA A 1 192 ? 0.563 3.518 6.25 1 98.94 192 ALA A CA 1
ATOM 1467 C C . ALA A 1 192 ? 1.028 2.52 5.191 1 98.94 192 ALA A C 1
ATOM 1469 O O . ALA A 1 192 ? 2.092 2.693 4.59 1 98.94 192 ALA A O 1
ATOM 1470 N N . SER A 1 193 ? 0.231 1.515 4.926 1 98.94 193 SER A N 1
ATOM 1471 C CA . SER A 1 193 ? 0.598 0.524 3.918 1 98.94 193 SER A CA 1
ATOM 1472 C C . SER A 1 193 ? 0.601 1.132 2.52 1 98.94 193 SER A C 1
ATOM 1474 O O . SER A 1 193 ? 1.407 0.745 1.671 1 98.94 193 SER A O 1
ATOM 1476 N N . GLY A 1 194 ? -0.323 2.064 2.268 1 98.88 194 GLY A N 1
ATOM 1477 C CA . GLY A 1 194 ? -0.301 2.783 1.004 1 98.88 194 GLY A CA 1
ATOM 1478 C C . GLY A 1 194 ? 0.962 3.6 0.803 1 98.88 194 GLY A C 1
ATOM 1479 O O . GLY A 1 194 ? 1.551 3.586 -0.28 1 98.88 194 GLY A O 1
ATOM 1480 N N . VAL A 1 195 ? 1.387 4.254 1.853 1 98.88 195 VAL A N 1
ATOM 1481 C CA . VAL A 1 195 ? 2.596 5.07 1.827 1 98.88 195 VAL A CA 1
ATOM 1482 C C . VAL A 1 195 ? 3.814 4.184 1.59 1 98.88 195 VAL A C 1
ATOM 1484 O O . VAL A 1 195 ? 4.684 4.512 0.777 1 98.88 195 VAL A O 1
ATOM 1487 N N . LEU A 1 196 ? 3.869 3.068 2.238 1 98.94 196 LEU A N 1
ATOM 1488 C CA . LEU A 1 196 ? 4.973 2.133 2.051 1 98.94 196 LEU A CA 1
ATOM 1489 C C . LEU A 1 196 ? 4.973 1.567 0.635 1 98.94 196 LEU A C 1
ATOM 1491 O O . LEU A 1 196 ? 6.035 1.361 0.045 1 98.94 196 LEU A O 1
ATOM 1495 N N . SER A 1 197 ? 3.785 1.289 0.143 1 98.81 197 SER A N 1
ATOM 1496 C CA . SER A 1 197 ? 3.635 0.834 -1.236 1 98.81 197 SER A CA 1
ATOM 1497 C C . SER A 1 197 ? 4.254 1.826 -2.215 1 98.81 197 SER A C 1
ATOM 1499 O O . SER A 1 197 ? 4.992 1.436 -3.121 1 98.81 197 SER A O 1
ATOM 1501 N N . GLU A 1 198 ? 4.023 3.086 -2.016 1 98.88 198 GLU A N 1
ATOM 1502 C CA . GLU A 1 198 ? 4.586 4.117 -2.883 1 98.88 198 GLU A CA 1
ATOM 1503 C C . GLU A 1 198 ? 6.102 4.195 -2.734 1 98.88 198 GLU A C 1
ATOM 1505 O O . GLU A 1 198 ? 6.816 4.449 -3.707 1 98.88 198 GLU A O 1
ATOM 1510 N N . ALA A 1 199 ? 6.59 3.955 -1.538 1 98.88 199 ALA A N 1
ATOM 1511 C CA . ALA A 1 199 ? 8.008 4.129 -1.235 1 98.88 199 ALA A CA 1
ATOM 1512 C C . ALA A 1 199 ? 8.82 2.918 -1.688 1 98.88 199 ALA A C 1
ATOM 1514 O O . ALA A 1 199 ? 10.039 3.004 -1.845 1 98.88 199 ALA A O 1
ATOM 1515 N N . GLY A 1 200 ? 8.156 1.808 -1.912 1 98.81 200 GLY A N 1
ATOM 1516 C CA . GLY A 1 200 ? 8.859 0.589 -2.27 1 98.81 200 GLY A CA 1
ATOM 1517 C C . GLY A 1 200 ? 9.523 -0.085 -1.084 1 98.81 200 GLY A C 1
ATOM 1518 O O . GLY A 1 200 ? 10.68 -0.516 -1.175 1 98.81 200 GLY A O 1
ATOM 1519 N N . VAL A 1 201 ? 8.766 -0.172 -0.004 1 98.62 201 VAL A N 1
ATOM 1520 C CA . VAL A 1 201 ? 9.258 -0.748 1.243 1 98.62 201 VAL A CA 1
ATOM 1521 C C . VAL A 1 201 ? 8.281 -1.816 1.737 1 98.62 201 VAL A C 1
ATOM 1523 O O . VAL A 1 201 ? 7.07 -1.605 1.74 1 98.62 201 VAL A O 1
ATOM 1526 N N . GLY A 1 202 ? 8.805 -2.996 2.107 1 98.81 202 GLY A N 1
ATOM 1527 C CA . GLY A 1 202 ? 7.965 -4.035 2.682 1 98.81 202 GLY A CA 1
ATOM 1528 C C . GLY A 1 202 ? 7.566 -3.754 4.117 1 98.81 202 GLY A C 1
ATOM 1529 O O . GLY A 1 202 ? 8.188 -2.93 4.789 1 98.81 202 GLY A O 1
ATOM 1530 N N . PRO A 1 203 ? 6.535 -4.438 4.566 1 98.75 203 PRO A N 1
ATOM 1531 C CA . PRO A 1 203 ? 5.988 -4.125 5.891 1 98.75 203 PRO A CA 1
ATOM 1532 C C . PRO A 1 203 ? 6.953 -4.461 7.023 1 98.75 203 PRO A C 1
ATOM 1534 O O . PRO A 1 203 ? 6.953 -3.793 8.062 1 98.75 203 PRO A O 1
ATOM 1537 N N . LYS A 1 204 ? 7.816 -5.398 6.883 1 98.44 204 LYS A N 1
ATOM 1538 C CA . LYS A 1 204 ? 8.664 -5.867 7.977 1 98.44 204 LYS A CA 1
ATOM 1539 C C . LYS A 1 204 ? 9.891 -4.969 8.148 1 98.44 204 LYS A C 1
ATOM 1541 O O . LYS A 1 204 ? 10.617 -5.078 9.133 1 98.44 204 LYS A O 1
ATOM 1546 N N . ALA A 1 205 ? 10.055 -4.051 7.242 1 98.19 205 ALA A N 1
ATOM 1547 C CA . ALA A 1 205 ? 11.172 -3.121 7.336 1 98.19 205 ALA A CA 1
ATOM 1548 C C . ALA A 1 205 ? 10.844 -1.949 8.258 1 98.19 205 ALA A C 1
ATOM 1550 O O . ALA A 1 205 ? 11.742 -1.224 8.695 1 98.19 205 ALA A O 1
ATOM 1551 N N . VAL A 1 206 ? 9.609 -1.748 8.555 1 98.31 206 VAL A N 1
ATOM 1552 C CA . VAL A 1 206 ? 9.172 -0.563 9.281 1 98.31 206 VAL A CA 1
ATOM 1553 C C . VAL A 1 206 ? 9.32 -0.791 10.781 1 98.31 206 VAL A C 1
ATOM 1555 O O . VAL A 1 206 ? 8.891 -1.82 11.312 1 98.31 206 VAL A O 1
ATOM 1558 N N . ASP A 1 207 ? 9.938 0.125 11.445 1 98.19 207 ASP A N 1
ATOM 1559 C CA . ASP A 1 207 ? 10.094 0.025 12.898 1 98.19 207 ASP A CA 1
ATOM 1560 C C . ASP A 1 207 ? 8.977 0.767 13.625 1 98.19 207 ASP A C 1
ATOM 1562 O O . ASP A 1 207 ? 8.43 0.261 14.609 1 98.19 207 ASP A O 1
ATOM 1566 N N . GLU A 1 208 ? 8.656 1.982 13.125 1 98.5 208 GLU A N 1
ATOM 1567 C CA . GLU A 1 208 ? 7.688 2.838 13.805 1 98.5 208 GLU A CA 1
ATOM 1568 C C . GLU A 1 208 ? 6.652 3.393 12.828 1 98.5 208 GLU A C 1
ATOM 1570 O O . GLU A 1 208 ? 7.004 3.863 11.742 1 98.5 208 GLU A O 1
ATOM 1575 N N . VAL A 1 209 ? 5.445 3.219 13.164 1 98.88 209 VAL A N 1
ATOM 1576 C CA . VAL A 1 209 ? 4.34 3.883 12.484 1 98.88 209 VAL A CA 1
ATOM 1577 C C . VAL A 1 209 ? 3.777 4.992 13.375 1 98.88 209 VAL A C 1
ATOM 1579 O O . VAL A 1 209 ? 3.203 4.715 14.438 1 98.88 209 VAL A O 1
ATOM 1582 N N . VAL A 1 210 ? 3.957 6.242 12.922 1 98.94 210 VAL A N 1
ATOM 1583 C CA . VAL A 1 210 ? 3.451 7.395 13.664 1 98.94 210 VAL A CA 1
ATOM 1584 C C . VAL A 1 210 ? 2.148 7.879 13.031 1 98.94 210 VAL A C 1
ATOM 1586 O O . VAL A 1 210 ? 2.139 8.359 11.898 1 98.94 210 VAL A O 1
ATOM 1589 N N . LEU A 1 211 ? 1.12 7.688 13.758 1 98.94 211 LEU A N 1
ATOM 1590 C CA . LEU A 1 211 ? -0.184 8.195 13.344 1 98.94 211 LEU A CA 1
ATOM 1591 C C . LEU A 1 211 ? -0.456 9.562 13.953 1 98.94 211 LEU A C 1
ATOM 1593 O O . LEU A 1 211 ? -0.514 9.695 15.18 1 98.94 211 LEU A O 1
ATOM 1597 N N . VAL A 1 212 ? -0.641 10.531 13.102 1 98.94 212 VAL A N 1
ATOM 1598 C CA . VAL A 1 212 ? -0.742 11.906 13.578 1 98.94 212 VAL A CA 1
ATOM 1599 C C . VAL A 1 212 ? -2.207 12.336 13.617 1 98.94 212 VAL A C 1
ATOM 1601 O O . VAL A 1 212 ? -2.912 12.25 12.609 1 98.94 212 VAL A O 1
ATOM 1604 N N . PHE A 1 213 ? -2.611 12.773 14.758 1 98.81 213 PHE A N 1
ATOM 1605 C CA . PHE A 1 213 ? -3.906 13.422 14.938 1 98.81 213 PHE A CA 1
ATOM 1606 C C . PHE A 1 213 ? -3.732 14.898 15.273 1 98.81 213 PHE A C 1
ATOM 1608 O O . PHE A 1 213 ? -2.635 15.336 15.625 1 98.81 213 PHE A O 1
ATOM 1615 N N . LYS A 1 214 ? -4.809 15.523 15.055 1 97.44 214 LYS A N 1
ATOM 1616 C CA . LYS A 1 214 ? -5 16.891 15.555 1 97.44 214 LYS A CA 1
ATOM 1617 C C . LYS A 1 214 ? -6.047 16.922 16.672 1 97.44 214 LYS A C 1
ATOM 1619 O O . LYS A 1 214 ? -6.934 16.062 16.719 1 97.44 214 LYS A O 1
ATOM 1624 N N . ALA A 1 215 ? -5.91 17.922 17.562 1 98.19 215 ALA A N 1
ATOM 1625 C CA . ALA A 1 215 ? -6.77 17.969 18.75 1 98.19 215 ALA A CA 1
ATOM 1626 C C . ALA A 1 215 ? -8.234 18.141 18.359 1 98.19 215 ALA A C 1
ATOM 1628 O O . ALA A 1 215 ? -9.133 17.938 19.172 1 98.19 215 ALA A O 1
ATOM 1629 N N . TYR A 1 216 ? -8.523 18.516 17.203 1 97.94 216 TYR A N 1
ATOM 1630 C CA . TYR A 1 216 ? -9.836 18.578 16.562 1 97.94 216 TYR A CA 1
ATOM 1631 C C . TYR A 1 216 ? -9.758 18.125 15.117 1 97.94 216 TYR A C 1
ATOM 1633 O O . TYR A 1 216 ? -8.695 17.75 14.633 1 97.94 216 TYR A O 1
ATOM 1641 N N . VAL A 1 217 ? -10.875 17.984 14.43 1 97.81 217 VAL A N 1
ATOM 1642 C CA . VAL A 1 217 ? -10.898 17.453 13.062 1 97.81 217 VAL A CA 1
ATOM 1643 C C . VAL A 1 217 ? -11.188 18.594 12.078 1 97.81 217 VAL A C 1
ATOM 1645 O O . VAL A 1 217 ? -12.039 19.438 12.344 1 97.81 217 VAL A O 1
ATOM 1648 N N . THR A 1 218 ? -10.398 18.672 11.078 1 96.38 218 THR A N 1
ATOM 1649 C CA . THR A 1 218 ? -10.688 19.594 9.984 1 96.38 218 THR A CA 1
ATOM 1650 C C . THR A 1 218 ? -10.758 18.859 8.656 1 96.38 218 THR A C 1
ATOM 1652 O O . THR A 1 218 ? -10.156 17.797 8.5 1 96.38 218 THR A O 1
ATOM 1655 N N . ARG A 1 219 ? -11.469 19.312 7.797 1 94.31 219 ARG A N 1
ATOM 1656 C CA . ARG A 1 219 ? -11.656 18.703 6.484 1 94.31 219 ARG A CA 1
ATOM 1657 C C . ARG A 1 219 ? -11.906 19.766 5.418 1 94.31 219 ARG A C 1
ATOM 1659 O O . ARG A 1 219 ? -12.625 20.734 5.66 1 94.31 219 ARG A O 1
ATOM 1666 N N . VAL A 1 220 ? -11.25 19.547 4.355 1 87.75 220 VAL A N 1
ATOM 1667 C CA . VAL A 1 220 ? -11.523 20.391 3.199 1 87.75 220 VAL A CA 1
ATOM 1668 C C . VAL A 1 220 ? -12.43 19.641 2.217 1 87.75 220 VAL A C 1
ATOM 1670 O O . VAL A 1 220 ? -12.414 18.422 2.156 1 87.75 220 VAL A O 1
ATOM 1673 N N . GLY A 1 221 ? -13.32 20.328 1.581 1 84.5 221 GLY A N 1
ATOM 1674 C CA . GLY A 1 221 ? -14.102 19.719 0.522 1 84.5 221 GLY A CA 1
ATOM 1675 C C . GLY A 1 221 ? -15.492 19.297 0.97 1 84.5 221 GLY A C 1
ATOM 1676 O O . GLY A 1 221 ? -15.93 19.672 2.061 1 84.5 221 GLY A O 1
ATOM 1677 N N . SER A 1 222 ? -16.109 18.469 0.094 1 87.75 222 SER A N 1
ATOM 1678 C CA . SER A 1 222 ? -17.562 18.266 0.192 1 87.75 222 SER A CA 1
ATOM 1679 C C . SER A 1 222 ? -17.875 16.984 0.959 1 87.75 222 SER A C 1
ATOM 1681 O O . SER A 1 222 ? -19.047 16.688 1.217 1 87.75 222 SER A O 1
ATOM 1683 N N . GLY A 1 223 ? -16.938 16.234 1.402 1 93.12 223 GLY A N 1
ATOM 1684 C CA . GLY A 1 223 ? -17.203 14.969 2.057 1 93.12 223 GLY A CA 1
ATOM 1685 C C . GLY A 1 223 ? -17.812 15.117 3.438 1 93.12 223 GLY A C 1
ATOM 1686 O O . GLY A 1 223 ? -17.734 16.203 4.035 1 93.12 223 GLY A O 1
ATOM 1687 N N . PRO A 1 224 ? -18.406 14.078 3.91 1 95.19 224 PRO A N 1
ATOM 1688 C CA . PRO A 1 224 ? -19.047 14.141 5.23 1 95.19 224 PRO A CA 1
ATOM 1689 C C . PRO A 1 224 ? -18.047 14.375 6.355 1 95.19 224 PRO A C 1
ATOM 1691 O O . PRO A 1 224 ? -16.906 13.891 6.289 1 95.19 224 PRO A O 1
ATOM 1694 N N . LEU A 1 225 ? -18.484 15.141 7.371 1 97.12 225 LEU A N 1
ATOM 1695 C CA . LEU A 1 225 ? -17.734 15.406 8.586 1 97.12 225 LEU A CA 1
ATOM 1696 C C . LEU A 1 225 ? -18.609 15.273 9.82 1 97.12 225 LEU A C 1
ATOM 1698 O O . LEU A 1 225 ? -19.234 16.25 10.258 1 97.12 225 LEU A O 1
ATOM 1702 N N . PRO A 1 226 ? -18.562 14.062 10.359 1 96.12 226 PRO A N 1
ATOM 1703 C CA . PRO A 1 226 ? -19.391 13.867 11.547 1 96.12 226 PRO A CA 1
ATOM 1704 C C . PRO A 1 226 ? -19.109 14.883 12.648 1 96.12 226 PRO A C 1
ATOM 1706 O O . PRO A 1 226 ? -17.953 15.094 13.008 1 96.12 226 PRO A O 1
ATOM 1709 N N . GLY A 1 227 ? -20.172 15.547 13.133 1 96.88 227 GLY A N 1
ATOM 1710 C CA . GLY A 1 227 ? -20.031 16.5 14.219 1 96.88 227 GLY A CA 1
ATOM 1711 C C . GLY A 1 227 ? -19.578 17.875 13.758 1 96.88 227 GLY A C 1
ATOM 1712 O O . GLY A 1 227 ? -19.141 18.688 14.57 1 96.88 227 GLY A O 1
ATOM 1713 N N . GLU A 1 228 ? -19.75 18.141 12.539 1 97.44 228 GLU A N 1
ATOM 1714 C CA . GLU A 1 228 ? -19.312 19.406 11.953 1 97.44 228 GLU A CA 1
ATOM 1715 C C . GLU A 1 228 ? -19.938 20.594 12.672 1 97.44 228 GLU A C 1
ATOM 1717 O O . GLU A 1 228 ? -21.125 20.562 13 1 97.44 228 GLU A O 1
ATOM 1722 N N . LEU A 1 229 ? -19.109 21.625 12.852 1 97.56 229 LEU A N 1
ATOM 1723 C CA . LEU A 1 229 ? -19.578 22.859 13.492 1 97.56 229 LEU A CA 1
ATOM 1724 C C . LEU A 1 229 ? -19.859 23.938 12.445 1 97.56 229 LEU A C 1
ATOM 1726 O O . LEU A 1 229 ? -19.219 23.969 11.398 1 97.56 229 LEU A O 1
ATOM 1730 N N . PRO A 1 230 ? -20.797 24.844 12.828 1 96.56 230 PRO A N 1
ATOM 1731 C CA . PRO A 1 230 ? -20.922 26.016 11.969 1 96.56 230 PRO A CA 1
ATOM 1732 C C . PRO A 1 230 ? -19.641 26.859 11.922 1 96.56 230 PRO A C 1
ATOM 1734 O O . PRO A 1 230 ? -18.922 26.953 12.914 1 96.56 230 PRO A O 1
ATOM 1737 N N . PRO A 1 231 ? -19.422 27.438 10.797 1 94.69 231 PRO A N 1
ATOM 1738 C CA . PRO A 1 231 ? -18.188 28.219 10.625 1 94.69 231 PRO A CA 1
ATOM 1739 C C . PRO A 1 231 ? -17.969 29.234 11.75 1 94.69 231 PRO A C 1
ATOM 1741 O O . PRO A 1 231 ? -16.844 29.422 12.211 1 94.69 231 PRO A O 1
ATOM 1744 N N . GLU A 1 232 ? -19.031 29.859 12.195 1 96 232 GLU A N 1
ATOM 1745 C CA . GLU A 1 232 ? -18.906 30.859 13.242 1 96 232 GLU A CA 1
ATOM 1746 C C . GLU A 1 232 ? -18.438 30.25 14.555 1 96 232 GLU A C 1
ATOM 1748 O O . GLU A 1 232 ? -17.656 30.859 15.281 1 96 232 GLU A O 1
ATOM 1753 N N . GLU A 1 233 ? -18.922 29.109 14.773 1 96.62 233 GLU A N 1
ATOM 1754 C CA . GLU A 1 233 ? -18.516 28.406 15.992 1 96.62 233 GLU A CA 1
ATOM 1755 C C . GLU A 1 233 ? -17.047 27.969 15.906 1 96.62 233 GLU A C 1
ATOM 1757 O O . GLU A 1 233 ? -16.312 28.047 16.891 1 96.62 233 GLU A O 1
ATOM 1762 N N . ALA A 1 234 ? -16.625 27.469 14.758 1 95.94 234 ALA A N 1
ATOM 1763 C CA . ALA A 1 234 ? -15.227 27.078 14.547 1 95.94 234 ALA A CA 1
ATOM 1764 C C . ALA A 1 234 ? -14.297 28.281 14.742 1 95.94 234 ALA A C 1
ATOM 1766 O O . ALA A 1 234 ? -13.234 28.141 15.352 1 95.94 234 ALA A O 1
ATOM 1767 N N . GLU A 1 235 ? -14.75 29.391 14.289 1 95.56 235 GLU A N 1
ATOM 1768 C CA . GLU A 1 235 ? -13.961 30.609 14.445 1 95.56 235 GLU A CA 1
ATOM 1769 C C . GLU A 1 235 ? -13.852 31 15.914 1 95.56 235 GLU A C 1
ATOM 1771 O O . GLU A 1 235 ? -12.781 31.391 16.375 1 95.56 235 GLU A O 1
ATOM 1776 N N . ARG A 1 236 ? -14.961 30.953 16.562 1 95.81 236 ARG A N 1
ATOM 1777 C CA . ARG A 1 236 ? -14.984 31.312 17.984 1 95.81 236 ARG A CA 1
ATOM 1778 C C . ARG A 1 236 ? -14.039 30.438 18.781 1 95.81 236 ARG A C 1
ATOM 1780 O O . ARG A 1 236 ? -13.414 30.891 19.75 1 95.81 236 ARG A O 1
ATOM 1787 N N . ARG A 1 237 ? -13.891 29.25 18.359 1 94.94 237 ARG A N 1
ATOM 1788 C CA . ARG A 1 237 ? -13.062 28.281 19.078 1 94.94 237 ARG A CA 1
ATOM 1789 C C . ARG A 1 237 ? -11.602 28.375 18.625 1 94.94 237 ARG A C 1
ATOM 1791 O O . ARG A 1 237 ? -10.734 27.719 19.203 1 94.94 237 ARG A O 1
ATOM 1798 N N . GLY A 1 238 ? -11.43 29.172 17.578 1 94.62 238 GLY A N 1
ATOM 1799 C CA . GLY A 1 238 ? -10.078 29.281 17.047 1 94.62 238 GLY A CA 1
ATOM 1800 C C . GLY A 1 238 ? -9.695 28.125 16.141 1 94.62 238 GLY A C 1
ATOM 1801 O O . GLY A 1 238 ? -8.508 27.844 15.961 1 94.62 238 GLY A O 1
ATOM 1802 N N . TRP A 1 239 ? -10.672 27.359 15.617 1 95.38 239 TRP A N 1
ATOM 1803 C CA . TRP A 1 239 ? -10.414 26.172 14.812 1 95.38 239 TRP A CA 1
ATOM 1804 C C . TRP A 1 239 ? -10.445 26.5 13.328 1 95.38 239 TRP A C 1
ATOM 1806 O O . TRP A 1 239 ? -10.234 25.609 12.484 1 95.38 239 TRP A O 1
ATOM 1816 N N . ALA A 1 240 ? -10.688 27.797 13.023 1 92.44 240 ALA A N 1
ATOM 1817 C CA . ALA A 1 240 ? -10.75 28.203 11.617 1 92.44 240 ALA A CA 1
ATOM 1818 C C . ALA A 1 240 ? -9.367 28.125 10.969 1 92.44 240 ALA A C 1
ATOM 1820 O O . ALA A 1 240 ? -8.391 28.656 11.516 1 92.44 240 ALA A O 1
ATOM 1821 N N . GLU A 1 241 ? -9.273 27.344 9.898 1 91.94 241 GLU A N 1
ATOM 1822 C CA . GLU A 1 241 ? -8.055 27.188 9.117 1 91.94 241 GLU A CA 1
ATOM 1823 C C . GLU A 1 241 ? -8.352 27.203 7.617 1 91.94 241 GLU A C 1
ATOM 1825 O O . GLU A 1 241 ? -9.508 27.203 7.211 1 91.94 241 GLU A O 1
ATOM 1830 N N . ARG A 1 242 ? -7.262 27.391 6.898 1 89.06 242 ARG A N 1
ATOM 1831 C CA . ARG A 1 242 ? -7.371 27.375 5.445 1 89.06 242 ARG A CA 1
ATOM 1832 C C . ARG A 1 242 ? -6.418 26.344 4.832 1 89.06 242 ARG A C 1
ATOM 1834 O O . ARG A 1 242 ? -5.371 26.047 5.41 1 89.06 242 ARG A O 1
ATOM 1841 N N . GLY A 1 243 ? -6.773 25.844 3.68 1 86.75 243 GLY A N 1
ATOM 1842 C CA . GLY A 1 243 ? -5.934 24.906 2.967 1 86.75 243 GLY A CA 1
ATOM 1843 C C . GLY A 1 243 ? -4.598 25.484 2.543 1 86.75 243 GLY A C 1
ATOM 1844 O O . GLY A 1 243 ? -4.535 26.625 2.08 1 86.75 243 GLY A O 1
ATOM 1845 N N . ALA A 1 244 ? -3.553 24.641 2.639 1 82.06 244 ALA A N 1
ATOM 1846 C CA . ALA A 1 244 ? -2.197 25.109 2.365 1 82.06 244 ALA A CA 1
ATOM 1847 C C . ALA A 1 244 ? -1.996 25.359 0.875 1 82.06 244 ALA A C 1
ATOM 1849 O O . ALA A 1 244 ? -1.265 26.281 0.489 1 82.06 244 ALA A O 1
ATOM 1850 N N . VAL A 1 245 ? -2.676 24.625 0.006 1 81.62 245 VAL A N 1
ATOM 1851 C CA . VAL A 1 245 ? -2.453 24.703 -1.435 1 81.62 245 VAL A CA 1
ATOM 1852 C C . VAL A 1 245 ? -3.551 25.547 -2.086 1 81.62 245 VAL A C 1
ATOM 1854 O O . VAL A 1 245 ? -3.266 26.469 -2.842 1 81.62 245 VAL A O 1
ATOM 1857 N N . THR A 1 246 ? -4.836 25.359 -1.704 1 82.94 246 THR A N 1
ATOM 1858 C CA . THR A 1 246 ? -5.969 25.969 -2.391 1 82.94 246 THR A CA 1
ATOM 1859 C C . THR A 1 246 ? -6.395 27.266 -1.692 1 82.94 246 THR A C 1
ATOM 1861 O O . THR A 1 246 ? -7.105 28.094 -2.273 1 82.94 246 THR A O 1
ATOM 1864 N N . GLY A 1 247 ? -6.102 27.312 -0.397 1 86.25 247 GLY A N 1
ATOM 1865 C CA . GLY A 1 247 ? -6.559 28.438 0.399 1 86.25 247 GLY A CA 1
ATOM 1866 C C . GLY A 1 247 ? -8.023 28.344 0.79 1 86.25 247 GLY A C 1
ATOM 1867 O O . GLY A 1 247 ? -8.555 29.234 1.45 1 86.25 247 GLY A O 1
ATOM 1868 N N . ARG A 1 248 ? -8.664 27.234 0.496 1 87.19 248 ARG A N 1
ATOM 1869 C CA . ARG A 1 248 ? -10.07 27.031 0.833 1 87.19 248 ARG A CA 1
ATOM 1870 C C . ARG A 1 248 ? -10.258 26.906 2.34 1 87.19 248 ARG A C 1
ATOM 1872 O O . ARG A 1 248 ? -9.414 26.312 3.025 1 87.19 248 ARG A O 1
ATOM 1879 N N . PRO A 1 249 ? -11.359 27.469 2.744 1 90.69 249 PRO A N 1
ATOM 1880 C CA . PRO A 1 249 ? -11.617 27.297 4.176 1 90.69 249 PRO A CA 1
ATOM 1881 C C . PRO A 1 249 ? -11.844 25.828 4.566 1 90.69 249 PRO A C 1
ATOM 1883 O O . PRO A 1 249 ? -12.484 25.078 3.826 1 90.69 249 PRO A O 1
ATOM 1886 N N . ARG A 1 250 ? -11.383 25.531 5.766 1 93.69 250 ARG A N 1
ATOM 1887 C CA . ARG A 1 250 ? -11.594 24.188 6.289 1 93.69 250 ARG A CA 1
ATOM 1888 C C . ARG A 1 250 ? -12.828 24.141 7.191 1 93.69 250 ARG A C 1
ATOM 1890 O O . ARG A 1 250 ? -13.102 25.094 7.918 1 93.69 250 ARG A O 1
ATOM 1897 N N . ARG A 1 251 ? -13.508 23.109 7.035 1 96.31 251 ARG A N 1
ATOM 1898 C CA . ARG A 1 251 ? -14.57 22.766 7.98 1 96.31 251 ARG A CA 1
ATOM 1899 C C . ARG A 1 251 ? -13.992 22.125 9.242 1 96.31 251 ARG A C 1
ATOM 1901 O O . ARG A 1 251 ? -12.867 21.625 9.234 1 96.31 251 ARG A O 1
ATOM 1908 N N . ALA A 1 252 ? -14.758 22.25 10.336 1 97.5 252 ALA A N 1
ATOM 1909 C CA . ALA A 1 252 ? -14.164 21.781 11.586 1 97.5 252 ALA A CA 1
ATOM 1910 C C . ALA A 1 252 ? -15.18 21 12.422 1 97.5 252 ALA A C 1
ATOM 1912 O O . ALA A 1 252 ? -16.391 21.203 12.289 1 97.5 252 ALA A O 1
ATOM 1913 N N . ALA A 1 253 ? -14.719 20.094 13.18 1 98.12 253 ALA A N 1
ATOM 1914 C CA . ALA A 1 253 ? -15.477 19.281 14.125 1 98.12 253 ALA A CA 1
ATOM 1915 C C . ALA A 1 253 ? -14.617 18.891 15.328 1 98.12 253 ALA A C 1
ATOM 1917 O O . ALA A 1 253 ? -13.391 18.938 15.258 1 98.12 253 ALA A O 1
ATOM 1918 N N . PRO A 1 254 ? -15.266 18.625 16.5 1 98.06 254 PRO A N 1
ATOM 1919 C CA . PRO A 1 254 ? -14.492 18.109 17.641 1 98.06 254 PRO A CA 1
ATOM 1920 C C . PRO A 1 254 ? -13.797 16.781 17.312 1 98.06 254 PRO A C 1
ATOM 1922 O O . PRO A 1 254 ? -14.148 16.109 16.344 1 98.06 254 PRO A O 1
ATOM 1925 N N . PHE A 1 255 ? -12.805 16.484 18.156 1 98.31 255 PHE A N 1
ATOM 1926 C CA . PHE A 1 255 ? -12.117 15.211 18 1 98.31 255 PHE A CA 1
ATOM 1927 C C . PHE A 1 255 ? -13.117 14.062 17.953 1 98.31 255 PHE A C 1
ATOM 1929 O O . PHE A 1 255 ? -14.062 14.023 18.75 1 98.31 255 PHE A O 1
ATOM 1936 N N . ASN A 1 256 ? -12.961 13.164 17.031 1 97.94 256 ASN A N 1
ATOM 1937 C CA . ASN A 1 256 ? -13.875 12.047 16.828 1 97.94 256 ASN A CA 1
ATOM 1938 C C . ASN A 1 256 ? -13.211 10.711 17.141 1 97.94 256 ASN A C 1
ATOM 1940 O O . ASN A 1 256 ? -12.43 10.195 16.344 1 97.94 256 ASN A O 1
ATOM 1944 N N . LEU A 1 257 ? -13.57 10.125 18.203 1 98.38 257 LEU A N 1
ATOM 1945 C CA . LEU A 1 257 ? -12.938 8.906 18.688 1 98.38 257 LEU A CA 1
ATOM 1946 C C . LEU A 1 257 ? -13.227 7.734 17.766 1 98.38 257 LEU A C 1
ATOM 1948 O O . LEU A 1 257 ? -12.383 6.855 17.578 1 98.38 257 LEU A O 1
ATOM 1952 N N . GLU A 1 258 ? -14.391 7.66 17.203 1 98 258 GLU A N 1
ATOM 1953 C CA . GLU A 1 258 ? -14.734 6.586 16.281 1 98 258 GLU A CA 1
ATOM 1954 C C . GLU A 1 258 ? -13.852 6.613 15.039 1 98 258 GLU A C 1
ATOM 1956 O O . GLU A 1 258 ? -13.352 5.578 14.609 1 98 258 GLU A O 1
ATOM 1961 N N . LEU A 1 259 ? -13.656 7.797 14.477 1 98.25 259 LEU A N 1
ATOM 1962 C CA . LEU A 1 259 ? -12.742 7.953 13.352 1 98.25 259 LEU A CA 1
ATOM 1963 C C . LEU A 1 259 ? -11.32 7.555 13.742 1 98.25 259 LEU A C 1
ATOM 1965 O O . LEU A 1 259 ? -10.625 6.891 12.969 1 98.25 259 LEU A O 1
ATOM 1969 N N . ALA A 1 260 ? -10.969 7.988 14.914 1 98.81 260 ALA A N 1
ATOM 1970 C CA . ALA A 1 260 ? -9.617 7.695 15.383 1 98.81 260 ALA A CA 1
ATOM 1971 C C . ALA A 1 260 ? -9.406 6.195 15.547 1 98.81 260 ALA A C 1
ATOM 1973 O O . ALA A 1 260 ? -8.359 5.664 15.156 1 98.81 260 ALA A O 1
ATOM 1974 N N . ARG A 1 261 ? -10.383 5.465 16.109 1 98.81 261 ARG A N 1
ATOM 1975 C CA . ARG A 1 261 ? -10.289 4.016 16.266 1 98.81 261 ARG A CA 1
ATOM 1976 C C . ARG A 1 261 ? -10.172 3.322 14.922 1 98.81 261 ARG A C 1
ATOM 1978 O O . ARG A 1 261 ? -9.391 2.379 14.766 1 98.81 261 ARG A O 1
ATOM 1985 N N . ARG A 1 262 ? -10.945 3.799 14.016 1 98.81 262 ARG A N 1
ATOM 1986 C CA . ARG A 1 262 ? -10.891 3.236 12.672 1 98.81 262 ARG A CA 1
ATOM 1987 C C . ARG A 1 262 ? -9.523 3.469 12.031 1 98.81 262 ARG A C 1
ATOM 1989 O O . ARG A 1 262 ? -8.984 2.582 11.367 1 98.81 262 ARG A O 1
ATOM 1996 N N . ALA A 1 263 ? -8.992 4.656 12.203 1 98.88 263 ALA A N 1
ATOM 1997 C CA . ALA A 1 263 ? -7.66 4.969 11.688 1 98.88 263 ALA A CA 1
ATOM 1998 C C . ALA A 1 263 ? -6.602 4.055 12.305 1 98.88 263 ALA A C 1
ATOM 2000 O O . ALA A 1 263 ? -5.688 3.604 11.617 1 98.88 263 ALA A O 1
ATOM 2001 N N . VAL A 1 264 ? -6.723 3.82 13.594 1 98.94 264 VAL A N 1
ATOM 2002 C CA . VAL A 1 264 ? -5.793 2.934 14.281 1 98.94 264 VAL A CA 1
ATOM 2003 C C . VAL A 1 264 ? -5.895 1.523 13.703 1 98.94 264 VAL A C 1
ATOM 2005 O O . VAL A 1 264 ? -4.875 0.869 13.469 1 98.94 264 VAL A O 1
ATOM 2008 N N . LEU A 1 265 ? -7.098 1.086 13.477 1 98.81 265 LEU A N 1
ATOM 2009 C CA . LEU A 1 265 ? -7.328 -0.24 12.914 1 98.81 265 LEU A CA 1
ATOM 2010 C C . LEU A 1 265 ? -6.668 -0.374 11.547 1 98.81 265 LEU A C 1
ATOM 2012 O O . LEU A 1 265 ? -6 -1.374 11.273 1 98.81 265 LEU A O 1
ATOM 2016 N N . LEU A 1 266 ? -6.719 0.626 10.695 1 98.94 266 LEU A N 1
ATOM 2017 C CA . LEU A 1 266 ? -6.27 0.578 9.305 1 98.94 266 LEU A CA 1
ATOM 2018 C C . LEU A 1 266 ? -4.754 0.731 9.219 1 98.94 266 LEU A C 1
ATOM 2020 O O . LEU A 1 266 ? -4.129 0.232 8.281 1 98.94 266 LEU A O 1
ATOM 2024 N N . ASN A 1 267 ? -4.191 1.391 10.25 1 98.94 267 ASN A N 1
ATOM 2025 C CA . ASN A 1 267 ? -2.787 1.763 10.117 1 98.94 267 ASN A CA 1
ATOM 2026 C C . ASN A 1 267 ? -1.908 1.014 11.117 1 98.94 267 ASN A C 1
ATOM 2028 O O . ASN A 1 267 ? -0.689 0.95 10.945 1 98.94 267 ASN A O 1
ATOM 2032 N N . THR A 1 268 ? -2.424 0.466 12.195 1 98.69 268 THR A N 1
ATOM 2033 C CA . THR A 1 268 ? -1.744 -0.254 13.266 1 98.69 268 THR A CA 1
ATOM 2034 C C . THR A 1 268 ? -0.505 0.508 13.727 1 98.69 268 THR A C 1
ATOM 2036 O O . THR A 1 268 ? 0.606 -0.025 13.695 1 98.69 268 THR A O 1
ATOM 2039 N N . PRO A 1 269 ? -0.741 1.717 14.188 1 98.88 269 PRO A N 1
ATOM 2040 C CA . PRO A 1 269 ? 0.395 2.547 14.594 1 98.88 269 PRO A CA 1
ATOM 2041 C C . PRO A 1 269 ? 1.088 2.021 15.852 1 98.88 269 PRO A C 1
ATOM 2043 O O . PRO A 1 269 ? 0.442 1.413 16.703 1 98.88 269 PRO A O 1
ATOM 2046 N N . THR A 1 270 ? 2.42 2.291 15.953 1 98.62 270 THR A N 1
ATOM 2047 C CA . THR A 1 270 ? 3.18 2.016 17.172 1 98.62 270 THR A CA 1
ATOM 2048 C C . THR A 1 270 ? 3.119 3.205 18.125 1 98.62 270 THR A C 1
ATOM 2050 O O . THR A 1 270 ? 3.363 3.055 19.328 1 98.62 270 THR A O 1
ATOM 2053 N N . GLN A 1 271 ? 2.857 4.359 17.609 1 98.62 271 GLN A N 1
ATOM 2054 C CA . GLN A 1 271 ? 2.742 5.555 18.438 1 98.62 271 GLN A CA 1
ATOM 2055 C C . GLN A 1 271 ? 1.82 6.586 17.781 1 98.62 271 GLN A C 1
ATOM 2057 O O . GLN A 1 271 ? 1.597 6.551 16.562 1 98.62 271 GLN A O 1
ATOM 2062 N N . ILE A 1 272 ? 1.331 7.445 18.594 1 98.88 272 ILE A N 1
ATOM 2063 C CA . ILE A 1 272 ? 0.433 8.508 18.156 1 98.88 272 ILE A CA 1
ATOM 2064 C C . ILE A 1 272 ? 1.062 9.867 18.453 1 98.88 272 ILE A C 1
ATOM 2066 O O . ILE A 1 272 ? 1.661 10.062 19.516 1 98.88 272 ILE A O 1
ATOM 2070 N N . ALA A 1 273 ? 1.002 10.703 17.484 1 98.94 273 ALA A N 1
ATOM 2071 C CA . ALA A 1 273 ? 1.285 12.125 17.672 1 98.94 273 ALA A CA 1
ATOM 2072 C C . ALA A 1 273 ? 0.001 12.945 17.656 1 98.94 273 ALA A C 1
ATOM 2074 O O . ALA A 1 273 ? -0.897 12.688 16.844 1 98.94 273 ALA A O 1
ATOM 2075 N N . ILE A 1 274 ? -0.136 13.945 18.516 1 98.81 274 ILE A N 1
ATOM 2076 C CA . ILE A 1 274 ? -1.287 14.836 18.531 1 98.81 274 ILE A CA 1
ATOM 2077 C C . ILE A 1 274 ? -0.812 16.281 18.5 1 98.81 274 ILE A C 1
ATOM 2079 O O . ILE A 1 274 ? -0.063 16.719 19.375 1 98.81 274 ILE A O 1
ATOM 2083 N N . THR A 1 275 ? -1.25 16.969 17.484 1 98.25 275 THR A N 1
ATOM 2084 C CA . THR A 1 275 ? -0.83 18.359 17.344 1 98.25 275 THR A CA 1
ATOM 2085 C C . THR A 1 275 ? -1.962 19.312 17.734 1 98.25 275 THR A C 1
ATOM 2087 O O . THR A 1 275 ? -3.088 18.875 17.969 1 98.25 275 THR A O 1
ATOM 2090 N N . LYS A 1 276 ? -1.634 20.594 17.875 1 97.81 276 LYS A N 1
ATOM 2091 C CA . LYS A 1 276 ? -2.57 21.688 18.141 1 97.81 276 LYS A CA 1
ATOM 2092 C C . LYS A 1 276 ? -3.23 21.516 19.5 1 97.81 276 LYS A C 1
ATOM 2094 O O . LYS A 1 276 ? -4.398 21.875 19.688 1 97.81 276 LYS A O 1
ATOM 2099 N N . ILE A 1 277 ? -2.539 20.922 20.422 1 98.31 277 ILE A N 1
ATOM 2100 C CA . ILE A 1 277 ? -3.035 20.812 21.797 1 98.31 277 ILE A CA 1
ATOM 2101 C C . ILE A 1 277 ? -3.207 22.219 22.391 1 98.31 277 ILE A C 1
ATOM 2103 O O . ILE A 1 277 ? -4.125 22.453 23.188 1 98.31 277 ILE A O 1
ATOM 2107 N N . ASP A 1 278 ? -2.373 23.172 21.953 1 97.62 278 ASP A N 1
ATOM 2108 C CA . ASP A 1 278 ? -2.391 24.547 22.422 1 97.62 278 ASP A CA 1
ATOM 2109 C C . ASP A 1 278 ? -3.664 25.266 21.984 1 97.62 278 ASP A C 1
ATOM 2111 O O . ASP A 1 278 ? -4.059 26.266 22.578 1 97.62 278 ASP A O 1
ATOM 2115 N N . VAL A 1 279 ? -4.273 24.797 20.938 1 97.12 279 VAL A N 1
ATOM 2116 C CA . VAL A 1 279 ? -5.512 25.406 20.469 1 97.12 279 VAL A CA 1
ATOM 2117 C C . VAL A 1 279 ? -6.672 24.984 21.359 1 97.12 279 VAL A C 1
ATOM 2119 O O . VAL A 1 279 ? -7.559 25.797 21.656 1 97.12 279 VAL A O 1
ATOM 2122 N N . LEU A 1 280 ? -6.668 23.734 21.734 1 97 280 LEU A N 1
ATOM 2123 C CA . LEU A 1 280 ? -7.723 23.219 22.594 1 97 280 LEU A CA 1
ATOM 2124 C C . LEU A 1 280 ? -7.492 23.641 24.047 1 97 280 LEU A C 1
ATOM 2126 O O . LEU A 1 280 ? -8.445 23.922 24.781 1 97 280 LEU A O 1
ATOM 2130 N N . PHE A 1 281 ? -6.219 23.625 24.469 1 97.81 281 PHE A N 1
ATOM 2131 C CA . PHE A 1 281 ? -5.797 24.016 25.812 1 97.81 281 PHE A CA 1
ATOM 2132 C C . PHE A 1 281 ? -4.77 25.141 25.75 1 97.81 281 PHE A C 1
ATOM 2134 O O . PHE A 1 281 ? -3.564 24.875 25.719 1 97.81 281 PHE A O 1
ATOM 2141 N N . LYS A 1 282 ? -5.207 26.328 25.906 1 97.31 282 LYS A N 1
ATOM 2142 C CA . LYS A 1 282 ? -4.398 27.516 25.656 1 97.31 282 LYS A CA 1
ATOM 2143 C C . LYS A 1 282 ? -3.162 27.547 26.547 1 97.31 282 LYS A C 1
ATOM 2145 O O . LYS A 1 282 ? -2.096 28 26.125 1 97.31 282 LYS A O 1
ATOM 2150 N N . GLU A 1 283 ? -3.262 27.078 27.719 1 98.12 283 GLU A N 1
ATOM 2151 C CA . GLU A 1 283 ? -2.162 27.109 28.688 1 98.12 283 GLU A CA 1
ATOM 2152 C C . GLU A 1 283 ? -1.06 26.125 28.297 1 98.12 283 GLU A C 1
ATOM 2154 O O . GLU A 1 283 ? 0.041 26.172 28.859 1 98.12 283 GLU A O 1
ATOM 2159 N N . ALA A 1 284 ? -1.304 25.281 27.281 1 98.5 284 ALA A N 1
ATOM 2160 C CA . ALA A 1 284 ? -0.315 24.312 26.844 1 98.5 284 ALA A CA 1
ATOM 2161 C C . ALA A 1 284 ? 0.667 24.938 25.844 1 98.5 284 ALA A C 1
ATOM 2163 O O . ALA A 1 284 ? 1.695 24.328 25.531 1 98.5 284 ALA A O 1
ATOM 2164 N N . ALA A 1 285 ? 0.407 26.172 25.453 1 98.38 285 ALA A N 1
ATOM 2165 C CA . ALA A 1 285 ? 1.156 26.812 24.375 1 98.38 285 ALA A CA 1
ATOM 2166 C C . ALA A 1 285 ? 2.643 26.891 24.719 1 98.38 285 ALA A C 1
ATOM 2168 O O . ALA A 1 285 ? 3.021 27.438 25.75 1 98.38 285 ALA A O 1
ATOM 2169 N N . GLY A 1 286 ? 3.453 26.281 23.875 1 97.5 286 GLY A N 1
ATOM 2170 C CA . GLY A 1 286 ? 4.898 26.406 23.969 1 97.5 286 GLY A CA 1
ATOM 2171 C C . GLY A 1 286 ? 5.531 25.469 24.969 1 97.5 286 GLY A C 1
ATOM 2172 O O . GLY A 1 286 ? 6.758 25.391 25.078 1 97.5 286 GLY A O 1
ATOM 2173 N N . LYS A 1 287 ? 4.746 24.703 25.703 1 98.38 287 LYS A N 1
ATOM 2174 C CA . LYS A 1 287 ? 5.297 23.781 26.703 1 98.38 287 LYS A CA 1
ATOM 2175 C C . LYS A 1 287 ? 6.012 22.609 26.016 1 98.38 287 LYS A C 1
ATOM 2177 O O . LYS A 1 287 ? 5.574 22.141 24.969 1 98.38 287 LYS A O 1
ATOM 2182 N N . THR A 1 288 ? 7.125 22.125 26.594 1 98.38 288 THR A N 1
ATOM 2183 C CA . THR A 1 288 ? 7.914 21.062 25.969 1 98.38 288 THR A CA 1
ATOM 2184 C C . THR A 1 288 ? 8.125 19.906 26.953 1 98.38 288 THR A C 1
ATOM 2186 O O . THR A 1 288 ? 8.836 18.953 26.641 1 98.38 288 THR A O 1
ATOM 2189 N N . ARG A 1 289 ? 7.586 20.031 28.125 1 98.19 289 ARG A N 1
ATOM 2190 C CA . ARG A 1 289 ? 7.637 18.969 29.109 1 98.19 289 ARG A CA 1
ATOM 2191 C C . ARG A 1 289 ? 6.234 18.531 29.531 1 98.19 289 ARG A C 1
ATOM 2193 O O . ARG A 1 289 ? 5.344 19.375 29.688 1 98.19 289 ARG A O 1
ATOM 2200 N N . TRP A 1 290 ? 6.082 17.266 29.688 1 98.38 290 TRP A N 1
ATOM 2201 C CA . TRP A 1 290 ? 4.797 16.688 30.078 1 98.38 290 TRP A CA 1
ATOM 2202 C C . TRP A 1 290 ? 4.262 17.359 31.344 1 98.38 290 TRP A C 1
ATOM 2204 O O . TRP A 1 290 ? 3.1 17.766 31.391 1 98.38 290 TRP A O 1
ATOM 2214 N N . GLY A 1 291 ? 5.117 17.516 32.312 1 98.12 291 GLY A N 1
ATOM 2215 C CA . GLY A 1 291 ? 4.727 18.062 33.625 1 98.12 291 GLY A CA 1
ATOM 2216 C C . GLY A 1 291 ? 4.273 19.5 33.531 1 98.12 291 GLY A C 1
ATOM 2217 O O . GLY A 1 291 ? 3.602 20 34.438 1 98.12 291 GLY A O 1
ATOM 2218 N N . ASP A 1 292 ? 4.629 20.219 32.438 1 98.5 292 ASP A N 1
ATOM 2219 C CA . ASP A 1 292 ? 4.301 21.641 32.312 1 98.5 292 ASP A CA 1
ATOM 2220 C C . ASP A 1 292 ? 2.949 21.812 31.609 1 98.5 292 ASP A C 1
ATOM 2222 O O . ASP A 1 292 ? 2.396 22.922 31.594 1 98.5 292 ASP A O 1
ATOM 2226 N N . LEU A 1 293 ? 2.357 20.766 31.094 1 98.69 293 LEU A N 1
ATOM 2227 C CA . LEU A 1 293 ? 1.038 20.844 30.469 1 98.69 293 LEU A CA 1
ATOM 2228 C C . LEU A 1 293 ? -0.045 21.047 31.531 1 98.69 293 LEU A C 1
ATOM 2230 O O . LEU A 1 293 ? 0.061 20.516 32.625 1 98.69 293 LEU A O 1
ATOM 2234 N N . PRO A 1 294 ? -1.058 21.828 31.234 1 98.56 294 PRO A N 1
ATOM 2235 C CA . PRO A 1 294 ? -2.162 21.922 32.188 1 98.56 294 PRO A CA 1
ATOM 2236 C C . PRO A 1 294 ? -2.82 20.578 32.469 1 98.56 294 PRO A C 1
ATOM 2238 O O . PRO A 1 294 ? -2.896 19.734 31.562 1 98.56 294 PRO A O 1
ATOM 2241 N N . PRO A 1 295 ? -3.344 20.344 33.656 1 98.5 295 PRO A N 1
ATOM 2242 C CA . PRO A 1 295 ? -3.912 19.047 34.031 1 98.5 295 PRO A CA 1
ATOM 2243 C C . PRO A 1 295 ? -5.012 18.578 33.094 1 98.5 295 PRO A C 1
ATOM 2245 O O . PRO A 1 295 ? -5.133 17.375 32.812 1 98.5 295 PRO A O 1
ATOM 2248 N N . GLU A 1 296 ? -5.785 19.5 32.594 1 98.12 296 GLU A N 1
ATOM 2249 C CA . GLU A 1 296 ? -6.883 19.125 31.703 1 98.12 296 GLU A CA 1
ATOM 2250 C C . GLU A 1 296 ? -6.355 18.531 30.406 1 98.12 296 GLU A C 1
ATOM 2252 O O . GLU A 1 296 ? -6.945 17.609 29.844 1 98.12 296 GLU A O 1
ATOM 2257 N N . ALA A 1 297 ? -5.285 19.125 29.906 1 98.56 297 ALA A N 1
ATOM 2258 C CA . ALA A 1 297 ? -4.672 18.594 28.688 1 98.56 297 ALA A CA 1
ATOM 2259 C C . ALA A 1 297 ? -4.105 17.203 28.922 1 98.56 297 ALA A C 1
ATOM 2261 O O . ALA A 1 297 ? -4.293 16.297 28.094 1 98.56 297 ALA A O 1
ATOM 2262 N N . ARG A 1 298 ? -3.418 17.047 30.031 1 98.75 298 ARG A N 1
ATOM 2263 C CA . ARG A 1 298 ? -2.842 15.742 30.359 1 98.75 298 ARG A CA 1
ATOM 2264 C C . ARG A 1 298 ? -3.928 14.68 30.484 1 98.75 298 ARG A C 1
ATOM 2266 O O . ARG A 1 298 ? -3.795 13.578 29.938 1 98.75 298 ARG A O 1
ATOM 2273 N N . ARG A 1 299 ? -4.988 14.992 31.156 1 98.56 299 ARG A N 1
ATOM 2274 C CA . ARG A 1 299 ? -6.098 14.062 31.312 1 98.56 299 ARG A CA 1
ATOM 2275 C C . ARG A 1 299 ? -6.707 13.688 29.969 1 98.56 299 ARG A C 1
ATOM 2277 O O . ARG A 1 299 ? -7.012 12.523 29.719 1 98.56 299 ARG A O 1
ATOM 2284 N N . TRP A 1 300 ? -6.898 14.742 29.172 1 98.62 300 TRP A N 1
ATOM 2285 C CA . TRP A 1 300 ? -7.473 14.531 27.844 1 98.62 300 TRP A CA 1
ATOM 2286 C C . TRP A 1 300 ? -6.609 13.578 27.031 1 98.62 300 TRP A C 1
ATOM 2288 O O . TRP A 1 300 ? -7.125 12.672 26.375 1 98.62 300 TRP A O 1
ATOM 2298 N N . ILE A 1 301 ? -5.328 13.734 27.047 1 98.56 301 ILE A N 1
ATOM 2299 C CA . ILE A 1 301 ? -4.379 12.914 26.297 1 98.56 301 ILE A CA 1
ATOM 2300 C C . ILE A 1 301 ? -4.383 11.492 26.844 1 98.56 301 ILE A C 1
ATOM 2302 O O . ILE A 1 301 ? -4.391 10.523 26.078 1 98.56 301 ILE A O 1
ATOM 2306 N N . GLU A 1 302 ? -4.375 11.352 28.125 1 98.31 302 GLU A N 1
ATOM 2307 C CA . GLU A 1 302 ? -4.391 10.031 28.75 1 98.31 302 GLU A CA 1
ATOM 2308 C C . GLU A 1 302 ? -5.672 9.273 28.406 1 98.31 302 GLU A C 1
ATOM 2310 O O . GLU A 1 302 ? -5.637 8.062 28.188 1 98.31 302 GLU A O 1
ATOM 2315 N N . GLU A 1 303 ? -6.77 9.969 28.406 1 98.44 303 GLU A N 1
ATOM 2316 C CA . GLU A 1 303 ? -8.039 9.344 28.047 1 98.44 303 GLU A CA 1
ATOM 2317 C C . GLU A 1 303 ? -8.008 8.828 26.609 1 98.44 303 GLU A C 1
ATOM 2319 O O . GLU A 1 303 ? -8.523 7.75 26.312 1 98.44 303 GLU A O 1
ATOM 2324 N N . LEU A 1 304 ? -7.449 9.648 25.734 1 98.31 304 LEU A N 1
ATOM 2325 C CA . LEU A 1 304 ? -7.32 9.234 24.344 1 98.31 304 LEU A CA 1
ATOM 2326 C C . LEU A 1 304 ? -6.418 8.016 24.219 1 98.31 304 LEU A C 1
ATOM 2328 O O . LEU A 1 304 ? -6.719 7.086 23.469 1 98.31 304 LEU A O 1
ATOM 2332 N N . GLU A 1 305 ? -5.312 8.078 24.875 1 98.44 305 GLU A N 1
ATOM 2333 C CA . GLU A 1 305 ? -4.375 6.961 24.875 1 98.44 305 GLU A CA 1
ATOM 2334 C C . GLU A 1 305 ? -5.047 5.672 25.344 1 98.44 305 GLU A C 1
ATOM 2336 O O . GLU A 1 305 ? -4.859 4.613 24.734 1 98.44 305 GLU A O 1
ATOM 2341 N N . GLU A 1 306 ? -5.777 5.734 26.406 1 98.31 306 GLU A N 1
ATOM 2342 C CA . GLU A 1 306 ? -6.488 4.578 26.938 1 98.31 306 GLU A CA 1
ATOM 2343 C C . GLU A 1 306 ? -7.535 4.066 25.953 1 98.31 306 GLU A C 1
ATOM 2345 O O . GLU A 1 306 ? -7.703 2.855 25.797 1 98.31 306 GLU A O 1
ATOM 2350 N N . ALA A 1 307 ? -8.219 4.992 25.344 1 98.62 307 ALA A N 1
ATOM 2351 C CA . ALA A 1 307 ? -9.297 4.633 24.422 1 98.62 307 ALA A CA 1
ATOM 2352 C C . ALA A 1 307 ? -8.742 3.975 23.156 1 98.62 307 ALA A C 1
ATOM 2354 O O . ALA A 1 307 ? -9.359 3.057 22.609 1 98.62 307 ALA A O 1
ATOM 2355 N N . LEU A 1 308 ? -7.594 4.438 22.672 1 98.69 308 LEU A N 1
ATOM 2356 C CA . LEU A 1 308 ? -7.055 3.979 21.391 1 98.69 308 LEU A CA 1
ATOM 2357 C C . LEU A 1 308 ? -6.078 2.826 21.594 1 98.69 308 LEU A C 1
ATOM 2359 O O . LEU A 1 308 ? -5.742 2.111 20.656 1 98.69 308 LEU A O 1
ATOM 2363 N N . LYS A 1 309 ? -5.574 2.623 22.812 1 98.31 309 LYS A N 1
ATOM 2364 C CA . LYS A 1 309 ? -4.672 1.545 23.219 1 98.31 309 LYS A CA 1
ATOM 2365 C C . LYS A 1 309 ? -3.363 1.608 22.438 1 98.31 309 LYS A C 1
ATOM 2367 O O . LYS A 1 309 ? -2.83 0.576 22.016 1 98.31 309 LYS A O 1
ATOM 2372 N N . VAL A 1 310 ? -2.941 2.768 22.062 1 98.75 310 VAL A N 1
ATOM 2373 C CA . VAL A 1 310 ? -1.662 3.07 21.438 1 98.75 310 VAL A CA 1
ATOM 2374 C C . VAL A 1 310 ? -0.971 4.207 22.188 1 98.75 310 VAL A C 1
ATOM 2376 O O . VAL A 1 310 ? -1.606 5.203 22.531 1 98.75 310 VAL A O 1
ATOM 2379 N N . PRO A 1 311 ? 0.324 4.129 22.453 1 98.75 311 PRO A N 1
ATOM 2380 C CA . PRO A 1 311 ? 1.016 5.188 23.188 1 98.75 311 PRO A CA 1
ATOM 2381 C C . PRO A 1 311 ? 0.986 6.527 22.453 1 98.75 311 PRO A C 1
ATOM 2383 O O . PRO A 1 311 ? 1.28 6.59 21.266 1 98.75 311 PRO A O 1
ATOM 2386 N N . VAL A 1 312 ? 0.586 7.547 23.156 1 98.81 312 VAL A N 1
ATOM 2387 C CA . VAL A 1 312 ? 0.754 8.914 22.672 1 98.81 312 VAL A CA 1
ATOM 2388 C C . VAL A 1 312 ? 2.143 9.43 23.047 1 98.81 312 VAL A C 1
ATOM 2390 O O . VAL A 1 312 ? 2.434 9.656 24.219 1 98.81 312 VAL A O 1
ATOM 2393 N N . THR A 1 313 ? 2.986 9.711 22.016 1 98.75 313 THR A N 1
ATOM 2394 C CA . THR A 1 313 ? 4.395 9.93 22.328 1 98.75 313 THR A CA 1
ATOM 2395 C C . THR A 1 313 ? 4.828 11.336 21.938 1 98.75 313 THR A C 1
ATOM 2397 O O . THR A 1 313 ? 5.82 11.852 22.453 1 98.75 313 THR A O 1
ATOM 2400 N N . LEU A 1 314 ? 4.188 11.953 21 1 98.88 314 LEU A N 1
ATOM 2401 C CA . LEU A 1 314 ? 4.516 13.297 20.547 1 98.88 314 LEU A CA 1
ATOM 2402 C C . LEU A 1 314 ? 3.305 14.219 20.656 1 98.88 314 LEU A C 1
ATOM 2404 O O . LEU A 1 314 ? 2.232 13.914 20.141 1 98.88 314 LEU A O 1
ATOM 2408 N N . ILE A 1 315 ? 3.492 15.305 21.375 1 98.88 315 ILE A N 1
ATOM 2409 C CA . ILE A 1 315 ? 2.4 16.234 21.656 1 98.88 315 ILE A CA 1
ATOM 2410 C C . ILE A 1 315 ? 2.799 17.641 21.219 1 98.88 315 ILE A C 1
ATOM 2412 O O . ILE A 1 315 ? 3.664 18.266 21.828 1 98.88 315 ILE A O 1
ATOM 2416 N N . GLY A 1 316 ? 2.154 18.125 20.141 1 98.56 316 GLY A N 1
ATOM 2417 C CA . GLY A 1 316 ? 2.449 19.438 19.625 1 98.56 316 GLY A CA 1
ATOM 2418 C C . GLY A 1 316 ? 1.738 20.547 20.375 1 98.56 316 GLY A C 1
ATOM 2419 O O . GLY A 1 316 ? 0.514 20.531 20.516 1 98.56 316 GLY A O 1
ATOM 2420 N N . THR A 1 317 ? 2.492 21.562 20.828 1 98.62 317 THR A N 1
ATOM 2421 C CA . THR A 1 317 ? 1.947 22.609 21.688 1 98.62 317 THR A CA 1
ATOM 2422 C C . THR A 1 317 ? 2.104 23.984 21.047 1 98.62 317 THR A C 1
ATOM 2424 O O . THR A 1 317 ? 2.09 25 21.734 1 98.62 317 THR A O 1
ATOM 2427 N N . GLY A 1 318 ? 2.352 24.016 19.734 1 96.5 318 GLY A N 1
ATOM 2428 C CA . GLY A 1 318 ? 2.52 25.266 19.016 1 96.5 318 GLY A CA 1
ATOM 2429 C C . GLY A 1 318 ? 3.051 25.062 17.609 1 96.5 318 GLY A C 1
ATOM 2430 O O . GLY A 1 318 ? 3.215 23.938 17.156 1 96.5 318 GLY A O 1
ATOM 2431 N N . PRO A 1 319 ? 3.311 26.125 16.828 1 93.56 319 PRO A N 1
ATOM 2432 C CA . PRO A 1 319 ? 3.633 26.047 15.398 1 93.56 319 PRO A CA 1
ATOM 2433 C C . PRO A 1 319 ? 5.078 25.609 15.148 1 93.56 319 PRO A C 1
ATOM 2435 O O . PRO A 1 319 ? 5.359 24.922 14.164 1 93.56 319 PRO A O 1
ATOM 2438 N N . GLU A 1 320 ? 5.996 25.984 16 1 94.88 320 GLU A N 1
ATOM 2439 C CA . GLU A 1 320 ? 7.398 25.641 15.789 1 94.88 320 GLU A CA 1
ATOM 2440 C C . GLU A 1 320 ? 7.664 24.172 16.094 1 94.88 320 GLU A C 1
ATOM 2442 O O . GLU A 1 320 ? 7.043 23.594 16.984 1 94.88 320 GLU A O 1
ATOM 2447 N N . PRO A 1 321 ? 8.609 23.547 15.383 1 94.62 321 PRO A N 1
ATOM 2448 C CA . PRO A 1 321 ? 8.898 22.125 15.609 1 94.62 321 PRO A CA 1
ATOM 2449 C C . PRO A 1 321 ? 9.266 21.828 17.062 1 94.62 321 PRO A C 1
ATOM 2451 O O . PRO A 1 321 ? 8.875 20.797 17.594 1 94.62 321 PRO A O 1
ATOM 2454 N N . HIS A 1 322 ? 9.922 22.734 17.734 1 94.94 322 HIS A N 1
ATOM 2455 C CA . HIS A 1 322 ? 10.391 22.484 19.094 1 94.94 322 HIS A CA 1
ATOM 2456 C C . HIS A 1 322 ? 9.266 22.641 20.109 1 94.94 322 HIS A C 1
ATOM 2458 O O . HIS A 1 322 ? 9.414 22.25 21.266 1 94.94 322 HIS A O 1
ATOM 2464 N N . HIS A 1 323 ? 8.109 23.281 19.703 1 97.06 323 HIS A N 1
ATOM 2465 C CA . HIS A 1 323 ? 6.926 23.266 20.547 1 97.06 323 HIS A CA 1
ATOM 2466 C C . HIS A 1 323 ? 6.32 21.859 20.625 1 97.06 323 HIS A C 1
ATOM 2468 O O . HIS A 1 323 ? 5.176 21.656 20.203 1 97.06 323 HIS A O 1
ATOM 2474 N N . MET A 1 324 ? 7.105 20.875 21.203 1 98.38 324 MET A N 1
ATOM 2475 C CA . MET A 1 324 ? 6.762 19.469 21.203 1 98.38 324 MET A CA 1
ATOM 2476 C C . MET A 1 324 ? 7.129 18.812 22.531 1 98.38 324 MET A C 1
ATOM 2478 O O . MET A 1 324 ? 8.242 19 23.031 1 98.38 324 MET A O 1
ATOM 2482 N N . VAL A 1 325 ? 6.16 18.219 23.188 1 98.81 325 VAL A N 1
ATOM 2483 C CA . VAL A 1 325 ? 6.461 17.297 24.281 1 98.81 325 VAL A CA 1
ATOM 2484 C C . VAL A 1 325 ? 6.789 15.922 23.719 1 98.81 325 VAL A C 1
ATOM 2486 O O . VAL A 1 325 ? 5.965 15.312 23.031 1 98.81 325 VAL A O 1
ATOM 2489 N N . ASP A 1 326 ? 7.984 15.453 23.906 1 98.69 326 ASP A N 1
ATOM 2490 C CA . ASP A 1 326 ? 8.469 14.18 23.391 1 98.69 326 ASP A CA 1
ATOM 2491 C C . ASP A 1 326 ? 8.539 13.117 24.484 1 98.69 326 ASP A C 1
ATOM 2493 O O . ASP A 1 326 ? 9.375 13.195 25.391 1 98.69 326 ASP A O 1
ATOM 2497 N N . LEU A 1 327 ? 7.617 12.156 24.391 1 98.62 327 LEU A N 1
ATOM 2498 C CA . LEU A 1 327 ? 7.52 11.117 25.422 1 98.62 327 LEU A CA 1
ATOM 2499 C C . LEU A 1 327 ? 7.949 9.766 24.859 1 98.62 327 LEU A C 1
ATOM 2501 O O . LEU A 1 327 ? 7.652 8.727 25.453 1 98.62 327 LEU A O 1
ATOM 2505 N N . ARG A 1 328 ? 8.664 9.648 23.766 1 97.81 328 ARG A N 1
ATOM 2506 C CA . ARG A 1 328 ? 9.039 8.398 23.109 1 97.81 328 ARG A CA 1
ATOM 2507 C C . ARG A 1 328 ? 9.922 7.551 24.016 1 97.81 328 ARG A C 1
ATOM 2509 O O . ARG A 1 328 ? 9.734 6.336 24.125 1 97.81 328 ARG A O 1
ATOM 2516 N N . ARG A 1 329 ? 10.812 8.062 24.688 1 95.69 329 ARG A N 1
ATOM 2517 C CA . ARG A 1 329 ? 11.695 7.332 25.578 1 95.69 329 ARG A CA 1
ATOM 2518 C C . ARG A 1 329 ? 10.93 6.773 26.781 1 95.69 329 ARG A C 1
ATOM 2520 O O . ARG A 1 329 ? 11.227 5.676 27.25 1 95.69 329 ARG A O 1
ATOM 2527 N N . GLU A 1 330 ? 9.961 7.453 27.203 1 93.5 330 GLU A N 1
ATOM 2528 C CA . GLU A 1 330 ? 9.195 7.082 28.391 1 93.5 330 GLU A CA 1
ATOM 2529 C C . GLU A 1 330 ? 8.117 6.055 28.047 1 93.5 330 GLU A C 1
ATOM 2531 O O . GLU A 1 330 ? 7.777 5.207 28.875 1 93.5 330 GLU A O 1
ATOM 2536 N N . ARG A 1 331 ? 7.66 6.133 26.859 1 92 331 ARG A N 1
ATOM 2537 C CA . ARG A 1 331 ? 6.445 5.375 26.594 1 92 331 ARG A CA 1
ATOM 2538 C C . ARG A 1 331 ? 6.73 4.195 25.656 1 92 331 ARG A C 1
ATOM 2540 O O . ARG A 1 331 ? 5.898 3.301 25.516 1 92 331 ARG A O 1
ATOM 2547 N N . LEU A 1 332 ? 7.82 4.246 24.984 1 88.56 332 LEU A N 1
ATOM 2548 C CA . LEU A 1 332 ? 8.148 3.139 24.094 1 88.56 332 LEU A CA 1
ATOM 2549 C C . LEU A 1 332 ? 9.203 2.234 24.719 1 88.56 332 LEU A C 1
ATOM 2551 O O . LEU A 1 332 ? 10.07 2.707 25.453 1 88.56 332 LEU A O 1
ATOM 2555 N N . MET B 1 1 ? -1.941 -15.406 13.812 1 94.5 1 MET B N 1
ATOM 2556 C CA . MET B 1 1 ? -0.879 -15.008 12.891 1 94.5 1 MET B CA 1
ATOM 2557 C C . MET B 1 1 ? -1.46 -14.516 11.57 1 94.5 1 MET B C 1
ATOM 2559 O O . MET B 1 1 ? -2.416 -15.102 11.055 1 94.5 1 MET B O 1
ATOM 2563 N N . LEU B 1 2 ? -0.986 -13.484 11.125 1 98.44 2 LEU B N 1
ATOM 2564 C CA . LEU B 1 2 ? -1.415 -12.922 9.852 1 98.44 2 LEU B CA 1
ATOM 2565 C C . LEU B 1 2 ? -0.327 -13.086 8.797 1 98.44 2 LEU B C 1
ATOM 2567 O O . LEU B 1 2 ? 0.779 -12.562 8.953 1 98.44 2 LEU B O 1
ATOM 2571 N N . TYR B 1 3 ? -0.659 -13.852 7.719 1 98.5 3 TYR B N 1
ATOM 2572 C CA . TYR B 1 3 ? 0.218 -14.062 6.574 1 98.5 3 TYR B CA 1
ATOM 2573 C C . TYR B 1 3 ? -0.204 -13.188 5.395 1 98.5 3 TYR B C 1
ATOM 2575 O O . TYR B 1 3 ? -1.397 -13.016 5.137 1 98.5 3 TYR B O 1
ATOM 2583 N N . VAL B 1 4 ? 0.731 -12.617 4.75 1 98.88 4 VAL B N 1
ATOM 2584 C CA . VAL B 1 4 ? 0.521 -12.062 3.416 1 98.88 4 VAL B CA 1
ATOM 2585 C C . VAL B 1 4 ? 1.385 -12.812 2.402 1 98.88 4 VAL B C 1
ATOM 2587 O O . VAL B 1 4 ? 2.584 -13 2.619 1 98.88 4 VAL B O 1
ATOM 2590 N N . VAL B 1 5 ? 0.783 -13.312 1.332 1 98.88 5 VAL B N 1
ATOM 2591 C CA . VAL B 1 5 ? 1.449 -14.117 0.313 1 98.88 5 VAL B CA 1
ATOM 2592 C C . VAL B 1 5 ? 1.53 -13.336 -0.994 1 98.88 5 VAL B C 1
ATOM 2594 O O . VAL B 1 5 ? 0.503 -12.961 -1.566 1 98.88 5 VAL B O 1
ATOM 2597 N N . VAL B 1 6 ? 2.73 -13.094 -1.452 1 98.88 6 VAL B N 1
ATOM 2598 C CA . VAL B 1 6 ? 2.932 -12.312 -2.668 1 98.88 6 VAL B CA 1
ATOM 2599 C C . VAL B 1 6 ? 3.932 -13.023 -3.578 1 98.88 6 VAL B C 1
ATOM 2601 O O . VAL B 1 6 ? 4.625 -13.945 -3.146 1 98.88 6 VAL B O 1
ATOM 2604 N N . ASP B 1 7 ? 3.947 -12.57 -4.805 1 98.62 7 ASP B N 1
ATOM 2605 C CA . ASP B 1 7 ? 4.77 -13.18 -5.844 1 98.62 7 ASP B CA 1
ATOM 2606 C C . ASP B 1 7 ? 6.07 -12.406 -6.043 1 98.62 7 ASP B C 1
ATOM 2608 O O . ASP B 1 7 ? 6.059 -11.172 -6.102 1 98.62 7 ASP B O 1
ATOM 2612 N N . GLY B 1 8 ? 7.148 -13.109 -6.219 1 98.69 8 GLY B N 1
ATOM 2613 C CA . GLY B 1 8 ? 8.453 -12.477 -6.305 1 98.69 8 GLY B CA 1
ATOM 2614 C C . GLY B 1 8 ? 8.898 -12.211 -7.73 1 98.69 8 GLY B C 1
ATOM 2615 O O . GLY B 1 8 ? 9.953 -11.625 -7.957 1 98.69 8 GLY B O 1
ATOM 2616 N N . PHE B 1 9 ? 8.172 -12.617 -8.695 1 98.56 9 PHE B N 1
ATOM 2617 C CA . PHE B 1 9 ? 8.539 -12.406 -10.094 1 98.56 9 PHE B CA 1
ATOM 2618 C C . PHE B 1 9 ? 7.41 -11.719 -10.852 1 98.56 9 PHE B C 1
ATOM 2620 O O . PHE B 1 9 ? 6.938 -10.656 -10.438 1 98.56 9 PHE B O 1
ATOM 2627 N N . PHE B 1 10 ? 6.934 -12.281 -11.984 1 97 10 PHE B N 1
ATOM 2628 C CA . PHE B 1 10 ? 5.988 -11.602 -12.867 1 97 10 PHE B CA 1
ATOM 2629 C C . PHE B 1 10 ? 4.598 -12.211 -12.742 1 97 10 PHE B C 1
ATOM 2631 O O . PHE B 1 10 ? 3.803 -12.148 -13.68 1 97 10 PHE B O 1
ATOM 2638 N N . GLY B 1 11 ? 4.426 -12.727 -11.75 1 93.5 11 GLY B N 1
ATOM 2639 C CA . GLY B 1 11 ? 3.162 -13.438 -11.617 1 93.5 11 GLY B CA 1
ATOM 2640 C C . GLY B 1 11 ? 3.236 -14.883 -12.086 1 93.5 11 GLY B C 1
ATOM 2641 O O . GLY B 1 11 ? 4.254 -15.312 -12.625 1 93.5 11 GLY B O 1
ATOM 2642 N N . ASP B 1 12 ? 2.564 -15.93 -11.414 1 90.38 12 ASP B N 1
ATOM 2643 C CA . ASP B 1 12 ? 2.49 -17.328 -11.805 1 90.38 12 ASP B CA 1
ATOM 2644 C C . ASP B 1 12 ? 3.543 -18.156 -11.07 1 90.38 12 ASP B C 1
ATOM 2646 O O . ASP B 1 12 ? 4.227 -18.984 -11.68 1 90.38 12 ASP B O 1
ATOM 2650 N N . THR B 1 13 ? 3.803 -17.797 -9.992 1 95.31 13 THR B N 1
ATOM 2651 C CA . THR B 1 13 ? 4.812 -18.516 -9.219 1 95.31 13 THR B CA 1
ATOM 2652 C C . THR B 1 13 ? 4.172 -19.609 -8.375 1 95.31 13 THR B C 1
ATOM 2654 O O . THR B 1 13 ? 4.859 -20.297 -7.621 1 95.31 13 THR B O 1
ATOM 2657 N N . GLY B 1 14 ? 2.877 -19.703 -8.5 1 95 14 GLY B N 1
ATOM 2658 C CA . GLY B 1 14 ? 2.197 -20.734 -7.734 1 95 14 GLY B CA 1
ATOM 2659 C C . GLY B 1 14 ? 1.703 -20.25 -6.387 1 95 14 GLY B C 1
ATOM 2660 O O . GLY B 1 14 ? 1.728 -20.984 -5.402 1 95 14 GLY B O 1
ATOM 2661 N N . LYS B 1 15 ? 1.356 -18.984 -6.258 1 96.5 15 LYS B N 1
ATOM 2662 C CA . LYS B 1 15 ? 0.775 -18.422 -5.035 1 96.5 15 LYS B CA 1
ATOM 2663 C C . LYS B 1 15 ? -0.439 -19.234 -4.594 1 96.5 15 LYS B C 1
ATOM 2665 O O . LYS B 1 15 ? -0.605 -19.516 -3.402 1 96.5 15 LYS B O 1
ATOM 2670 N N . GLY B 1 16 ? -1.295 -19.609 -5.59 1 95.56 16 GLY B N 1
ATOM 2671 C CA . GLY B 1 16 ? -2.477 -20.391 -5.273 1 95.56 16 GLY B CA 1
ATOM 2672 C C . GLY B 1 16 ? -2.156 -21.703 -4.562 1 95.56 16 GLY B C 1
ATOM 2673 O O . GLY B 1 16 ? -2.814 -22.062 -3.584 1 95.56 16 GLY B O 1
ATOM 2674 N N . LYS B 1 17 ? -1.188 -22.391 -5.043 1 96.06 17 LYS B N 1
ATOM 2675 C CA . LYS B 1 17 ? -0.772 -23.641 -4.426 1 96.06 17 LYS B CA 1
ATOM 2676 C C . LYS B 1 17 ? -0.296 -23.422 -2.992 1 96.06 17 LYS B C 1
ATOM 2678 O O . LYS B 1 17 ? -0.642 -24.188 -2.092 1 96.06 17 LYS B O 1
ATOM 2683 N N . VAL B 1 18 ? 0.526 -22.406 -2.773 1 98 18 VAL B N 1
ATOM 2684 C CA . VAL B 1 18 ? 1.071 -22.094 -1.455 1 98 18 VAL B CA 1
ATOM 2685 C C . VAL B 1 18 ? -0.065 -21.766 -0.491 1 98 18 VAL B C 1
ATOM 2687 O O . VAL B 1 18 ? -0.096 -22.25 0.638 1 98 18 VAL B O 1
ATOM 2690 N N . VAL B 1 19 ? -1.011 -20.938 -0.917 1 98.19 19 VAL B N 1
ATOM 2691 C CA . VAL B 1 19 ? -2.143 -20.547 -0.082 1 98.19 19 VAL B CA 1
ATOM 2692 C C . VAL B 1 19 ? -3.008 -21.766 0.217 1 98.19 19 VAL B C 1
ATOM 2694 O O . VAL B 1 19 ? -3.484 -21.938 1.341 1 98.19 19 VAL B O 1
ATOM 2697 N N . ALA B 1 20 ? -3.193 -22.609 -0.783 1 97.31 20 ALA B N 1
ATOM 2698 C CA . ALA B 1 20 ? -3.939 -23.844 -0.572 1 97.31 20 ALA B CA 1
ATOM 2699 C C . ALA B 1 20 ? -3.268 -24.719 0.481 1 97.31 20 ALA B C 1
ATOM 2701 O O . ALA B 1 20 ? -3.939 -25.312 1.335 1 97.31 20 ALA B O 1
ATOM 2702 N N . TYR B 1 21 ? -1.979 -24.844 0.396 1 97.69 21 TYR B N 1
ATOM 2703 C CA . TYR B 1 21 ? -1.249 -25.625 1.386 1 97.69 21 TYR B CA 1
ATOM 2704 C C . TYR B 1 21 ? -1.425 -25.047 2.783 1 97.69 21 TYR B C 1
ATOM 2706 O O . TYR B 1 21 ? -1.703 -25.766 3.736 1 97.69 21 TYR B O 1
ATOM 2714 N N . LEU B 1 22 ? -1.272 -23.688 2.916 1 97.94 22 LEU B N 1
ATOM 2715 C CA . LEU B 1 22 ? -1.428 -23.031 4.207 1 97.94 22 LEU B CA 1
ATOM 2716 C C . LEU B 1 22 ? -2.832 -23.25 4.762 1 97.94 22 LEU B C 1
ATOM 2718 O O . LEU B 1 22 ? -3.008 -23.406 5.973 1 97.94 22 LEU B O 1
ATOM 2722 N N . ALA B 1 23 ? -3.795 -23.219 3.873 1 96.88 23 ALA B N 1
ATOM 2723 C CA . ALA B 1 23 ? -5.18 -23.453 4.281 1 96.88 23 ALA B CA 1
ATOM 2724 C C . ALA B 1 23 ? -5.348 -24.844 4.891 1 96.88 23 ALA B C 1
ATOM 2726 O O . ALA B 1 23 ? -6.078 -25.016 5.871 1 96.88 23 ALA B O 1
ATOM 2727 N N . GLN B 1 24 ? -4.719 -25.781 4.266 1 95.81 24 GLN B N 1
ATOM 2728 C CA . GLN B 1 24 ? -4.832 -27.156 4.742 1 95.81 24 GLN B CA 1
ATOM 2729 C C . GLN B 1 24 ? -3.99 -27.375 5.996 1 95.81 24 GLN B C 1
ATOM 2731 O O . GLN B 1 24 ? -4.449 -28 6.957 1 95.81 24 GLN B O 1
ATOM 2736 N N . ALA B 1 25 ? -2.805 -26.875 5.961 1 96.44 25 ALA B N 1
ATOM 2737 C CA . ALA B 1 25 ? -1.844 -27.125 7.031 1 96.44 25 ALA B CA 1
ATOM 2738 C C . ALA B 1 25 ? -2.205 -26.359 8.297 1 96.44 25 ALA B C 1
ATOM 2740 O O . ALA B 1 25 ? -2.039 -26.859 9.406 1 96.44 25 ALA B O 1
ATOM 2741 N N . ASP B 1 26 ? -2.746 -25.109 8.148 1 97 26 ASP B N 1
ATOM 2742 C CA . ASP B 1 26 ? -2.879 -24.234 9.305 1 97 26 ASP B CA 1
ATOM 2743 C C . ASP B 1 26 ? -4.348 -23.922 9.602 1 97 26 ASP B C 1
ATOM 2745 O O . ASP B 1 26 ? -4.68 -23.438 10.68 1 97 26 ASP B O 1
ATOM 2749 N N . SER B 1 27 ? -5.234 -24.188 8.719 1 97.88 27 SER B N 1
ATOM 2750 C CA . SER B 1 27 ? -6.672 -23.984 8.867 1 97.88 27 SER B CA 1
ATOM 2751 C C . SER B 1 27 ? -6.98 -22.594 9.414 1 97.88 27 SER B C 1
ATOM 2753 O O . SER B 1 27 ? -7.664 -22.469 10.43 1 97.88 27 SER B O 1
ATOM 2755 N N . PRO B 1 28 ? -6.562 -21.547 8.703 1 98.56 28 PRO B N 1
ATOM 2756 C CA . PRO B 1 28 ? -6.867 -20.188 9.172 1 98.56 28 PRO B CA 1
ATOM 2757 C C . PRO B 1 28 ? -8.367 -19.906 9.234 1 98.56 28 PRO B C 1
ATOM 2759 O O . PRO B 1 28 ? -9.156 -20.594 8.586 1 98.56 28 PRO B O 1
ATOM 2762 N N . ALA B 1 29 ? -8.727 -18.922 10.055 1 98.62 29 ALA B N 1
ATOM 2763 C CA . ALA B 1 29 ? -10.133 -18.562 10.211 1 98.62 29 ALA B CA 1
ATOM 2764 C C . ALA B 1 29 ? -10.617 -17.719 9.039 1 98.62 29 ALA B C 1
ATOM 2766 O O . ALA B 1 29 ? -11.805 -17.719 8.711 1 98.62 29 ALA B O 1
ATOM 2767 N N . LEU B 1 30 ? -9.727 -16.984 8.422 1 98.81 30 LEU B N 1
ATOM 2768 C CA . LEU B 1 30 ? -10.094 -16.047 7.367 1 98.81 30 LEU B CA 1
ATOM 2769 C C . LEU B 1 30 ? -9.023 -16 6.277 1 98.81 30 LEU B C 1
ATOM 2771 O O . LEU B 1 30 ? -7.828 -15.984 6.578 1 98.81 30 LEU B O 1
ATOM 2775 N N . CYS B 1 31 ? -9.422 -16.047 5.047 1 98.81 31 CYS B N 1
ATOM 2776 C CA . CYS B 1 31 ? -8.578 -15.781 3.889 1 98.81 31 CYS B CA 1
ATOM 2777 C C . CYS B 1 31 ? -9.133 -14.633 3.057 1 98.81 31 CYS B C 1
ATOM 2779 O O . CYS B 1 31 ? -10.336 -14.578 2.795 1 98.81 31 CYS B O 1
ATOM 2781 N N . VAL B 1 32 ? -8.289 -13.688 2.723 1 98.88 32 VAL B N 1
ATOM 2782 C CA . VAL B 1 32 ? -8.703 -12.492 1.994 1 98.88 32 VAL B CA 1
ATOM 2783 C C . VAL B 1 32 ? -7.961 -12.422 0.659 1 98.88 32 VAL B C 1
ATOM 2785 O O . VAL B 1 32 ? -6.738 -12.578 0.611 1 98.88 32 VAL B O 1
ATOM 2788 N N . ARG B 1 33 ? -8.695 -12.242 -0.404 1 98.62 33 ARG B N 1
ATOM 2789 C CA . ARG B 1 33 ? -8.125 -12.07 -1.736 1 98.62 33 ARG B CA 1
ATOM 2790 C C . ARG B 1 33 ? -8.07 -10.602 -2.131 1 98.62 33 ARG B C 1
ATOM 2792 O O . ARG B 1 33 ? -9.008 -9.852 -1.865 1 98.62 33 ARG B O 1
ATOM 2799 N N . THR B 1 34 ? -6.949 -10.156 -2.697 1 98.56 34 THR B N 1
ATOM 2800 C CA . THR B 1 34 ? -6.812 -8.82 -3.27 1 98.56 34 THR B CA 1
ATOM 2801 C C . THR B 1 34 ? -6.656 -8.898 -4.785 1 98.56 34 THR B C 1
ATOM 2803 O O . THR B 1 34 ? -6.613 -9.984 -5.359 1 98.56 34 THR B O 1
ATOM 2806 N N . GLY B 1 35 ? -6.664 -7.785 -5.402 1 97.62 35 GLY B N 1
ATOM 2807 C CA . GLY B 1 35 ? -6.41 -7.738 -6.832 1 97.62 35 GLY B CA 1
ATOM 2808 C C . GLY B 1 35 ? -7.68 -7.727 -7.664 1 97.62 35 GLY B C 1
ATOM 2809 O O . GLY B 1 35 ? -8.648 -7.051 -7.316 1 97.62 35 GLY B O 1
ATOM 2810 N N . ALA B 1 36 ? -7.582 -8.375 -8.859 1 97.69 36 ALA B N 1
ATOM 2811 C CA . ALA B 1 36 ? -8.656 -8.297 -9.844 1 97.69 36 ALA B CA 1
ATOM 2812 C C . ALA B 1 36 ? -8.719 -9.562 -10.695 1 97.69 36 ALA B C 1
ATOM 2814 O O . ALA B 1 36 ? -7.844 -10.43 -10.586 1 97.69 36 ALA B O 1
ATOM 2815 N N . PRO B 1 37 ? -9.758 -9.672 -11.492 1 96.12 37 PRO B N 1
ATOM 2816 C CA . PRO B 1 37 ? -10 -10.938 -12.188 1 96.12 37 PRO B CA 1
ATOM 2817 C C . PRO B 1 37 ? -9.062 -11.148 -13.375 1 96.12 37 PRO B C 1
ATOM 2819 O O . PRO B 1 37 ? -9.148 -12.172 -14.062 1 96.12 37 PRO B O 1
ATOM 2822 N N . ASN B 1 38 ? -8.172 -10.219 -13.602 1 94.81 38 ASN B N 1
ATOM 2823 C CA . ASN B 1 38 ? -7.203 -10.406 -14.68 1 94.81 38 ASN B CA 1
ATOM 2824 C C . ASN B 1 38 ? -6.094 -11.375 -14.273 1 94.81 38 ASN B C 1
ATOM 2826 O O . ASN B 1 38 ? -5.234 -11.711 -15.094 1 94.81 38 ASN B O 1
ATOM 2830 N N . ALA B 1 39 ? -6.098 -11.781 -13.031 1 92.69 39 ALA B N 1
ATOM 2831 C CA . ALA B 1 39 ? -5.203 -12.828 -12.547 1 92.69 39 ALA B CA 1
ATOM 2832 C C . ALA B 1 39 ? -5.992 -14.023 -12.008 1 92.69 39 ALA B C 1
ATOM 2834 O O . ALA B 1 39 ? -7.031 -13.852 -11.367 1 92.69 39 ALA B O 1
ATOM 2835 N N . GLY B 1 40 ? -5.461 -15.242 -12.352 1 93.44 40 GLY B N 1
ATOM 2836 C CA . GLY B 1 40 ? -6.055 -16.469 -11.836 1 93.44 40 GLY B CA 1
ATOM 2837 C C . GLY B 1 40 ? -5.086 -17.312 -11.023 1 93.44 40 GLY B C 1
ATOM 2838 O O . GLY B 1 40 ? -3.904 -17.406 -11.359 1 93.44 40 GLY B O 1
ATOM 2839 N N . HIS B 1 41 ? -5.617 -17.766 -9.969 1 94 41 HIS B N 1
ATOM 2840 C CA . HIS B 1 41 ? -4.836 -18.703 -9.164 1 94 41 HIS B CA 1
ATOM 2841 C C . HIS B 1 41 ? -5.328 -20.125 -9.359 1 94 41 HIS B C 1
ATOM 2843 O O . HIS B 1 41 ? -6.496 -20.438 -9.086 1 94 41 HIS B O 1
ATOM 2849 N N . THR B 1 42 ? -4.441 -20.938 -9.836 1 91.19 42 THR B N 1
ATOM 2850 C CA . THR B 1 42 ? -4.754 -22.328 -10.125 1 91.19 42 THR B CA 1
ATOM 2851 C C . THR B 1 42 ? -4.449 -23.219 -8.914 1 91.19 42 THR B C 1
ATOM 2853 O O . THR B 1 42 ? -3.414 -23.047 -8.266 1 91.19 42 THR B O 1
ATOM 2856 N N . VAL B 1 43 ? -5.371 -24.078 -8.648 1 90.19 43 VAL B N 1
ATOM 2857 C CA . VAL B 1 43 ? -5.168 -25.062 -7.594 1 90.19 43 VAL B CA 1
ATOM 2858 C C . VAL B 1 43 ? -5.625 -26.438 -8.07 1 90.19 43 VAL B C 1
ATOM 2860 O O . VAL B 1 43 ? -6.652 -26.547 -8.75 1 90.19 43 VAL B O 1
ATOM 2863 N N . VAL B 1 44 ? -4.766 -27.359 -7.844 1 91 44 VAL B N 1
ATOM 2864 C CA . VAL B 1 44 ? -5.109 -28.75 -8.102 1 91 44 VAL B CA 1
ATOM 2865 C C . VAL B 1 44 ? -5.465 -29.453 -6.785 1 91 44 VAL B C 1
ATOM 2867 O O . VAL B 1 44 ? -4.695 -29.391 -5.824 1 91 44 VAL B O 1
ATOM 2870 N N . TYR B 1 45 ? -6.645 -30.031 -6.703 1 86.38 45 TYR B N 1
ATOM 2871 C CA . TYR B 1 45 ? -7.043 -30.734 -5.5 1 86.38 45 TYR B CA 1
ATOM 2872 C C . TYR B 1 45 ? -7.926 -31.938 -5.84 1 86.38 45 TYR B C 1
ATOM 2874 O O . TYR B 1 45 ? -8.977 -31.781 -6.461 1 86.38 45 TYR B O 1
ATOM 2882 N N . GLY B 1 46 ? -7.469 -33.094 -5.398 1 86.88 46 GLY B N 1
ATOM 2883 C CA . GLY B 1 46 ? -8.164 -34.344 -5.727 1 86.88 46 GLY B CA 1
ATOM 2884 C C . GLY B 1 46 ? -8.18 -34.625 -7.211 1 86.88 46 GLY B C 1
ATOM 2885 O O . GLY B 1 46 ? -9.211 -35.031 -7.758 1 86.88 46 GLY B O 1
ATOM 2886 N N . GLY B 1 47 ? -7.176 -34.219 -7.828 1 87.56 47 GLY B N 1
ATOM 2887 C CA . GLY B 1 47 ? -7.059 -34.469 -9.25 1 87.56 47 GLY B CA 1
ATOM 2888 C C . GLY B 1 47 ? -7.816 -33.5 -10.109 1 87.56 47 GLY B C 1
ATOM 2889 O O . GLY B 1 47 ? -7.738 -33.531 -11.344 1 87.56 47 GLY B O 1
ATOM 2890 N N . GLN B 1 48 ? -8.492 -32.625 -9.469 1 90.81 48 GLN B N 1
ATOM 2891 C CA . GLN B 1 48 ? -9.25 -31.609 -10.211 1 90.81 48 GLN B CA 1
ATOM 2892 C C . GLN B 1 48 ? -8.562 -30.25 -10.141 1 90.81 48 GLN B C 1
ATOM 2894 O O . GLN B 1 48 ? -7.957 -29.906 -9.125 1 90.81 48 GLN B O 1
ATOM 2899 N N . THR B 1 49 ? -8.648 -29.578 -11.273 1 91.94 49 THR B N 1
ATOM 2900 C CA . THR B 1 49 ? -8.023 -28.25 -11.359 1 91.94 49 THR B CA 1
ATOM 2901 C C . THR B 1 49 ? -9.078 -27.156 -11.273 1 91.94 49 THR B C 1
ATOM 2903 O O . THR B 1 49 ? -10.125 -27.234 -11.922 1 91.94 49 THR B O 1
ATOM 2906 N N . ALA B 1 50 ? -8.898 -26.219 -10.438 1 92.62 50 ALA B N 1
ATOM 2907 C CA . ALA B 1 50 ? -9.75 -25.031 -10.328 1 92.62 50 ALA B CA 1
ATOM 2908 C C . ALA B 1 50 ? -8.93 -23.75 -10.531 1 92.62 50 ALA B C 1
ATOM 2910 O O . ALA B 1 50 ? -7.785 -23.672 -10.086 1 92.62 50 ALA B O 1
ATOM 2911 N N . VAL B 1 51 ? -9.461 -22.859 -11.281 1 93.06 51 VAL B N 1
ATOM 2912 C CA . VAL B 1 51 ? -8.867 -21.531 -11.461 1 93.06 51 VAL B CA 1
ATOM 2913 C C . VAL B 1 51 ? -9.781 -20.469 -10.844 1 93.06 51 VAL B C 1
ATOM 2915 O O . VAL B 1 51 ? -10.906 -20.281 -11.289 1 93.06 51 VAL B O 1
ATOM 2918 N N . LEU B 1 52 ? -9.328 -19.875 -9.828 1 95.69 52 LEU B N 1
ATOM 2919 C CA . LEU B 1 52 ? -10.117 -18.828 -9.172 1 95.69 52 LEU B CA 1
ATOM 2920 C C . LEU B 1 52 ? -9.609 -17.438 -9.539 1 95.69 52 LEU B C 1
ATOM 2922 O O . LEU B 1 52 ? -8.391 -17.219 -9.617 1 95.69 52 LEU B O 1
ATOM 2926 N N . ARG B 1 53 ? -10.523 -16.516 -9.719 1 96.81 53 ARG B N 1
ATOM 2927 C CA . ARG B 1 53 ? -10.172 -15.172 -10.156 1 96.81 53 ARG B CA 1
ATOM 2928 C C . ARG B 1 53 ? -10.633 -14.133 -9.141 1 96.81 53 ARG B C 1
ATOM 2930 O O . ARG B 1 53 ? -10.219 -12.969 -9.203 1 96.81 53 ARG B O 1
ATOM 2937 N N . THR B 1 54 ? -11.477 -14.578 -8.195 1 97.62 54 THR B N 1
ATOM 2938 C CA . THR B 1 54 ? -12.031 -13.617 -7.246 1 97.62 54 THR B CA 1
ATOM 2939 C C . THR B 1 54 ? -11.852 -14.117 -5.812 1 97.62 54 THR B C 1
ATOM 2941 O O . THR B 1 54 ? -11.359 -13.383 -4.949 1 97.62 54 THR B O 1
ATOM 2944 N N . LEU B 1 55 ? -12.242 -15.344 -5.57 1 98 55 LEU B N 1
ATOM 2945 C CA . LEU B 1 55 ? -12.172 -15.883 -4.219 1 98 55 LEU B CA 1
ATOM 2946 C C . LEU B 1 55 ? -10.773 -16.391 -3.91 1 98 55 LEU B C 1
ATOM 2948 O O . LEU B 1 55 ? -10.039 -16.797 -4.82 1 98 55 LEU B O 1
ATOM 2952 N N . PRO B 1 56 ? -10.367 -16.344 -2.613 1 97.94 56 PRO B N 1
ATOM 2953 C CA . PRO B 1 56 ? -9.062 -16.906 -2.262 1 97.94 56 PRO B CA 1
ATOM 2954 C C . PRO B 1 56 ? -9.016 -18.422 -2.402 1 97.94 56 PRO B C 1
ATOM 2956 O O . PRO B 1 56 ? -10.047 -19.094 -2.283 1 97.94 56 PRO B O 1
ATOM 2959 N N . THR B 1 57 ? -7.855 -18.891 -2.562 1 96.25 57 THR B N 1
ATOM 2960 C CA . THR B 1 57 ? -7.648 -20.312 -2.871 1 96.25 57 THR B CA 1
ATOM 2961 C C . THR B 1 57 ? -7.883 -21.172 -1.635 1 96.25 57 THR B C 1
ATOM 2963 O O . THR B 1 57 ? -7.992 -22.391 -1.738 1 96.25 57 THR B O 1
ATOM 2966 N N . CYS B 1 58 ? -8.117 -20.578 -0.531 1 95.75 58 CYS B N 1
ATOM 2967 C CA . CYS B 1 58 ? -8.344 -21.297 0.717 1 95.75 58 CYS B CA 1
ATOM 2968 C C . CYS B 1 58 ? -9.664 -22.062 0.669 1 95.75 58 CYS B C 1
ATOM 2970 O O . CYS B 1 58 ? -9.977 -22.828 1.583 1 95.75 58 CYS B O 1
ATOM 2972 N N . PHE B 1 59 ? -10.391 -21.953 -0.403 1 93.06 59 PHE B N 1
ATOM 2973 C CA . PHE B 1 59 ? -11.695 -22.594 -0.512 1 93.06 59 PHE B CA 1
ATOM 2974 C C . PHE B 1 59 ? -11.578 -24.109 -0.354 1 93.06 59 PHE B C 1
ATOM 2976 O O . PHE B 1 59 ? -12.555 -24.781 -0.016 1 93.06 59 PHE B O 1
ATOM 2983 N N . ILE B 1 60 ? -10.43 -24.609 -0.501 1 92.44 60 ILE B N 1
ATOM 2984 C CA . ILE B 1 60 ? -10.211 -26.047 -0.45 1 92.44 60 ILE B CA 1
ATOM 2985 C C . ILE B 1 60 ? -10.438 -26.562 0.973 1 92.44 60 ILE B C 1
ATOM 2987 O O . ILE B 1 60 ? -10.594 -27.766 1.193 1 92.44 60 ILE B O 1
ATOM 2991 N N . ASN B 1 61 ? -10.258 -25.703 1.927 1 93.38 61 ASN B N 1
ATOM 2992 C CA . ASN B 1 61 ? -10.594 -25.938 3.324 1 93.38 61 ASN B CA 1
ATOM 2993 C C . ASN B 1 61 ? -11.93 -25.312 3.701 1 93.38 61 ASN B C 1
ATOM 2995 O O . ASN B 1 61 ? -12.188 -24.156 3.375 1 93.38 61 ASN B O 1
ATOM 2999 N N . ARG B 1 62 ? -12.773 -25.984 4.391 1 93.38 62 ARG B N 1
ATOM 3000 C CA . ARG B 1 62 ? -14.133 -25.516 4.641 1 93.38 62 ARG B CA 1
ATOM 3001 C C . ARG B 1 62 ? -14.18 -24.594 5.863 1 93.38 62 ARG B C 1
ATOM 3003 O O . ARG B 1 62 ? -15.164 -23.906 6.086 1 93.38 62 ARG B O 1
ATOM 3010 N N . ARG B 1 63 ? -13.156 -24.422 6.516 1 94.12 63 ARG B N 1
ATOM 3011 C CA . ARG B 1 63 ? -13.148 -23.672 7.766 1 94.12 63 ARG B CA 1
ATOM 3012 C C . ARG B 1 63 ? -13.031 -22.172 7.5 1 94.12 63 ARG B C 1
ATOM 3014 O O . ARG B 1 63 ? -13.773 -21.375 8.07 1 94.12 63 ARG B O 1
ATOM 3021 N N . PRO B 1 64 ? -12.133 -21.734 6.676 1 97.31 64 PRO B N 1
ATOM 3022 C CA . PRO B 1 64 ? -11.891 -20.297 6.527 1 97.31 64 PRO B CA 1
ATOM 3023 C C . PRO B 1 64 ? -13.078 -19.562 5.906 1 97.31 64 PRO B C 1
ATOM 3025 O O . PRO B 1 64 ? -13.727 -20.078 4.988 1 97.31 64 PRO B O 1
ATOM 3028 N N . LYS B 1 65 ? -13.367 -18.422 6.5 1 98.5 65 LYS B N 1
ATOM 3029 C CA . LYS B 1 65 ? -14.133 -17.453 5.734 1 98.5 65 LYS B CA 1
ATOM 3030 C C . LYS B 1 65 ? -13.352 -16.969 4.516 1 98.5 65 LYS B C 1
ATOM 3032 O O . LYS B 1 65 ? -12.117 -16.891 4.551 1 98.5 65 LYS B O 1
ATOM 3037 N N . LEU B 1 66 ? -14.055 -16.781 3.436 1 98.75 66 LEU B N 1
ATOM 3038 C CA . LEU B 1 66 ? -13.461 -16.297 2.195 1 98.75 66 LEU B CA 1
ATOM 3039 C C . LEU B 1 66 ? -13.906 -14.867 1.904 1 98.75 66 LEU B C 1
ATOM 3041 O O . LEU B 1 66 ? -15.094 -14.617 1.693 1 98.75 66 LEU B O 1
ATOM 3045 N N . ALA B 1 67 ? -12.969 -13.93 1.865 1 98.88 67 ALA B N 1
ATOM 3046 C CA . ALA B 1 67 ? -13.359 -12.523 1.717 1 98.88 67 ALA B CA 1
ATOM 3047 C C . ALA B 1 67 ? -12.578 -11.859 0.585 1 98.88 67 ALA B C 1
ATOM 3049 O O . ALA B 1 67 ? -11.508 -12.328 0.195 1 98.88 67 ALA B O 1
ATOM 3050 N N . VAL B 1 68 ? -13.172 -10.82 0.026 1 98.88 68 VAL B N 1
ATOM 3051 C CA . VAL B 1 68 ? -12.547 -9.977 -0.984 1 98.88 68 VAL B CA 1
ATOM 3052 C C . VAL B 1 68 ? -12.273 -8.594 -0.398 1 98.88 68 VAL B C 1
ATOM 3054 O O . VAL B 1 68 ? -13.156 -7.977 0.203 1 98.88 68 VAL B O 1
ATOM 3057 N N . ALA B 1 69 ? -11.125 -8.094 -0.636 1 98.94 69 ALA B N 1
ATOM 3058 C CA . ALA B 1 69 ? -10.602 -6.898 0.018 1 98.94 69 ALA B CA 1
ATOM 3059 C C . ALA B 1 69 ? -11.242 -5.637 -0.549 1 98.94 69 ALA B C 1
ATOM 3061 O O . ALA B 1 69 ? -11.773 -5.652 -1.664 1 98.94 69 ALA B O 1
ATOM 3062 N N . PRO B 1 70 ? -11.133 -4.492 0.199 1 98.94 70 PRO B N 1
ATOM 3063 C CA . PRO B 1 70 ? -11.703 -3.225 -0.266 1 98.94 70 PRO B CA 1
ATOM 3064 C C . PRO B 1 70 ? -11.039 -2.711 -1.542 1 98.94 70 PRO B C 1
ATOM 3066 O O . PRO B 1 70 ? -11.711 -2.119 -2.395 1 98.94 70 PRO B O 1
ATOM 3069 N N . GLY B 1 71 ? -9.781 -2.945 -1.667 1 98.81 71 GLY B N 1
ATOM 3070 C CA . GLY B 1 71 ? -9.062 -2.402 -2.811 1 98.81 71 GLY B CA 1
ATOM 3071 C C . GLY B 1 71 ? -9.195 -3.26 -4.055 1 98.81 71 GLY B C 1
ATOM 3072 O O . GLY B 1 71 ? -8.758 -2.861 -5.137 1 98.81 71 GLY B O 1
ATOM 3073 N N . ALA B 1 72 ? -9.867 -4.406 -3.934 1 98.81 72 ALA B N 1
ATOM 3074 C CA . ALA B 1 72 ? -9.969 -5.344 -5.047 1 98.81 72 ALA B CA 1
ATOM 3075 C C . ALA B 1 72 ? -11.047 -4.902 -6.039 1 98.81 72 ALA B C 1
ATOM 3077 O O . ALA B 1 72 ? -11.836 -4.004 -5.742 1 98.81 72 ALA B O 1
ATOM 3078 N N . LEU B 1 73 ? -10.969 -5.445 -7.219 1 98.88 73 LEU B N 1
ATOM 3079 C CA . LEU B 1 73 ? -12.008 -5.336 -8.234 1 98.88 73 LEU B CA 1
ATOM 3080 C C . LEU B 1 73 ? -12.609 -6.703 -8.555 1 98.88 73 LEU B C 1
ATOM 3082 O O . LEU B 1 73 ? -11.891 -7.699 -8.617 1 98.88 73 LEU B O 1
ATOM 3086 N N . ILE B 1 74 ? -13.93 -6.711 -8.75 1 98.81 74 ILE B N 1
ATOM 3087 C CA . ILE B 1 74 ? -14.562 -7.973 -9.109 1 98.81 74 ILE B CA 1
ATOM 3088 C C . ILE B 1 74 ? -15.508 -7.762 -10.289 1 98.81 74 ILE B C 1
ATOM 3090 O O . ILE B 1 74 ? -15.945 -6.637 -10.555 1 98.81 74 ILE B O 1
ATOM 3094 N N . LYS B 1 75 ? -15.68 -8.781 -11.023 1 98.5 75 LYS B N 1
ATOM 3095 C CA . LYS B 1 75 ? -16.797 -8.891 -11.961 1 98.5 75 LYS B CA 1
ATOM 3096 C C . LYS B 1 75 ? -17.938 -9.711 -11.367 1 98.5 75 LYS B C 1
ATOM 3098 O O . LYS B 1 75 ? -17.719 -10.82 -10.867 1 98.5 75 LYS B O 1
ATOM 3103 N N . LEU B 1 76 ? -19.141 -9.234 -11.523 1 98.5 76 LEU B N 1
ATOM 3104 C CA . LEU B 1 76 ? -20.281 -9.82 -10.812 1 98.5 76 LEU B CA 1
ATOM 3105 C C . LEU B 1 76 ? -20.484 -11.273 -11.211 1 98.5 76 LEU B C 1
ATOM 3107 O O . LEU B 1 76 ? -20.656 -12.141 -10.352 1 98.5 76 LEU B O 1
ATOM 3111 N N . ASP B 1 77 ? -20.453 -11.555 -12.477 1 97.88 77 ASP B N 1
ATOM 3112 C CA . ASP B 1 77 ? -20.703 -12.914 -12.938 1 97.88 77 ASP B CA 1
ATOM 3113 C C . ASP B 1 77 ? -19.609 -13.875 -12.477 1 97.88 77 ASP B C 1
ATOM 3115 O O . ASP B 1 77 ? -19.906 -15 -12.062 1 97.88 77 ASP B O 1
ATOM 3119 N N . VAL B 1 78 ? -18.344 -13.422 -12.484 1 97.38 78 VAL B N 1
ATOM 3120 C CA . VAL B 1 78 ? -17.219 -14.25 -12.039 1 97.38 78 VAL B CA 1
ATOM 3121 C C . VAL B 1 78 ? -17.344 -14.516 -10.547 1 97.38 78 VAL B C 1
ATOM 3123 O O . VAL B 1 78 ? -17.188 -15.656 -10.102 1 97.38 78 VAL B O 1
ATOM 3126 N N . PHE B 1 79 ? -17.641 -13.492 -9.781 1 98.5 79 PHE B N 1
ATOM 3127 C CA . PHE B 1 79 ? -17.766 -13.609 -8.336 1 98.5 79 PHE B CA 1
ATOM 3128 C C . PHE B 1 79 ? -18.891 -14.578 -7.973 1 98.5 79 PHE B C 1
ATOM 3130 O O . PHE B 1 79 ? -18.688 -15.508 -7.191 1 98.5 79 PHE B O 1
ATOM 3137 N N . LEU B 1 80 ? -20.031 -14.383 -8.539 1 98.25 80 LEU B N 1
ATOM 3138 C CA . LEU B 1 80 ? -21.203 -15.18 -8.188 1 98.25 80 LEU B CA 1
ATOM 3139 C C . LEU B 1 80 ? -21 -16.641 -8.609 1 98.25 80 LEU B C 1
ATOM 3141 O O . LEU B 1 80 ? -21.438 -17.547 -7.906 1 98.25 80 LEU B O 1
ATOM 3145 N N . THR B 1 81 ? -20.375 -16.828 -9.742 1 97.75 81 THR B N 1
ATOM 3146 C CA . THR B 1 81 ? -20.094 -18.188 -10.188 1 97.75 81 THR B CA 1
ATOM 3147 C C . THR B 1 81 ? -19.156 -18.906 -9.211 1 97.75 81 THR B C 1
ATOM 3149 O O . THR B 1 81 ? -19.391 -20.047 -8.852 1 97.75 81 THR B O 1
ATOM 3152 N N . GLU B 1 82 ? -18.141 -18.203 -8.766 1 97.56 82 GLU B N 1
ATOM 3153 C CA . GLU B 1 82 ? -17.188 -18.797 -7.824 1 97.56 82 GLU B CA 1
ATOM 3154 C C . GLU B 1 82 ? -17.828 -19.031 -6.461 1 97.56 82 GLU B C 1
ATOM 3156 O O . GLU B 1 82 ? -17.547 -20.031 -5.797 1 97.56 82 GLU B O 1
ATOM 3161 N N . VAL B 1 83 ? -18.672 -18.109 -6.039 1 97.56 83 VAL B N 1
ATOM 3162 C CA . VAL B 1 83 ? -19.359 -18.25 -4.762 1 97.56 83 VAL B CA 1
ATOM 3163 C C . VAL B 1 83 ? -20.25 -19.5 -4.793 1 97.56 83 VAL B C 1
ATOM 3165 O O . VAL B 1 83 ? -20.312 -20.25 -3.818 1 97.56 83 VAL B O 1
ATOM 3168 N N . GLU B 1 84 ? -20.953 -19.656 -5.855 1 96.75 84 GLU B N 1
ATOM 3169 C CA . GLU B 1 84 ? -21.828 -20.812 -6 1 96.75 84 GLU B CA 1
ATOM 3170 C C . GLU B 1 84 ? -21.031 -22.125 -5.953 1 96.75 84 GLU B C 1
ATOM 3172 O O . GLU B 1 84 ? -21.438 -23.078 -5.297 1 96.75 84 GLU B O 1
ATOM 3177 N N . LYS B 1 85 ? -19.922 -22.125 -6.555 1 94.88 85 LYS B N 1
ATOM 3178 C CA . LYS B 1 85 ? -19.141 -23.359 -6.699 1 94.88 85 LYS B CA 1
ATOM 3179 C C . LYS B 1 85 ? -18.297 -23.625 -5.453 1 94.88 85 LYS B C 1
ATOM 3181 O O . LYS B 1 85 ? -18.141 -24.781 -5.047 1 94.88 85 LYS B O 1
ATOM 3186 N N . TYR B 1 86 ? -17.766 -22.469 -4.875 1 94.06 86 TYR B N 1
ATOM 3187 C CA . TYR B 1 86 ? -16.703 -22.688 -3.895 1 94.06 86 TYR B CA 1
ATOM 3188 C C . TYR B 1 86 ? -17.031 -21.969 -2.584 1 94.06 86 TYR B C 1
ATOM 3190 O O . TYR B 1 86 ? -16.344 -22.172 -1.576 1 94.06 86 TYR B O 1
ATOM 3198 N N . GLY B 1 87 ? -18.016 -21.125 -2.488 1 91.5 87 GLY B N 1
ATOM 3199 C CA . GLY B 1 87 ? -18.234 -20.203 -1.381 1 91.5 87 GLY B CA 1
ATOM 3200 C C . GLY B 1 87 ? -18.766 -20.891 -0.136 1 91.5 87 GLY B C 1
ATOM 3201 O O . GLY B 1 87 ? -18.344 -20.578 0.979 1 91.5 87 GLY B O 1
ATOM 3202 N N . GLY B 1 88 ? -19.781 -21.781 -0.243 1 88.19 88 GLY B N 1
ATOM 3203 C CA . GLY B 1 88 ? -20.312 -22.578 0.854 1 88.19 88 GLY B CA 1
ATOM 3204 C C . GLY B 1 88 ? -20.953 -21.719 1.939 1 88.19 88 GLY B C 1
ATOM 3205 O O . GLY B 1 88 ? -20.891 -22.078 3.121 1 88.19 88 GLY B O 1
ATOM 3206 N N . GLY B 1 89 ? -21.406 -20.531 1.739 1 91.69 89 GLY B N 1
ATOM 3207 C CA . GLY B 1 89 ? -22.078 -19.688 2.703 1 91.69 89 GLY B CA 1
ATOM 3208 C C . GLY B 1 89 ? -21.125 -18.922 3.602 1 91.69 89 GLY B C 1
ATOM 3209 O O . GLY B 1 89 ? -21.516 -18.438 4.668 1 91.69 89 GLY B O 1
ATOM 3210 N N . ARG B 1 90 ? -19.922 -18.859 3.223 1 97.5 90 ARG B N 1
ATOM 3211 C CA . ARG B 1 90 ? -18.922 -18.203 4.051 1 97.5 90 ARG B CA 1
ATOM 3212 C C . ARG B 1 90 ? -18.109 -17.203 3.24 1 97.5 90 ARG B C 1
ATOM 3214 O O . ARG B 1 90 ? -16.891 -17.094 3.416 1 97.5 90 ARG B O 1
ATOM 3221 N N . THR B 1 91 ? -18.734 -16.625 2.271 1 98.44 91 THR B N 1
ATOM 3222 C CA . THR B 1 91 ? -18.062 -15.688 1.371 1 98.44 91 THR B CA 1
ATOM 3223 C C . THR B 1 91 ? -18.453 -14.25 1.687 1 98.44 91 THR B C 1
ATOM 3225 O O . THR B 1 91 ? -19.625 -13.969 1.973 1 98.44 91 THR B O 1
ATOM 3228 N N . TYR B 1 92 ? -17.484 -13.336 1.628 1 98.81 92 TYR B N 1
ATOM 3229 C CA . TYR B 1 92 ? -17.719 -11.93 1.929 1 98.81 92 TYR B CA 1
ATOM 3230 C C . TYR B 1 92 ? -17.016 -11.031 0.913 1 98.81 92 TYR B C 1
ATOM 3232 O O . TYR B 1 92 ? -16.016 -11.422 0.323 1 98.81 92 TYR B O 1
ATOM 3240 N N . VAL B 1 93 ? -17.594 -9.938 0.668 1 98.81 93 VAL B N 1
ATOM 3241 C CA . VAL B 1 93 ? -17 -8.883 -0.143 1 98.81 93 VAL B CA 1
ATOM 3242 C C . VAL B 1 93 ? -17.094 -7.547 0.597 1 98.81 93 VAL B C 1
ATOM 3244 O O . VAL B 1 93 ? -18.125 -7.246 1.213 1 98.81 93 VAL B O 1
ATOM 3247 N N . ASP B 1 94 ? -16.047 -6.777 0.616 1 98.94 94 ASP B N 1
ATOM 3248 C CA . ASP B 1 94 ? -16.062 -5.512 1.349 1 98.94 94 ASP B CA 1
ATOM 3249 C C . ASP B 1 94 ? -17.016 -4.508 0.701 1 98.94 94 ASP B C 1
ATOM 3251 O O . ASP B 1 94 ? -17.203 -4.52 -0.518 1 98.94 94 ASP B O 1
ATOM 3255 N N . TYR B 1 95 ? -17.484 -3.564 1.486 1 98.81 95 TYR B N 1
ATOM 3256 C CA . TYR B 1 95 ? -18.359 -2.504 1.024 1 98.81 95 TYR B CA 1
ATOM 3257 C C . TYR B 1 95 ? -17.703 -1.679 -0.073 1 98.81 95 TYR B C 1
ATOM 3259 O O . TYR B 1 95 ? -18.375 -1.18 -0.976 1 98.81 95 TYR B O 1
ATOM 3267 N N . GLN B 1 96 ? -16.359 -1.585 -0.043 1 98.81 96 GLN B N 1
ATOM 3268 C CA . GLN B 1 96 ? -15.648 -0.641 -0.895 1 98.81 96 GLN B CA 1
ATOM 3269 C C . GLN B 1 96 ? -15.023 -1.347 -2.094 1 98.81 96 GLN B C 1
ATOM 3271 O O . GLN B 1 96 ? -14.328 -0.721 -2.896 1 98.81 96 GLN B O 1
ATOM 3276 N N . THR B 1 97 ? -15.219 -2.641 -2.232 1 98.94 97 THR B N 1
ATOM 3277 C CA . THR B 1 97 ? -14.695 -3.355 -3.393 1 98.94 97 THR B CA 1
ATOM 3278 C C . THR B 1 97 ? -15.281 -2.791 -4.684 1 98.94 97 THR B C 1
ATOM 3280 O O . THR B 1 97 ? -16.469 -2.486 -4.75 1 98.94 97 THR B O 1
ATOM 3283 N N . GLY B 1 98 ? -14.398 -2.609 -5.66 1 98.88 98 GLY B N 1
ATOM 3284 C CA . GLY B 1 98 ? -14.867 -2.076 -6.93 1 98.88 98 GLY B CA 1
ATOM 3285 C C . GLY B 1 98 ? -15.492 -3.129 -7.824 1 98.88 98 GLY B C 1
ATOM 3286 O O . GLY B 1 98 ? -15.117 -4.301 -7.77 1 98.88 98 GLY B O 1
ATOM 3287 N N . VAL B 1 99 ? -16.375 -2.695 -8.688 1 98.94 99 VAL B N 1
ATOM 3288 C CA . VAL B 1 99 ? -17.047 -3.635 -9.586 1 98.94 99 VAL B CA 1
ATOM 3289 C C . VAL B 1 99 ? -16.734 -3.27 -11.039 1 98.94 99 VAL B C 1
ATOM 3291 O O . VAL B 1 99 ? -16.953 -2.133 -11.461 1 98.94 99 VAL B O 1
ATOM 3294 N N . ILE B 1 100 ? -16.188 -4.195 -11.727 1 98.88 100 ILE B N 1
ATOM 3295 C CA . ILE B 1 100 ? -15.961 -4.062 -13.156 1 98.88 100 ILE B CA 1
ATOM 3296 C C . ILE B 1 100 ? -17.266 -4.309 -13.914 1 98.88 100 ILE B C 1
ATOM 3298 O O . ILE B 1 100 ? -17.875 -5.375 -13.781 1 98.88 100 ILE B O 1
ATOM 3302 N N . GLU B 1 101 ? -17.672 -3.438 -14.68 1 98.69 101 GLU B N 1
ATOM 3303 C CA . GLU B 1 101 ? -18.859 -3.543 -15.516 1 98.69 101 GLU B CA 1
ATOM 3304 C C . GLU B 1 101 ? -18.5 -3.797 -16.969 1 98.69 101 GLU B C 1
ATOM 3306 O O . GLU B 1 101 ? -17.344 -3.641 -17.359 1 98.69 101 GLU B O 1
ATOM 3311 N N . ASP B 1 102 ? -19.469 -4.141 -17.75 1 98.12 102 ASP B N 1
ATOM 3312 C CA . ASP B 1 102 ? -19.234 -4.48 -19.156 1 98.12 102 ASP B CA 1
ATOM 3313 C C . ASP B 1 102 ? -18.609 -3.303 -19.906 1 98.12 102 ASP B C 1
ATOM 3315 O O . ASP B 1 102 ? -17.781 -3.494 -20.797 1 98.12 102 ASP B O 1
ATOM 3319 N N . ARG B 1 103 ? -19.016 -2.131 -19.562 1 98.31 103 ARG B N 1
ATOM 3320 C CA . ARG B 1 103 ? -18.484 -0.949 -20.234 1 98.31 103 ARG B CA 1
ATOM 3321 C C . ARG B 1 103 ? -16.969 -0.843 -20.016 1 98.31 103 ARG B C 1
ATOM 3323 O O . ARG B 1 103 ? -16.25 -0.335 -20.875 1 98.31 103 ARG B O 1
ATOM 3330 N N . HIS B 1 104 ? -16.484 -1.257 -18.859 1 98.69 104 HIS B N 1
ATOM 3331 C CA . HIS B 1 104 ? -15.055 -1.246 -18.578 1 98.69 104 HIS B CA 1
ATOM 3332 C C . HIS B 1 104 ? -14.312 -2.227 -19.484 1 98.69 104 HIS B C 1
ATOM 3334 O O . HIS B 1 104 ? -13.234 -1.916 -20 1 98.69 104 HIS B O 1
ATOM 3340 N N . VAL B 1 105 ? -14.867 -3.43 -19.609 1 98.19 105 VAL B N 1
ATOM 3341 C CA . VAL B 1 105 ? -14.289 -4.453 -20.469 1 98.19 105 VAL B CA 1
ATOM 3342 C C . VAL B 1 105 ? -14.211 -3.934 -21.906 1 98.19 105 VAL B C 1
ATOM 3344 O O . VAL B 1 105 ? -13.164 -4.035 -22.562 1 98.19 105 VAL B O 1
ATOM 3347 N N . GLU B 1 106 ? -15.289 -3.326 -22.359 1 98.31 106 GLU B N 1
ATOM 3348 C CA . GLU B 1 106 ? -15.352 -2.793 -23.719 1 98.31 106 GLU B CA 1
ATOM 3349 C C . GLU B 1 106 ? -14.32 -1.687 -23.922 1 98.31 106 GLU B C 1
ATOM 3351 O O . GLU B 1 106 ? -13.625 -1.66 -24.938 1 98.31 106 GLU B O 1
ATOM 3356 N N . ALA B 1 107 ? -14.219 -0.814 -22.984 1 97.94 107 ALA B N 1
ATOM 3357 C CA . ALA B 1 107 ? -13.281 0.298 -23.078 1 97.94 107 ALA B CA 1
ATOM 3358 C C . ALA B 1 107 ? -11.844 -0.207 -23.172 1 97.94 107 ALA B C 1
ATOM 3360 O O . ALA B 1 107 ? -11.039 0.304 -23.953 1 97.94 107 ALA B O 1
ATOM 3361 N N . GLU B 1 108 ? -11.523 -1.146 -22.344 1 96.88 108 GLU B N 1
ATOM 3362 C CA . GLU B 1 108 ? -10.172 -1.691 -22.344 1 96.88 108 GLU B CA 1
ATOM 3363 C C . GLU B 1 108 ? -9.859 -2.412 -23.641 1 96.88 108 GLU B C 1
ATOM 3365 O O . GLU B 1 108 ? -8.773 -2.244 -24.203 1 96.88 108 GLU B O 1
ATOM 3370 N N . ARG B 1 109 ? -10.758 -3.223 -24.156 1 96.94 109 ARG B N 1
ATOM 3371 C CA . ARG B 1 109 ? -10.547 -4.016 -25.375 1 96.94 109 ARG B CA 1
ATOM 3372 C C . ARG B 1 109 ? -10.477 -3.125 -26.609 1 96.94 109 ARG B C 1
ATOM 3374 O O . ARG B 1 109 ? -9.844 -3.49 -27.594 1 96.94 109 ARG B O 1
ATOM 3381 N N . ARG B 1 110 ? -11.086 -1.939 -26.547 1 97.5 110 ARG B N 1
ATOM 3382 C CA . ARG B 1 110 ? -11.047 -0.999 -27.656 1 97.5 110 ARG B CA 1
ATOM 3383 C C . ARG B 1 110 ? -9.734 -0.226 -27.672 1 97.5 110 ARG B C 1
ATOM 3385 O O . ARG B 1 110 ? -9.406 0.423 -28.672 1 97.5 110 ARG B O 1
ATOM 3392 N N . ASP B 1 111 ? -9.047 -0.233 -26.594 1 97.25 111 ASP B N 1
ATOM 3393 C CA . ASP B 1 111 ? -7.785 0.491 -26.5 1 97.25 111 ASP B CA 1
ATOM 3394 C C . ASP B 1 111 ? -6.633 -0.334 -27.078 1 97.25 111 ASP B C 1
ATOM 3396 O O . ASP B 1 111 ? -6.078 -1.193 -26.391 1 97.25 111 ASP B O 1
ATOM 3400 N N . GLU B 1 112 ? -6.113 -0.011 -28.188 1 96.44 112 GLU B N 1
ATOM 3401 C CA . GLU B 1 112 ? -5.102 -0.786 -28.906 1 96.44 112 GLU B CA 1
ATOM 3402 C C . GLU B 1 112 ? -3.768 -0.761 -28.172 1 96.44 112 GLU B C 1
ATOM 3404 O O . GLU B 1 112 ? -3.023 -1.744 -28.188 1 96.44 112 GLU B O 1
ATOM 3409 N N . TYR B 1 113 ? -3.521 0.357 -27.641 1 97 113 TYR B N 1
ATOM 3410 C CA . TYR B 1 113 ? -2.271 0.462 -26.891 1 97 113 TYR B CA 1
ATOM 3411 C C . TYR B 1 113 ? -2.24 -0.532 -25.734 1 97 113 TYR B C 1
ATOM 3413 O O . TYR B 1 113 ? -1.258 -1.257 -25.562 1 97 113 TYR B O 1
ATOM 3421 N N . LEU B 1 114 ? -3.279 -0.594 -24.938 1 95.56 114 LEU B N 1
ATOM 3422 C CA . LEU B 1 114 ? -3.348 -1.516 -23.797 1 95.56 114 LEU B CA 1
ATOM 3423 C C . LEU B 1 114 ? -3.324 -2.963 -24.281 1 95.56 114 LEU B C 1
ATOM 3425 O O . LEU B 1 114 ? -2.65 -3.807 -23.688 1 95.56 114 LEU B O 1
ATOM 3429 N N . MET B 1 115 ? -4.023 -3.238 -25.359 1 94.31 115 MET B N 1
ATOM 3430 C CA . MET B 1 115 ? -4.172 -4.617 -25.812 1 94.31 115 MET B CA 1
ATOM 3431 C C . MET B 1 115 ? -2.91 -5.094 -26.531 1 94.31 115 MET B C 1
ATOM 3433 O O . MET B 1 115 ? -2.443 -6.207 -26.281 1 94.31 115 MET B O 1
ATOM 3437 N N . LYS B 1 116 ? -2.281 -4.273 -27.328 1 92.88 116 LYS B N 1
ATOM 3438 C CA . LYS B 1 116 ? -1.226 -4.734 -28.219 1 92.88 116 LYS B CA 1
ATOM 3439 C C . LYS B 1 116 ? 0.154 -4.375 -27.672 1 92.88 116 LYS B C 1
ATOM 3441 O O . LYS B 1 116 ? 1.122 -5.109 -27.891 1 92.88 116 LYS B O 1
ATOM 3446 N N . VAL B 1 117 ? 0.219 -3.246 -27.016 1 92.44 117 VAL B N 1
ATOM 3447 C CA . VAL B 1 117 ? 1.526 -2.789 -26.562 1 92.44 117 VAL B CA 1
ATOM 3448 C C . VAL B 1 117 ? 1.767 -3.266 -25.125 1 92.44 117 VAL B C 1
ATOM 3450 O O . VAL B 1 117 ? 2.766 -3.934 -24.844 1 92.44 117 VAL B O 1
ATOM 3453 N N . VAL B 1 118 ? 0.897 -2.996 -24.203 1 92.88 118 VAL B N 1
ATOM 3454 C CA . VAL B 1 118 ? 1.061 -3.357 -22.797 1 92.88 118 VAL B CA 1
ATOM 3455 C C . VAL B 1 118 ? 0.813 -4.852 -22.609 1 92.88 118 VAL B C 1
ATOM 3457 O O . VAL B 1 118 ? 1.459 -5.5 -21.781 1 92.88 118 VAL B O 1
ATOM 3460 N N . GLY B 1 119 ? -0.159 -5.441 -23.422 1 91.12 119 GLY B N 1
ATOM 3461 C CA . GLY B 1 119 ? -0.538 -6.84 -23.281 1 91.12 119 GLY B CA 1
ATOM 3462 C C . GLY B 1 119 ? -1.6 -7.066 -22.219 1 91.12 119 GLY B C 1
ATOM 3463 O O . GLY B 1 119 ? -1.534 -8.039 -21.469 1 91.12 119 GLY B O 1
ATOM 3464 N N . SER B 1 120 ? -2.539 -6.164 -22.141 1 91.44 120 SER B N 1
ATOM 3465 C CA . SER B 1 120 ? -3.648 -6.289 -21.203 1 91.44 120 SER B CA 1
ATOM 3466 C C . SER B 1 120 ? -4.457 -7.555 -21.469 1 91.44 120 SER B C 1
ATOM 3468 O O . SER B 1 120 ? -4.496 -8.047 -22.594 1 91.44 120 SER B O 1
ATOM 3470 N N . THR B 1 121 ? -5.09 -8.086 -20.406 1 91.06 121 THR B N 1
ATOM 3471 C CA . THR B 1 121 ? -5.914 -9.281 -20.547 1 91.06 121 THR B CA 1
ATOM 3472 C C . THR B 1 121 ? -7.297 -8.922 -21.078 1 91.06 121 THR B C 1
ATOM 3474 O O . THR B 1 121 ? -8.055 -9.805 -21.484 1 91.06 121 THR B O 1
ATOM 3477 N N . GLY B 1 122 ? -7.578 -7.688 -21.094 1 93.5 122 GLY B N 1
ATOM 3478 C CA . GLY B 1 122 ? -8.852 -7.242 -21.625 1 93.5 122 GLY B CA 1
ATOM 3479 C C . GLY B 1 122 ? -10.023 -7.543 -20.719 1 93.5 122 GLY B C 1
ATOM 3480 O O . GLY B 1 122 ? -11.148 -7.758 -21.172 1 93.5 122 GLY B O 1
ATOM 3481 N N . GLN B 1 123 ? -9.742 -7.582 -19.406 1 95.5 123 GLN B N 1
ATOM 3482 C CA . GLN B 1 123 ? -10.781 -7.93 -18.438 1 95.5 123 GLN B CA 1
ATOM 3483 C C . GLN B 1 123 ? -11.422 -6.676 -17.844 1 95.5 123 GLN B C 1
ATOM 3485 O O . GLN B 1 123 ? -12.25 -6.77 -16.938 1 95.5 123 GLN B O 1
ATOM 3490 N N . GLY B 1 124 ? -11.031 -5.52 -18.297 1 97.81 124 GLY B N 1
ATOM 3491 C CA . GLY B 1 124 ? -11.656 -4.273 -17.875 1 97.81 124 GLY B CA 1
ATOM 3492 C C . GLY B 1 124 ? -11.031 -3.676 -16.641 1 97.81 124 GLY B C 1
ATOM 3493 O O . GLY B 1 124 ? -11.523 -2.672 -16.109 1 97.81 124 GLY B O 1
ATOM 3494 N N . VAL B 1 125 ? -9.938 -4.25 -16.141 1 97.88 125 VAL B N 1
ATOM 3495 C CA . VAL B 1 125 ? -9.32 -3.848 -14.875 1 97.88 125 VAL B CA 1
ATOM 3496 C C . VAL B 1 125 ? -8.797 -2.418 -14.992 1 97.88 125 VAL B C 1
ATOM 3498 O O . VAL B 1 125 ? -9.07 -1.578 -14.133 1 97.88 125 VAL B O 1
ATOM 3501 N N . GLY B 1 126 ? -8.023 -2.111 -16.062 1 97.88 126 GLY B N 1
ATOM 3502 C CA . GLY B 1 126 ? -7.508 -0.766 -16.266 1 97.88 126 GLY B CA 1
ATOM 3503 C C . GLY B 1 126 ? -8.594 0.29 -16.328 1 97.88 126 GLY B C 1
ATOM 3504 O O . GLY B 1 126 ? -8.492 1.337 -15.688 1 97.88 126 GLY B O 1
ATOM 3505 N N . ALA B 1 127 ? -9.641 0.018 -17.078 1 98.44 127 ALA B N 1
ATOM 3506 C CA . ALA B 1 127 ? -10.742 0.959 -17.234 1 98.44 127 ALA B CA 1
ATOM 3507 C C . ALA B 1 127 ? -11.484 1.159 -15.906 1 98.44 127 ALA B C 1
ATOM 3509 O O . ALA B 1 127 ? -11.914 2.271 -15.594 1 98.44 127 ALA B O 1
ATOM 3510 N N . ALA B 1 128 ? -11.672 0.094 -15.195 1 98.81 128 ALA B N 1
ATOM 3511 C CA . ALA B 1 128 ? -12.32 0.212 -13.891 1 98.81 128 ALA B CA 1
ATOM 3512 C C . ALA B 1 128 ? -11.461 1.019 -12.922 1 98.81 128 ALA B C 1
ATOM 3514 O O . ALA B 1 128 ? -11.984 1.813 -12.133 1 98.81 128 ALA B O 1
ATOM 3515 N N . MET B 1 129 ? -10.156 0.79 -12.977 1 98.69 129 MET B N 1
ATOM 3516 C CA . MET B 1 129 ? -9.258 1.552 -12.117 1 98.69 129 MET B CA 1
ATOM 3517 C C . MET B 1 129 ? -9.281 3.033 -12.477 1 98.69 129 MET B C 1
ATOM 3519 O O . MET B 1 129 ? -9.148 3.891 -11.602 1 98.69 129 MET B O 1
ATOM 3523 N N . VAL B 1 130 ? -9.406 3.332 -13.734 1 98.62 130 VAL B N 1
ATOM 3524 C CA . VAL B 1 130 ? -9.562 4.723 -14.156 1 98.62 130 VAL B CA 1
ATOM 3525 C C . VAL B 1 130 ? -10.781 5.34 -13.469 1 98.62 130 VAL B C 1
ATOM 3527 O O . VAL B 1 130 ? -10.688 6.422 -12.891 1 98.62 130 VAL B O 1
ATOM 3530 N N . ASP B 1 131 ? -11.891 4.641 -13.555 1 98.75 131 ASP B N 1
ATOM 3531 C CA . ASP B 1 131 ? -13.094 5.145 -12.906 1 98.75 131 ASP B CA 1
ATOM 3532 C C . ASP B 1 131 ? -12.883 5.305 -11.406 1 98.75 131 ASP B C 1
ATOM 3534 O O . ASP B 1 131 ? -13.406 6.242 -10.789 1 98.75 131 ASP B O 1
ATOM 3538 N N . ARG B 1 132 ? -12.211 4.375 -10.812 1 98.69 132 ARG B N 1
ATOM 3539 C CA . ARG B 1 132 ? -11.953 4.469 -9.383 1 98.69 132 ARG B CA 1
ATOM 3540 C C . ARG B 1 132 ? -11.141 5.719 -9.047 1 98.69 132 ARG B C 1
ATOM 3542 O O . ARG B 1 132 ? -11.477 6.457 -8.125 1 98.69 132 ARG B O 1
ATOM 3549 N N . VAL B 1 133 ? -10.07 5.914 -9.797 1 98.25 133 VAL B N 1
ATOM 3550 C CA . VAL B 1 133 ? -9.172 7.047 -9.609 1 98.25 133 VAL B CA 1
ATOM 3551 C C . VAL B 1 133 ? -9.945 8.352 -9.797 1 98.25 133 VAL B C 1
ATOM 3553 O O . VAL B 1 133 ? -9.688 9.344 -9.109 1 98.25 133 VAL B O 1
ATOM 3556 N N . LEU B 1 134 ? -10.867 8.352 -10.688 1 98.31 134 LEU B N 1
ATOM 3557 C CA . LEU B 1 134 ? -11.672 9.531 -10.977 1 98.31 134 LEU B CA 1
ATOM 3558 C C . LEU B 1 134 ? -12.883 9.609 -10.062 1 98.31 134 LEU B C 1
ATOM 3560 O O . LEU B 1 134 ? -13.727 10.5 -10.211 1 98.31 134 LEU B O 1
ATOM 3564 N N . ARG B 1 135 ? -13.031 8.656 -9.141 1 98.19 135 ARG B N 1
ATOM 3565 C CA . ARG B 1 135 ? -14.07 8.602 -8.117 1 98.19 135 ARG B CA 1
ATOM 3566 C C . ARG B 1 135 ? -15.453 8.445 -8.75 1 98.19 135 ARG B C 1
ATOM 3568 O O . ARG B 1 135 ? -16.422 9.062 -8.305 1 98.19 135 ARG B O 1
ATOM 3575 N N . ARG B 1 136 ? -15.461 7.609 -9.789 1 98.5 136 ARG B N 1
ATOM 3576 C CA . ARG B 1 136 ? -16.703 7.363 -10.508 1 98.5 136 ARG B CA 1
ATOM 3577 C C . ARG B 1 136 ? -17.078 5.887 -10.469 1 98.5 136 ARG B C 1
ATOM 3579 O O . ARG B 1 136 ? -18.141 5.496 -10.961 1 98.5 136 ARG B O 1
ATOM 3586 N N . LEU B 1 137 ? -16.234 5.062 -9.953 1 98.81 137 LEU B N 1
ATOM 3587 C CA . LEU B 1 137 ? -16.453 3.623 -9.953 1 98.81 137 LEU B CA 1
ATOM 3588 C C . LEU B 1 137 ? -17.578 3.242 -8.992 1 98.81 137 LEU B C 1
ATOM 3590 O O . LEU B 1 137 ? -17.641 3.752 -7.871 1 98.81 137 LEU B O 1
ATOM 3594 N N . ARG B 1 138 ? -18.484 2.391 -9.469 1 98.81 138 ARG B N 1
ATOM 3595 C CA . ARG B 1 138 ? -19.469 1.826 -8.555 1 98.81 138 ARG B CA 1
ATOM 3596 C C . ARG B 1 138 ? -18.859 0.747 -7.672 1 98.81 138 ARG B C 1
ATOM 3598 O O . ARG B 1 138 ? -18.031 -0.049 -8.141 1 98.81 138 ARG B O 1
ATOM 3605 N N . LEU B 1 139 ? -19.203 0.769 -6.418 1 98.88 139 LEU B N 1
ATOM 3606 C CA . LEU B 1 139 ? -18.641 -0.135 -5.418 1 98.88 139 LEU B CA 1
ATOM 3607 C C . LEU B 1 139 ? -19.641 -1.233 -5.059 1 98.88 139 LEU B C 1
ATOM 3609 O O . LEU B 1 139 ? -20.828 -1.134 -5.379 1 98.88 139 LEU B O 1
ATOM 3613 N N . ALA B 1 140 ? -19.125 -2.244 -4.406 1 98.94 140 ALA B N 1
ATOM 3614 C CA . ALA B 1 140 ? -19.906 -3.434 -4.086 1 98.94 140 ALA B CA 1
ATOM 3615 C C . ALA B 1 140 ? -21.203 -3.064 -3.371 1 98.94 140 ALA B C 1
ATOM 3617 O O . ALA B 1 140 ? -22.266 -3.629 -3.658 1 98.94 140 ALA B O 1
ATOM 3618 N N . LYS B 1 141 ? -21.172 -2.117 -2.469 1 98.69 141 LYS B N 1
ATOM 3619 C CA . LYS B 1 141 ? -22.312 -1.732 -1.648 1 98.69 141 LYS B CA 1
ATOM 3620 C C . LYS B 1 141 ? -23.453 -1.18 -2.51 1 98.69 141 LYS B C 1
ATOM 3622 O O . LYS B 1 141 ? -24.594 -1.084 -2.055 1 98.69 141 LYS B O 1
ATOM 3627 N N . GLU B 1 142 ? -23.188 -0.867 -3.725 1 98.69 142 GLU B N 1
ATOM 3628 C CA . GLU B 1 142 ? -24.172 -0.247 -4.598 1 98.69 142 GLU B CA 1
ATOM 3629 C C . GLU B 1 142 ? -24.891 -1.293 -5.441 1 98.69 142 GLU B C 1
ATOM 3631 O O . GLU B 1 142 ? -25.797 -0.96 -6.219 1 98.69 142 GLU B O 1
ATOM 3636 N N . PHE B 1 143 ? -24.531 -2.549 -5.352 1 98.75 143 PHE B N 1
ATOM 3637 C CA . PHE B 1 143 ? -25.156 -3.621 -6.121 1 98.75 143 PHE B CA 1
ATOM 3638 C C . PHE B 1 143 ? -25.984 -4.52 -5.219 1 98.75 143 PHE B C 1
ATOM 3640 O O . PHE B 1 143 ? -25.453 -5.219 -4.355 1 98.75 143 PHE B O 1
ATOM 3647 N N . ASP B 1 144 ? -27.266 -4.641 -5.48 1 98.5 144 ASP B N 1
ATOM 3648 C CA . ASP B 1 144 ? -28.203 -5.387 -4.648 1 98.5 144 ASP B CA 1
ATOM 3649 C C . ASP B 1 144 ? -27.812 -6.859 -4.562 1 98.5 144 ASP B C 1
ATOM 3651 O O . ASP B 1 144 ? -27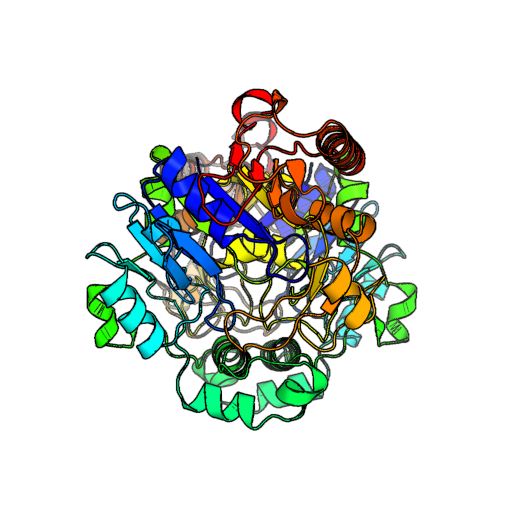.953 -7.484 -3.508 1 98.5 144 ASP B O 1
ATOM 3655 N N . VAL B 1 145 ? -27.359 -7.375 -5.633 1 98.31 145 VAL B N 1
ATOM 3656 C CA . VAL B 1 145 ? -27.047 -8.797 -5.711 1 98.31 145 VAL B CA 1
ATOM 3657 C C . VAL B 1 145 ? -25.906 -9.125 -4.746 1 98.31 145 VAL B C 1
ATOM 3659 O O . VAL B 1 145 ? -25.734 -10.281 -4.348 1 98.31 145 VAL B O 1
ATOM 3662 N N . LEU B 1 146 ? -25.141 -8.109 -4.27 1 98.62 146 LEU B N 1
ATOM 3663 C CA . LEU B 1 146 ? -23.984 -8.344 -3.41 1 98.62 146 LEU B CA 1
ATOM 3664 C C . LEU B 1 146 ? -24.344 -8.117 -1.944 1 98.62 146 LEU B C 1
ATOM 3666 O O . LEU B 1 146 ? -23.531 -8.383 -1.056 1 98.62 146 LEU B O 1
ATOM 3670 N N . LYS B 1 147 ? -25.516 -7.691 -1.605 1 98.44 147 LYS B N 1
ATOM 3671 C CA . LYS B 1 147 ? -25.938 -7.312 -0.26 1 98.44 147 LYS B CA 1
ATOM 3672 C C . LYS B 1 147 ? -25.734 -8.461 0.725 1 98.44 147 LYS B C 1
ATOM 3674 O O . LYS B 1 147 ? -25.25 -8.242 1.842 1 98.44 147 LYS B O 1
ATOM 3679 N N . PRO B 1 148 ? -26.062 -9.688 0.309 1 98.12 148 PRO B N 1
ATOM 3680 C CA . PRO B 1 148 ? -25.906 -10.789 1.27 1 98.12 148 PRO B CA 1
ATOM 3681 C C . PRO B 1 148 ? -24.438 -11.055 1.62 1 98.12 148 PRO B C 1
ATOM 3683 O O . PRO B 1 148 ? -24.156 -11.742 2.604 1 98.12 148 PRO B O 1
ATOM 3686 N N . TYR B 1 149 ? -23.531 -10.523 0.848 1 98.69 149 TYR B N 1
ATOM 3687 C CA . TYR B 1 149 ? -22.125 -10.875 0.999 1 98.69 149 TYR B CA 1
ATOM 3688 C C . TYR B 1 149 ? -21.328 -9.727 1.609 1 98.69 149 TYR B C 1
ATOM 3690 O O . TYR B 1 149 ? -20.156 -9.891 1.964 1 98.69 149 TYR B O 1
ATOM 3698 N N . LEU B 1 150 ? -21.922 -8.547 1.812 1 98.81 150 LEU B N 1
ATOM 3699 C CA . LEU B 1 150 ? -21.203 -7.336 2.199 1 98.81 150 LEU B CA 1
ATOM 3700 C C . LEU B 1 150 ? -20.688 -7.441 3.633 1 98.81 150 LEU B C 1
ATOM 3702 O O . LEU B 1 150 ? -21.391 -7.945 4.512 1 98.81 150 LEU B O 1
ATOM 3706 N N . ALA B 1 151 ? -19.422 -6.977 3.799 1 98.81 151 ALA B N 1
ATOM 3707 C CA . ALA B 1 151 ? -18.828 -6.977 5.133 1 98.81 151 ALA B CA 1
ATOM 3708 C C . ALA B 1 151 ? -17.703 -5.945 5.23 1 98.81 151 ALA B C 1
ATOM 3710 O O . ALA B 1 151 ? -17.234 -5.438 4.215 1 98.81 151 ALA B O 1
ATOM 3711 N N . ASP B 1 152 ? -17.391 -5.582 6.449 1 98.81 152 ASP B N 1
ATOM 3712 C CA . ASP B 1 152 ? -16.188 -4.805 6.742 1 98.81 152 ASP B CA 1
ATOM 3713 C C . ASP B 1 152 ? -14.961 -5.711 6.844 1 98.81 152 ASP B C 1
ATOM 3715 O O . ASP B 1 152 ? -14.586 -6.133 7.938 1 98.81 152 ASP B O 1
ATOM 3719 N N . VAL B 1 153 ? -14.312 -5.887 5.762 1 98.94 153 VAL B N 1
ATOM 3720 C CA . VAL B 1 153 ? -13.273 -6.902 5.668 1 98.94 153 VAL B CA 1
ATOM 3721 C C . VAL B 1 153 ? -12.078 -6.5 6.535 1 98.94 153 VAL B C 1
ATOM 3723 O O . VAL B 1 153 ? -11.508 -7.332 7.242 1 98.94 153 VAL B O 1
ATOM 3726 N N . PRO B 1 154 ? -11.617 -5.238 6.551 1 98.94 154 PRO B N 1
ATOM 3727 C CA . PRO B 1 154 ? -10.547 -4.863 7.477 1 98.94 154 PRO B CA 1
ATOM 3728 C C . PRO B 1 154 ? -10.867 -5.211 8.93 1 98.94 154 PRO B C 1
ATOM 3730 O O . PRO B 1 154 ? -10.008 -5.715 9.648 1 98.94 154 PRO B O 1
ATOM 3733 N N . ALA B 1 155 ? -12.078 -4.973 9.344 1 98.88 155 ALA B N 1
ATOM 3734 C CA . ALA B 1 155 ? -12.484 -5.34 10.703 1 98.88 155 ALA B CA 1
ATOM 3735 C C . ALA B 1 155 ? -12.422 -6.852 10.906 1 98.88 155 ALA B C 1
ATOM 3737 O O . ALA B 1 155 ? -11.953 -7.324 11.945 1 98.88 155 ALA B O 1
ATOM 3738 N N . LEU B 1 156 ? -12.891 -7.602 9.891 1 98.81 156 LEU B N 1
ATOM 3739 C CA . LEU B 1 156 ? -12.852 -9.055 9.953 1 98.81 156 LEU B CA 1
ATOM 3740 C C . LEU B 1 156 ? -11.422 -9.562 10.125 1 98.81 156 LEU B C 1
ATOM 3742 O O . LEU B 1 156 ? -11.188 -10.523 10.859 1 98.81 156 LEU B O 1
ATOM 3746 N N . ILE B 1 157 ? -10.516 -8.922 9.477 1 98.88 157 ILE B N 1
ATOM 3747 C CA . ILE B 1 157 ? -9.125 -9.328 9.547 1 98.88 157 ILE B CA 1
ATOM 3748 C C . ILE B 1 157 ? -8.625 -9.211 10.984 1 98.88 157 ILE B C 1
ATOM 3750 O O . ILE B 1 157 ? -8.047 -10.148 11.531 1 98.88 157 ILE B O 1
ATOM 3754 N N . HIS B 1 158 ? -8.859 -8.109 11.609 1 98.44 158 HIS B N 1
ATOM 3755 C CA . HIS B 1 158 ? -8.391 -7.883 12.969 1 98.44 158 HIS B CA 1
ATOM 3756 C C . HIS B 1 158 ? -9.094 -8.805 13.961 1 98.44 158 HIS B C 1
ATOM 3758 O O . HIS B 1 158 ? -8.477 -9.289 14.914 1 98.44 158 HIS B O 1
ATOM 3764 N N . GLU B 1 159 ? -10.344 -9.055 13.695 1 98.25 159 GLU B N 1
ATOM 3765 C CA . GLU B 1 159 ? -11.141 -9.891 14.586 1 98.25 159 GLU B CA 1
ATOM 3766 C C . GLU B 1 159 ? -10.672 -11.344 14.555 1 98.25 159 GLU B C 1
ATOM 3768 O O . GLU B 1 159 ? -10.789 -12.062 15.547 1 98.25 159 GLU B O 1
ATOM 3773 N N . ASN B 1 160 ? -10.094 -11.742 13.453 1 98.25 160 ASN B N 1
ATOM 3774 C CA . ASN B 1 160 ? -9.758 -13.156 13.281 1 98.25 160 ASN B CA 1
ATOM 3775 C C . ASN B 1 160 ? -8.258 -13.391 13.375 1 98.25 160 ASN B C 1
ATOM 3777 O O . ASN B 1 160 ? -7.785 -14.516 13.195 1 98.25 160 ASN B O 1
ATOM 3781 N N . ARG B 1 161 ? -7.547 -12.406 13.617 1 96.88 161 ARG B N 1
ATOM 3782 C CA . ARG B 1 161 ? -6.094 -12.523 13.609 1 96.88 161 ARG B CA 1
ATOM 3783 C C . ARG 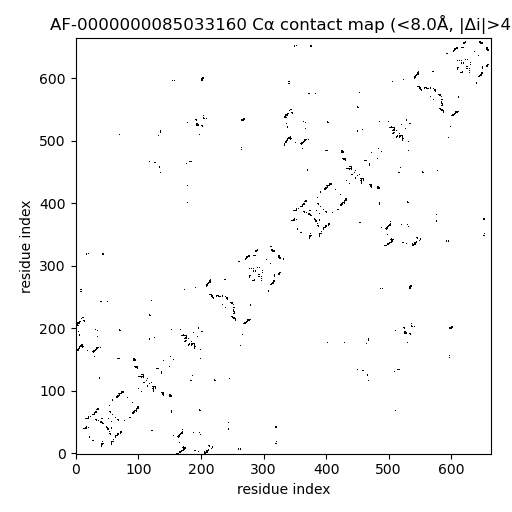B 1 161 ? -5.621 -13.609 14.57 1 96.88 161 ARG B C 1
ATOM 3785 O O . ARG B 1 161 ? -4.684 -14.352 14.266 1 96.88 161 ARG B O 1
ATOM 3792 N N . GLY B 1 162 ? -6.234 -13.766 15.719 1 96.44 162 GLY B N 1
ATOM 3793 C CA . GLY B 1 162 ? -5.855 -14.75 16.719 1 96.44 162 GLY B CA 1
ATOM 3794 C C . GLY B 1 162 ? -6.035 -16.188 16.25 1 96.44 162 GLY B C 1
ATOM 3795 O O . GLY B 1 162 ? -5.395 -17.094 16.766 1 96.44 162 GLY B O 1
ATOM 3796 N N . GLU B 1 163 ? -6.898 -16.359 15.281 1 98 163 GLU B N 1
ATOM 3797 C CA . GLU B 1 163 ? -7.191 -17.703 14.781 1 98 163 GLU B CA 1
ATOM 3798 C C . GLU B 1 163 ? -6.547 -17.938 13.414 1 98 163 GLU B C 1
ATOM 3800 O O . GLU B 1 163 ? -6.738 -19 12.805 1 98 163 GLU B O 1
ATOM 3805 N N . GLY B 1 164 ? -5.816 -17 12.961 1 98.25 164 GLY B N 1
ATOM 3806 C CA . GLY B 1 164 ? -5.086 -17.141 11.711 1 98.25 164 GLY B CA 1
ATOM 3807 C C . GLY B 1 164 ? -5.762 -16.453 10.539 1 98.25 164 GLY B C 1
ATOM 3808 O O . GLY B 1 164 ? -6.969 -16.594 10.344 1 98.25 164 GLY B O 1
ATOM 3809 N N . VAL B 1 165 ? -5.051 -15.625 9.828 1 98.88 165 VAL B N 1
ATOM 3810 C CA . VAL B 1 165 ? -5.516 -14.922 8.641 1 98.88 165 VAL B CA 1
ATOM 3811 C C . VAL B 1 165 ? -4.48 -15.047 7.527 1 98.88 165 VAL B C 1
ATOM 3813 O O . VAL B 1 165 ? -3.275 -14.961 7.777 1 98.88 165 VAL B O 1
ATOM 3816 N N . VAL B 1 166 ? -4.93 -15.336 6.277 1 98.88 166 VAL B N 1
ATOM 3817 C CA . VAL B 1 166 ? -4.066 -15.344 5.102 1 98.88 166 VAL B CA 1
ATOM 3818 C C . VAL B 1 166 ? -4.586 -14.336 4.074 1 98.88 166 VAL B C 1
ATOM 3820 O O . VAL B 1 166 ? -5.746 -14.406 3.66 1 98.88 166 VAL B O 1
ATOM 3823 N N . ILE B 1 167 ? -3.771 -13.398 3.764 1 98.94 167 ILE B N 1
ATOM 3824 C CA . ILE B 1 167 ? -4.078 -12.477 2.68 1 98.94 167 ILE B CA 1
ATOM 3825 C C . ILE B 1 167 ? -3.334 -12.898 1.415 1 98.94 167 ILE B C 1
ATOM 3827 O O . ILE B 1 167 ? -2.104 -12.977 1.408 1 98.94 167 ILE B O 1
ATOM 3831 N N . GLU B 1 168 ? -4.078 -13.148 0.377 1 98.81 168 GLU B N 1
ATOM 3832 C CA . GLU B 1 168 ? -3.576 -13.672 -0.892 1 98.81 168 GLU B CA 1
ATOM 3833 C C . GLU B 1 168 ? -3.48 -12.562 -1.939 1 98.81 168 GLU B C 1
ATOM 3835 O O . GLU B 1 168 ? -4.5 -12.086 -2.439 1 98.81 168 GLU B O 1
ATOM 3840 N N . GLY B 1 169 ? -2.207 -12.156 -2.27 1 98.5 169 GLY B N 1
ATOM 3841 C CA . GLY B 1 169 ? -1.992 -11.188 -3.332 1 98.5 169 GLY B CA 1
ATOM 3842 C C . GLY B 1 169 ? -2.111 -11.789 -4.723 1 98.5 169 GLY B C 1
ATOM 3843 O O . GLY B 1 169 ? -2.1 -13.008 -4.879 1 98.5 169 GLY B O 1
ATOM 3844 N N . THR B 1 170 ? -2.277 -10.883 -5.684 1 97.19 170 THR B N 1
ATOM 3845 C CA . THR B 1 170 ? -2.326 -11.312 -7.078 1 97.19 170 THR B CA 1
ATOM 3846 C C . THR B 1 170 ? -1.218 -10.648 -7.891 1 97.19 170 THR B C 1
ATOM 3848 O O . THR B 1 170 ? -0.546 -9.734 -7.402 1 97.19 170 THR B O 1
ATOM 3851 N N . GLN B 1 171 ? -1.034 -11.133 -9.141 1 96.75 171 GLN B N 1
ATOM 3852 C CA . GLN B 1 171 ? 0.063 -10.68 -9.992 1 96.75 171 GLN B CA 1
ATOM 3853 C C . GLN B 1 171 ? 1.403 -10.805 -9.273 1 96.75 171 GLN B C 1
ATOM 3855 O O . GLN B 1 171 ? 1.564 -11.656 -8.398 1 96.75 171 GLN B O 1
ATOM 3860 N N . GLY B 1 172 ? 2.432 -10.211 -9.75 1 97.75 172 GLY B N 1
ATOM 3861 C CA . GLY B 1 172 ? 3.758 -10.344 -9.164 1 97.75 172 GLY B CA 1
ATOM 3862 C C . GLY B 1 172 ? 4.465 -9.016 -8.984 1 97.75 172 GLY B C 1
ATOM 3863 O O . GLY B 1 172 ? 4.027 -7.992 -9.516 1 97.75 172 GLY B O 1
ATOM 3864 N N . THR B 1 173 ? 5.504 -9.078 -8.227 1 98.62 173 THR B N 1
ATOM 3865 C CA . THR B 1 173 ? 6.266 -7.898 -7.82 1 98.62 173 THR B CA 1
ATOM 3866 C C . THR B 1 173 ? 6.625 -7.043 -9.031 1 98.62 173 THR B C 1
ATOM 3868 O O . THR B 1 173 ? 6.465 -5.82 -9 1 98.62 173 THR B O 1
ATOM 3871 N N . PHE B 1 174 ? 6.984 -7.637 -10.117 1 98.31 174 PHE B N 1
ATOM 3872 C CA . PHE B 1 174 ? 7.527 -6.867 -11.227 1 98.31 174 PHE B CA 1
ATOM 3873 C C . PHE B 1 174 ? 6.418 -6.469 -12.195 1 98.31 174 PHE B C 1
ATOM 3875 O O . PHE B 1 174 ? 6.691 -5.895 -13.258 1 98.31 174 PHE B O 1
ATOM 3882 N N . LEU B 1 175 ? 5.223 -6.793 -11.852 1 97.75 175 LEU B N 1
ATOM 3883 C CA . LEU B 1 175 ? 4.055 -6.242 -12.531 1 97.75 175 LEU B CA 1
ATOM 3884 C C . LEU B 1 175 ? 3.455 -5.09 -11.734 1 97.75 175 LEU B C 1
ATOM 3886 O O . LEU B 1 175 ? 2.404 -4.559 -12.102 1 97.75 175 LEU B O 1
ATOM 3890 N N . SER B 1 176 ? 4.102 -4.688 -10.695 1 98.38 176 SER B N 1
ATOM 3891 C CA . SER B 1 176 ? 3.688 -3.564 -9.859 1 98.38 176 SER B CA 1
ATOM 3892 C C . SER B 1 176 ? 3.613 -2.271 -10.672 1 98.38 176 SER B C 1
ATOM 3894 O O . SER B 1 176 ? 4.508 -1.979 -11.461 1 98.38 176 SER B O 1
ATOM 3896 N N . LEU B 1 177 ? 2.613 -1.486 -10.398 1 98.56 177 LEU B N 1
ATOM 3897 C CA . LEU B 1 177 ? 2.41 -0.195 -11.047 1 98.56 177 LEU B CA 1
ATOM 3898 C C . LEU B 1 177 ? 3.57 0.75 -10.758 1 98.56 177 LEU B C 1
ATOM 3900 O O . LEU B 1 177 ? 3.947 1.562 -11.602 1 98.56 177 LEU B O 1
ATOM 3904 N N . TYR B 1 178 ? 4.168 0.628 -9.555 1 98.75 178 TYR B N 1
ATOM 3905 C CA . TYR B 1 178 ? 5.156 1.595 -9.086 1 98.75 178 TYR B CA 1
ATOM 3906 C C . TYR B 1 178 ? 6.566 1.037 -9.219 1 98.75 178 TYR B C 1
ATOM 3908 O O . TYR B 1 178 ? 7.527 1.794 -9.383 1 98.75 178 TYR B O 1
ATOM 3916 N N . HIS B 1 179 ? 6.699 -0.289 -9.234 1 98.75 179 HIS B N 1
ATOM 3917 C CA . HIS B 1 179 ? 8.023 -0.86 -9.031 1 98.75 179 HIS B CA 1
ATOM 3918 C C . HIS B 1 179 ? 8.367 -1.86 -10.133 1 98.75 179 HIS B C 1
ATOM 3920 O O . HIS B 1 179 ? 9.484 -2.381 -10.172 1 98.75 179 HIS B O 1
ATOM 3926 N N . GLY B 1 180 ? 7.367 -2.107 -10.945 1 98.06 180 GLY B N 1
ATOM 3927 C CA . GLY B 1 180 ? 7.586 -3.084 -12 1 98.06 180 GLY B CA 1
ATOM 3928 C C . GLY B 1 180 ? 8.25 -2.494 -13.234 1 98.06 180 GLY B C 1
ATOM 3929 O O . GLY B 1 180 ? 8.891 -1.447 -13.156 1 98.06 180 GLY B O 1
ATOM 3930 N N . THR B 1 181 ? 8.195 -3.213 -14.352 1 97.38 181 THR B N 1
ATOM 3931 C CA . THR B 1 181 ? 8.789 -2.791 -15.617 1 97.38 181 THR B CA 1
ATOM 3932 C C . THR B 1 181 ? 7.801 -1.94 -16.422 1 97.38 181 THR B C 1
ATOM 3934 O O . THR B 1 181 ? 7.359 -2.342 -17.5 1 97.38 181 THR B O 1
ATOM 3937 N N . TYR B 1 182 ? 7.539 -0.834 -15.969 1 97.81 182 TYR B N 1
ATOM 3938 C CA . TYR B 1 182 ? 6.609 0.088 -16.609 1 97.81 182 TYR B CA 1
ATOM 3939 C C . TYR B 1 182 ? 7.039 0.397 -18.031 1 97.81 182 TYR B C 1
ATOM 3941 O O . TYR B 1 182 ? 8.211 0.701 -18.281 1 97.81 182 TYR B O 1
ATOM 3949 N N . PRO B 1 183 ? 6.164 0.264 -18.984 1 97.69 183 PRO B N 1
ATOM 3950 C CA . PRO B 1 183 ? 4.703 0.264 -18.891 1 97.69 183 PRO B CA 1
ATOM 3951 C C . PRO B 1 183 ? 4.109 -1.142 -18.938 1 97.69 183 PRO B C 1
ATOM 3953 O O . PRO B 1 183 ? 2.891 -1.298 -19.047 1 97.69 183 PRO B O 1
ATOM 3956 N N . TYR B 1 184 ? 4.922 -2.189 -18.891 1 97.44 184 TYR B N 1
ATOM 3957 C CA . TYR B 1 184 ? 4.445 -3.564 -18.953 1 97.44 184 TYR B CA 1
ATOM 3958 C C . TYR B 1 184 ? 4.066 -4.082 -17.578 1 97.44 184 TYR B C 1
ATOM 3960 O O . TYR B 1 184 ? 4.652 -5.055 -17.094 1 97.44 184 TYR B O 1
ATOM 3968 N N . VAL B 1 185 ? 3.115 -3.426 -16.953 1 97.62 185 VAL B N 1
ATOM 3969 C CA . VAL B 1 185 ? 2.686 -3.725 -15.586 1 97.62 185 VAL B CA 1
ATOM 3970 C C . VAL B 1 185 ? 1.16 -3.732 -15.516 1 97.62 185 VAL B C 1
ATOM 3972 O O . VAL B 1 185 ? 0.486 -3.402 -16.5 1 97.62 185 VAL B O 1
ATOM 3975 N N . THR B 1 186 ? 0.636 -4.199 -14.383 1 96.69 186 THR B N 1
ATOM 3976 C CA . THR B 1 186 ? -0.797 -4.102 -14.133 1 96.69 186 THR B CA 1
ATOM 3977 C C . THR B 1 186 ? -1.155 -2.727 -13.578 1 96.69 186 THR B C 1
ATOM 3979 O O . THR B 1 186 ? -0.276 -1.888 -13.367 1 96.69 186 THR B O 1
ATOM 3982 N N . SER B 1 187 ? -2.396 -2.432 -13.398 1 97.56 187 SER B N 1
ATOM 3983 C CA . SER B 1 187 ? -2.906 -1.11 -13.047 1 97.56 187 SER B CA 1
ATOM 3984 C C . SER B 1 187 ? -2.932 -0.913 -11.531 1 97.56 187 SER B C 1
ATOM 3986 O O . SER B 1 187 ? -3.678 -0.073 -11.023 1 97.56 187 SER B O 1
ATOM 3988 N N . ARG B 1 188 ? -2.195 -1.746 -10.773 1 97 188 ARG B N 1
ATOM 3989 C CA . ARG B 1 188 ? -2.158 -1.708 -9.312 1 97 188 ARG B CA 1
ATOM 3990 C C . ARG B 1 188 ? -0.773 -2.07 -8.789 1 97 188 ARG B C 1
ATOM 3992 O O . ARG B 1 188 ? 0.062 -2.588 -9.531 1 97 188 ARG B O 1
ATOM 3999 N N . ASP B 1 189 ? -0.504 -1.722 -7.535 1 98.19 189 ASP B N 1
ATOM 4000 C CA . ASP B 1 189 ? 0.709 -2.215 -6.891 1 98.19 189 ASP B CA 1
ATOM 4001 C C . ASP B 1 189 ? 0.533 -3.656 -6.418 1 98.19 189 ASP B C 1
ATOM 4003 O O . ASP B 1 189 ? -0.496 -4.004 -5.836 1 98.19 189 ASP B O 1
ATOM 4007 N N . ALA B 1 190 ? 1.547 -4.484 -6.668 1 98.38 190 ALA B N 1
ATOM 4008 C CA . ALA B 1 190 ? 1.415 -5.91 -6.367 1 98.38 190 ALA B CA 1
ATOM 4009 C C . ALA B 1 190 ? 2.447 -6.352 -5.336 1 98.38 190 ALA B C 1
ATOM 4011 O O . ALA B 1 190 ? 2.703 -7.547 -5.176 1 98.38 190 ALA B O 1
ATOM 4012 N N . THR B 1 191 ? 3.117 -5.426 -4.66 1 98.88 191 THR B N 1
ATOM 4013 C CA . THR B 1 191 ? 4.043 -5.742 -3.578 1 98.88 191 THR B CA 1
ATOM 4014 C C . TH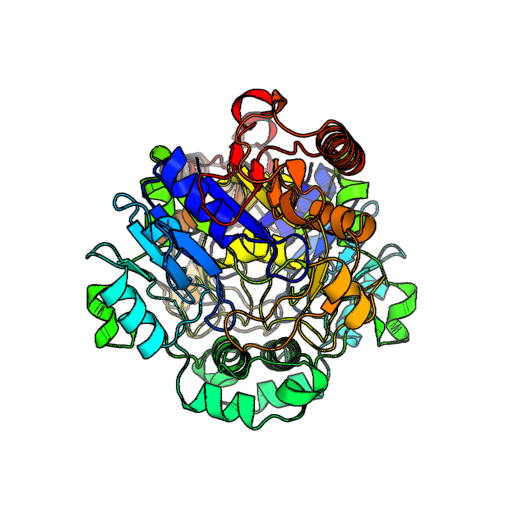R B 1 191 ? 3.283 -6.07 -2.297 1 98.88 191 THR B C 1
ATOM 4016 O O . THR B 1 191 ? 2.061 -5.918 -2.236 1 98.88 191 THR B O 1
ATOM 4019 N N . ALA B 1 192 ? 4.043 -6.559 -1.296 1 98.94 192 ALA B N 1
ATOM 4020 C CA . ALA B 1 192 ? 3.426 -6.883 -0.014 1 98.94 192 ALA B CA 1
ATOM 4021 C C . ALA B 1 192 ? 2.705 -5.672 0.57 1 98.94 192 ALA B C 1
ATOM 4023 O O . ALA B 1 192 ? 1.56 -5.777 1.016 1 98.94 192 ALA B O 1
ATOM 4024 N N . SER B 1 193 ? 3.332 -4.52 0.524 1 98.94 193 SER B N 1
ATOM 4025 C CA . SER B 1 193 ? 2.707 -3.311 1.051 1 98.94 193 SER B CA 1
ATOM 4026 C C . SER B 1 193 ? 1.506 -2.898 0.206 1 98.94 193 SER B C 1
ATOM 4028 O O . SER B 1 193 ? 0.525 -2.365 0.73 1 98.94 193 SER B O 1
ATOM 4030 N N . GLY B 1 194 ? 1.599 -3.115 -1.11 1 98.88 194 GLY B N 1
ATOM 4031 C CA . GLY B 1 194 ? 0.447 -2.867 -1.964 1 98.88 194 GLY B CA 1
ATOM 4032 C C . GLY B 1 194 ? -0.743 -3.748 -1.63 1 98.88 194 GLY B C 1
ATOM 4033 O O . GLY B 1 194 ? -1.878 -3.27 -1.572 1 98.88 194 GLY B O 1
ATOM 4034 N N . VAL B 1 195 ? -0.47 -4.996 -1.367 1 98.88 195 VAL B N 1
ATOM 4035 C CA . VAL B 1 195 ? -1.502 -5.965 -1.011 1 98.88 195 VAL B CA 1
ATOM 4036 C C . VAL B 1 195 ? -2.139 -5.574 0.322 1 98.88 195 VAL B C 1
ATOM 4038 O O . VAL B 1 195 ? -3.363 -5.602 0.463 1 98.88 195 VAL B O 1
ATOM 4041 N N . LEU B 1 196 ? -1.348 -5.188 1.261 1 98.94 196 LEU B N 1
ATOM 4042 C CA . LEU B 1 196 ? -1.86 -4.758 2.557 1 98.94 196 LEU B CA 1
ATOM 4043 C C . LEU B 1 196 ? -2.691 -3.486 2.42 1 98.94 196 LEU B C 1
ATOM 4045 O O . LEU B 1 196 ? -3.703 -3.324 3.105 1 98.94 196 LEU B O 1
ATOM 4049 N N . SER B 1 197 ? -2.213 -2.6 1.572 1 98.81 197 SER B N 1
ATOM 4050 C CA . SER B 1 197 ? -2.961 -1.384 1.271 1 98.81 197 SER B CA 1
ATOM 4051 C C . SER B 1 197 ? -4.367 -1.706 0.775 1 98.81 197 SER B C 1
ATOM 4053 O O . SER B 1 197 ? -5.344 -1.115 1.237 1 98.81 197 SER B O 1
ATOM 4055 N N . GLU B 1 198 ? -4.492 -2.66 -0.092 1 98.88 198 GLU B N 1
ATOM 4056 C CA . GLU B 1 198 ? -5.797 -3.062 -0.612 1 98.88 198 GLU B CA 1
ATOM 4057 C C . GLU B 1 198 ? -6.648 -3.705 0.477 1 98.88 198 GLU B C 1
ATOM 4059 O O . GLU B 1 198 ? -7.867 -3.521 0.506 1 98.88 198 GLU B O 1
ATOM 4064 N N . ALA B 1 199 ? -6.02 -4.418 1.379 1 98.88 199 ALA B N 1
ATOM 4065 C CA . ALA B 1 199 ? -6.734 -5.191 2.393 1 98.88 199 ALA B CA 1
ATOM 4066 C C . ALA B 1 199 ? -7.164 -4.301 3.557 1 98.88 199 ALA B C 1
ATOM 4068 O O . ALA B 1 199 ? -8.055 -4.664 4.324 1 98.88 199 ALA B O 1
ATOM 4069 N N . GLY B 1 200 ? -6.547 -3.148 3.686 1 98.81 200 GLY B N 1
ATOM 4070 C CA . GLY B 1 200 ? -6.844 -2.281 4.812 1 98.81 200 GLY B CA 1
ATOM 4071 C C . GLY B 1 200 ? -6.188 -2.736 6.105 1 98.81 200 GLY B C 1
ATOM 4072 O O . GLY B 1 200 ? -6.828 -2.748 7.16 1 98.81 200 GLY B O 1
ATOM 4073 N N . VAL B 1 201 ? -4.918 -3.082 5.984 1 98.69 201 VAL B N 1
ATOM 4074 C CA . VAL B 1 201 ? -4.141 -3.588 7.113 1 98.69 201 VAL B CA 1
ATOM 4075 C C . VAL B 1 201 ? -2.84 -2.801 7.238 1 98.69 201 VAL B C 1
ATOM 4077 O O . VAL B 1 201 ? -2.154 -2.559 6.242 1 98.69 201 VAL B O 1
ATOM 4080 N N . GLY B 1 202 ? -2.516 -2.344 8.445 1 98.81 202 GLY B N 1
ATOM 4081 C CA . GLY B 1 202 ? -1.247 -1.671 8.68 1 98.81 202 GLY B CA 1
ATOM 4082 C C . GLY B 1 202 ? -0.065 -2.621 8.703 1 98.81 202 GLY B C 1
ATOM 4083 O O . GLY B 1 202 ? -0.237 -3.83 8.875 1 98.81 202 GLY B O 1
ATOM 4084 N N . PRO B 1 203 ? 1.12 -2.07 8.539 1 98.75 203 PRO B N 1
ATOM 4085 C CA . PRO B 1 203 ? 2.301 -2.926 8.406 1 98.75 203 PRO B CA 1
ATOM 4086 C C . PRO B 1 203 ? 2.627 -3.686 9.688 1 98.75 203 PRO B C 1
ATOM 4088 O O . PRO B 1 203 ? 3.146 -4.805 9.633 1 98.75 203 PRO B O 1
ATOM 4091 N N . LYS B 1 204 ? 2.309 -3.199 10.828 1 98.44 204 LYS B N 1
ATOM 4092 C CA . LYS B 1 204 ? 2.717 -3.801 12.094 1 98.44 204 LYS B CA 1
ATOM 4093 C C . LYS B 1 204 ? 1.791 -4.949 12.484 1 98.44 204 LYS B C 1
ATOM 4095 O O . LYS B 1 204 ? 2.094 -5.715 13.398 1 98.44 204 LYS B O 1
ATOM 4100 N N . ALA B 1 205 ? 0.733 -5.113 11.734 1 98.19 205 ALA B N 1
ATOM 4101 C CA . ALA B 1 205 ? -0.195 -6.211 12.008 1 98.19 205 ALA B CA 1
ATOM 4102 C C . ALA B 1 205 ? 0.289 -7.508 11.367 1 98.19 205 ALA B C 1
ATOM 4104 O O . ALA B 1 205 ? -0.187 -8.594 11.719 1 98.19 205 ALA B O 1
ATOM 4105 N N . VAL B 1 206 ? 1.202 -7.438 10.469 1 98.38 206 VAL B N 1
ATOM 4106 C CA . VAL B 1 206 ? 1.608 -8.594 9.672 1 98.38 206 VAL B CA 1
ATOM 4107 C C . VAL B 1 206 ? 2.664 -9.391 10.43 1 98.38 206 VAL B C 1
ATOM 4109 O O . VAL B 1 206 ? 3.645 -8.836 10.922 1 98.38 206 VAL B O 1
ATOM 4112 N N . ASP B 1 207 ? 2.465 -10.656 10.539 1 98.19 207 ASP B N 1
ATOM 4113 C CA . ASP B 1 207 ? 3.434 -11.516 11.211 1 98.19 207 ASP B CA 1
ATOM 4114 C C . ASP B 1 207 ? 4.402 -12.133 10.203 1 98.19 207 ASP B C 1
ATOM 4116 O O . ASP B 1 207 ? 5.609 -12.188 10.453 1 98.19 207 ASP B O 1
ATOM 4120 N N . GLU B 1 208 ? 3.84 -12.594 9.055 1 98.5 208 GLU B N 1
ATOM 4121 C CA . GLU B 1 208 ? 4.645 -13.312 8.078 1 98.5 208 GLU B CA 1
ATOM 4122 C C . GLU B 1 208 ? 4.402 -12.781 6.668 1 98.5 208 GLU B C 1
ATOM 4124 O O . GLU B 1 208 ? 3.258 -12.57 6.266 1 98.5 208 GLU B O 1
ATOM 4129 N N . VAL B 1 209 ? 5.445 -12.484 6.02 1 98.88 209 VAL B N 1
ATOM 4130 C CA . VAL B 1 209 ? 5.43 -12.195 4.59 1 98.88 209 VAL B CA 1
ATOM 4131 C C . VAL B 1 209 ? 6.055 -13.359 3.82 1 98.88 209 VAL B C 1
ATOM 4133 O O . VAL B 1 209 ? 7.254 -13.617 3.941 1 98.88 209 VAL B O 1
ATOM 4136 N N . VAL B 1 210 ? 5.219 -14.031 3.027 1 98.94 210 VAL B N 1
ATOM 4137 C CA . VAL B 1 210 ? 5.688 -15.148 2.215 1 98.94 210 VAL B CA 1
ATOM 4138 C C . VAL B 1 210 ? 5.883 -14.695 0.771 1 98.94 210 VAL B C 1
ATOM 4140 O O . VAL B 1 210 ? 4.918 -14.344 0.086 1 98.94 210 VAL B O 1
ATOM 4143 N N . LEU B 1 211 ? 7.098 -14.656 0.398 1 98.94 211 LEU B N 1
ATOM 4144 C CA . LEU B 1 211 ? 7.441 -14.352 -0.986 1 98.94 211 LEU B CA 1
ATOM 4145 C C . LEU B 1 211 ? 7.602 -15.625 -1.804 1 98.94 211 LEU B C 1
ATOM 4147 O O . LEU B 1 211 ? 8.469 -16.453 -1.51 1 98.94 211 LEU B O 1
ATOM 4151 N N . VAL B 1 212 ? 6.789 -15.75 -2.818 1 98.94 212 VAL B N 1
ATOM 4152 C CA . VAL B 1 212 ? 6.746 -17 -3.568 1 98.94 212 VAL B CA 1
ATOM 4153 C C . VAL B 1 212 ? 7.539 -16.859 -4.863 1 98.94 212 VAL B C 1
ATOM 4155 O O . VAL B 1 212 ? 7.281 -15.953 -5.66 1 98.94 212 VAL B O 1
ATOM 4158 N N . PHE B 1 213 ? 8.469 -17.734 -5.023 1 98.81 213 PHE B N 1
ATOM 4159 C CA . PHE B 1 213 ? 9.18 -17.891 -6.285 1 98.81 213 PHE B CA 1
ATOM 4160 C C . PHE B 1 213 ? 8.836 -19.219 -6.941 1 98.81 213 PHE B C 1
ATOM 4162 O O . PHE B 1 213 ? 8.258 -20.109 -6.305 1 98.81 213 PHE B O 1
ATOM 4169 N N . LYS B 1 214 ? 9.141 -19.188 -8.18 1 97.44 214 LYS B N 1
ATOM 4170 C CA . LYS B 1 214 ? 9.18 -20.422 -8.969 1 97.44 214 LYS B CA 1
ATOM 4171 C C . LYS B 1 214 ? 10.609 -20.781 -9.359 1 97.44 214 LYS B C 1
ATOM 4173 O O . LYS B 1 214 ? 11.469 -19.906 -9.461 1 97.44 214 LYS B O 1
ATOM 4178 N N . ALA B 1 215 ? 10.844 -22.094 -9.562 1 98.12 215 ALA B N 1
ATOM 4179 C CA . ALA B 1 215 ? 12.203 -22.562 -9.805 1 98.12 215 ALA B CA 1
ATOM 4180 C C . ALA B 1 215 ? 12.766 -21.969 -11.102 1 98.12 215 ALA B C 1
ATOM 4182 O O . ALA B 1 215 ? 13.977 -22.031 -11.344 1 98.12 215 ALA B O 1
ATOM 4183 N N . TYR B 1 216 ? 12 -21.453 -11.93 1 97.94 216 TYR B N 1
ATOM 4184 C CA . TYR B 1 216 ? 12.336 -20.688 -13.117 1 97.94 216 TYR B CA 1
ATOM 4185 C C . TYR B 1 216 ? 11.398 -19.5 -13.281 1 97.94 216 TYR B C 1
ATOM 4187 O O . TYR B 1 216 ? 10.516 -19.266 -12.445 1 97.94 216 TYR B O 1
ATOM 4195 N N . VAL B 1 217 ? 11.641 -18.609 -14.227 1 97.81 217 VAL B N 1
ATOM 4196 C CA . VAL B 1 217 ? 10.852 -17.391 -14.391 1 97.81 217 VAL B CA 1
ATOM 4197 C C . VAL B 1 217 ? 9.953 -17.516 -15.617 1 97.81 217 VAL B C 1
ATOM 4199 O O . VAL B 1 217 ? 10.383 -18.016 -16.656 1 97.81 217 VAL B O 1
ATOM 4202 N N . THR B 1 218 ? 8.727 -17.219 -15.453 1 96.38 218 THR B N 1
ATOM 4203 C CA . THR B 1 218 ? 7.816 -17.125 -16.594 1 96.38 218 THR B CA 1
ATOM 4204 C C . THR B 1 218 ? 7.148 -15.758 -16.641 1 96.38 218 THR B C 1
ATOM 4206 O O . THR B 1 218 ? 7.008 -15.086 -15.617 1 96.38 218 THR B O 1
ATOM 4209 N N . ARG B 1 219 ? 6.824 -15.32 -17.719 1 94.25 219 ARG B N 1
ATOM 4210 C CA . ARG B 1 219 ? 6.203 -14.016 -17.938 1 94.25 219 ARG B CA 1
ATOM 4211 C C . ARG B 1 219 ? 5.254 -14.055 -19.125 1 94.25 219 ARG B C 1
ATOM 4213 O O . ARG B 1 219 ? 5.559 -14.672 -20.156 1 94.25 219 ARG B O 1
ATOM 4220 N N . VAL B 1 220 ? 4.16 -13.453 -18.891 1 87.75 220 VAL B N 1
ATOM 4221 C CA . VAL B 1 220 ? 3.232 -13.266 -20 1 87.75 220 VAL B CA 1
ATOM 4222 C C . VAL B 1 220 ? 3.346 -11.844 -20.531 1 87.75 220 VAL B C 1
ATOM 4224 O O . VAL B 1 220 ? 3.688 -10.922 -19.797 1 87.75 220 VAL B O 1
ATOM 4227 N N . GLY B 1 221 ? 3.213 -11.664 -21.812 1 84.5 221 GLY B N 1
ATOM 4228 C CA . GLY B 1 221 ? 3.15 -10.312 -22.359 1 84.5 221 GLY B CA 1
ATOM 4229 C C . GLY B 1 221 ? 4.469 -9.844 -22.938 1 84.5 221 GLY B C 1
ATOM 4230 O O . GLY B 1 221 ? 5.398 -10.633 -23.109 1 84.5 221 GLY B O 1
ATOM 4231 N N . SER B 1 222 ? 4.504 -8.508 -23.188 1 87.62 222 SER B N 1
ATOM 4232 C CA . SER B 1 222 ? 5.543 -7.957 -24.062 1 87.62 222 SER B CA 1
ATOM 4233 C C . SER B 1 222 ? 6.699 -7.391 -23.234 1 87.62 222 SER B C 1
ATOM 4235 O O . SER B 1 222 ? 7.707 -6.953 -23.797 1 87.62 222 SER B O 1
ATOM 4237 N N . GLY B 1 223 ? 6.66 -7.422 -21.953 1 93 223 GLY B N 1
ATOM 4238 C CA . GLY B 1 223 ? 7.703 -6.812 -21.141 1 93 223 GLY B CA 1
ATOM 4239 C C . GLY B 1 223 ? 9.016 -7.566 -21.188 1 93 223 GLY B C 1
ATOM 4240 O O . GLY B 1 223 ? 9.055 -8.734 -21.594 1 93 223 GLY B O 1
ATOM 4241 N N . PRO B 1 224 ? 10.062 -6.902 -20.812 1 95.19 224 PRO B N 1
ATOM 4242 C CA . PRO B 1 224 ? 11.383 -7.543 -20.844 1 95.19 224 PRO B CA 1
ATOM 4243 C C . PRO B 1 224 ? 11.484 -8.734 -19.891 1 95.19 224 PRO B C 1
ATOM 4245 O O . PRO B 1 224 ? 10.898 -8.711 -18.812 1 95.19 224 PRO B O 1
ATOM 4248 N N . LEU B 1 225 ? 12.219 -9.766 -20.344 1 97.06 225 LEU B N 1
ATOM 4249 C CA . LEU B 1 225 ? 12.531 -10.953 -19.547 1 97.06 225 LEU B CA 1
ATOM 4250 C C . LEU B 1 225 ? 14.008 -11.32 -19.672 1 97.06 225 LEU B C 1
ATOM 4252 O O . LEU B 1 225 ? 14.383 -12.094 -20.562 1 97.06 225 LEU B O 1
ATOM 4256 N N . PRO B 1 226 ? 14.758 -10.789 -18.719 1 96.06 226 PRO B N 1
ATOM 4257 C CA . PRO B 1 226 ? 16.188 -11.102 -18.797 1 96.06 226 PRO B CA 1
ATOM 4258 C C . PRO B 1 226 ? 16.469 -12.602 -18.844 1 96.06 226 PRO B C 1
ATOM 4260 O O . PRO B 1 226 ? 15.938 -13.352 -18.016 1 96.06 226 PRO B O 1
ATOM 4263 N N . GLY B 1 227 ? 17.25 -13.031 -19.844 1 96.88 227 GLY B N 1
ATOM 4264 C CA . GLY B 1 227 ? 17.625 -14.43 -19.953 1 96.88 227 GLY B CA 1
ATOM 4265 C C . GLY B 1 227 ? 16.578 -15.289 -20.625 1 96.88 227 GLY B C 1
ATOM 4266 O O . GLY B 1 227 ? 16.625 -16.516 -20.531 1 96.88 227 GLY B O 1
ATOM 4267 N N . GLU B 1 228 ? 15.727 -14.68 -21.328 1 97.44 228 GLU B N 1
ATOM 4268 C CA . GLU B 1 228 ? 14.625 -15.383 -21.984 1 97.44 228 GLU B CA 1
ATOM 4269 C C . GLU B 1 228 ? 15.141 -16.469 -22.906 1 97.44 228 GLU B C 1
ATOM 4271 O O . GLU B 1 228 ? 16.125 -16.266 -23.625 1 97.44 228 GLU B O 1
ATOM 4276 N N . LEU B 1 229 ? 14.422 -17.594 -22.891 1 97.5 229 LEU B N 1
ATOM 4277 C CA . LEU B 1 229 ? 14.766 -18.719 -23.75 1 97.5 229 LEU B CA 1
ATOM 4278 C C . LEU B 1 229 ? 13.836 -18.781 -24.969 1 97.5 229 LEU B C 1
ATOM 4280 O O . LEU B 1 229 ? 12.68 -18.359 -24.875 1 97.5 229 LEU B O 1
ATOM 4284 N N . PRO B 1 230 ? 14.398 -19.375 -26.047 1 96.5 230 PRO B N 1
ATOM 4285 C CA . PRO B 1 230 ? 13.477 -19.656 -27.156 1 96.5 230 PRO B CA 1
ATOM 4286 C C . PRO B 1 230 ? 12.375 -20.641 -26.75 1 96.5 230 PRO B C 1
ATOM 4288 O O . PRO B 1 230 ? 12.617 -21.547 -25.953 1 96.5 230 PRO B O 1
ATOM 4291 N N . PRO B 1 231 ? 11.234 -20.453 -27.328 1 94.69 231 PRO B N 1
ATOM 4292 C CA . PRO B 1 231 ? 10.102 -21.312 -26.984 1 94.69 231 PRO B CA 1
ATOM 4293 C C . PRO B 1 231 ? 10.445 -22.797 -27.062 1 94.69 231 PRO B C 1
ATOM 4295 O O . PRO B 1 231 ? 10.016 -23.594 -26.219 1 94.69 231 PRO B O 1
ATOM 4298 N N . GLU B 1 232 ? 11.211 -23.188 -28.062 1 96 232 GLU B N 1
ATOM 4299 C CA . GLU B 1 232 ? 11.562 -24.594 -28.234 1 96 232 GLU B CA 1
ATOM 4300 C C . GLU B 1 232 ? 12.406 -25.094 -27.062 1 96 232 GLU B C 1
ATOM 4302 O O . GLU B 1 232 ? 12.25 -26.234 -26.625 1 96 232 GLU B O 1
ATOM 4307 N N . GLU B 1 233 ? 13.234 -24.25 -26.641 1 96.56 233 GLU B N 1
ATOM 4308 C CA . GLU B 1 233 ? 14.078 -24.625 -25.5 1 96.56 233 GLU B CA 1
ATOM 4309 C C . GLU B 1 233 ? 13.266 -24.719 -24.219 1 96.56 233 GLU B C 1
ATOM 4311 O O . GLU B 1 233 ? 13.492 -25.625 -23.406 1 96.56 233 GLU B O 1
ATOM 4316 N N . ALA B 1 234 ? 12.352 -23.797 -24 1 95.94 234 ALA B N 1
ATOM 4317 C CA . ALA B 1 234 ? 11.461 -23.844 -22.844 1 95.94 234 ALA B CA 1
ATOM 4318 C C . ALA B 1 234 ? 10.641 -25.125 -22.828 1 95.94 234 ALA B C 1
ATOM 4320 O O . ALA B 1 234 ? 10.469 -25.75 -21.781 1 95.94 234 ALA B O 1
ATOM 4321 N N . GLU B 1 235 ? 10.227 -25.516 -23.984 1 95.56 235 GLU B N 1
ATOM 4322 C CA . GLU B 1 235 ? 9.461 -26.75 -24.109 1 95.56 235 GLU B CA 1
ATOM 4323 C C . GLU B 1 235 ? 10.312 -27.969 -23.781 1 95.56 235 GLU B C 1
ATOM 4325 O O . GLU B 1 235 ? 9.852 -28.875 -23.078 1 95.56 235 GLU B O 1
ATOM 4330 N N . ARG B 1 236 ? 11.469 -27.969 -24.312 1 95.75 236 ARG B N 1
ATOM 4331 C CA . ARG B 1 236 ? 12.375 -29.078 -24.062 1 95.75 236 ARG B CA 1
ATOM 4332 C C . ARG B 1 236 ? 12.656 -29.234 -22.578 1 95.75 236 ARG B C 1
ATOM 4334 O O . ARG B 1 236 ? 12.805 -30.359 -22.078 1 95.75 236 ARG B O 1
ATOM 4341 N N . ARG B 1 237 ? 12.648 -28.156 -21.891 1 94.88 237 ARG B N 1
ATOM 4342 C CA . ARG B 1 237 ? 12.969 -28.156 -20.469 1 94.88 237 ARG B CA 1
ATOM 4343 C C . ARG B 1 237 ? 11.719 -28.438 -19.625 1 94.88 237 ARG B C 1
ATOM 4345 O O . ARG B 1 237 ? 11.812 -28.578 -18.406 1 94.88 237 ARG B O 1
ATOM 4352 N N . GLY B 1 238 ? 10.602 -28.438 -20.344 1 94.56 238 GLY B N 1
ATOM 4353 C CA . GLY B 1 238 ? 9.352 -28.641 -19.625 1 94.56 238 GLY B CA 1
ATOM 4354 C C . GLY B 1 238 ? 8.836 -27.375 -18.969 1 94.56 238 GLY B C 1
ATOM 4355 O O . GLY B 1 238 ? 8.062 -27.438 -18.016 1 94.56 238 GLY B O 1
ATOM 4356 N N . TRP B 1 239 ? 9.312 -26.188 -19.375 1 95.38 239 TRP B N 1
ATOM 4357 C CA . TRP B 1 239 ? 8.969 -24.906 -18.75 1 95.38 239 TRP B CA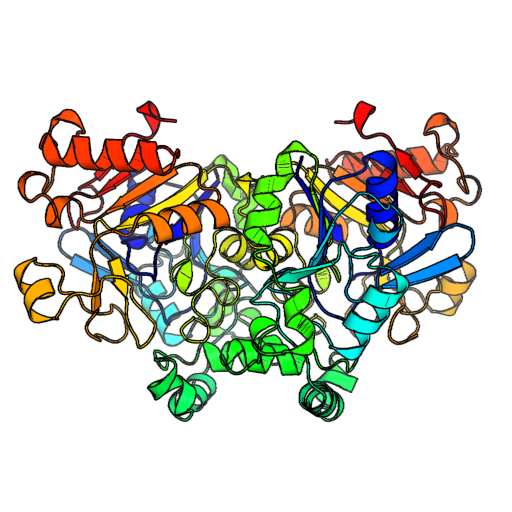 1
ATOM 4358 C C . TRP B 1 239 ? 7.82 -24.234 -19.484 1 95.38 239 TRP B C 1
ATOM 4360 O O . TRP B 1 239 ? 7.375 -23.156 -19.078 1 95.38 239 TRP B O 1
ATOM 4370 N N . ALA B 1 240 ? 7.324 -24.906 -20.547 1 92.44 240 ALA B N 1
ATOM 4371 C CA . ALA B 1 240 ? 6.227 -24.328 -21.312 1 92.44 240 ALA B CA 1
ATOM 4372 C C . ALA B 1 240 ? 4.934 -24.328 -20.5 1 92.44 240 ALA B C 1
ATOM 4374 O O . ALA B 1 240 ? 4.543 -25.359 -19.938 1 92.44 240 ALA B O 1
ATOM 4375 N N . GLU B 1 241 ? 4.355 -23.141 -20.328 1 91.88 241 GLU B N 1
ATOM 4376 C CA . GLU B 1 241 ? 3.096 -22.938 -19.625 1 91.88 241 GLU B CA 1
ATOM 4377 C C . GLU B 1 241 ? 2.197 -21.953 -20.359 1 91.88 241 GLU B C 1
ATOM 4379 O O . GLU B 1 241 ? 2.625 -21.312 -21.328 1 91.88 241 GLU B O 1
ATOM 4384 N N . ARG B 1 242 ? 0.953 -22 -19.938 1 89 242 ARG B N 1
ATOM 4385 C CA . ARG B 1 242 ? -0.017 -21.062 -20.5 1 89 242 ARG B CA 1
ATOM 4386 C C . ARG B 1 242 ? -0.71 -20.266 -19.406 1 89 242 ARG B C 1
ATOM 4388 O O . ARG B 1 242 ? -0.851 -20.734 -18.281 1 89 242 ARG B O 1
ATOM 4395 N N . GLY B 1 243 ? -1.145 -19.078 -19.75 1 86.69 243 GLY B N 1
ATOM 4396 C CA . GLY B 1 243 ? -1.864 -18.234 -18.812 1 86.69 243 GLY B CA 1
ATOM 4397 C C . GLY B 1 243 ? -3.186 -18.828 -18.359 1 86.69 243 GLY B C 1
ATOM 4398 O O . GLY B 1 243 ? -3.924 -19.391 -19.172 1 86.69 243 GLY B O 1
ATOM 4399 N N . ALA B 1 244 ? -3.494 -18.609 -17.078 1 82.06 244 ALA B N 1
ATOM 4400 C CA . ALA B 1 244 ? -4.684 -19.219 -16.484 1 82.06 244 ALA B CA 1
ATOM 4401 C C . ALA B 1 244 ? -5.957 -18.562 -17 1 82.06 244 ALA B C 1
ATOM 4403 O O . ALA B 1 244 ? -6.984 -19.219 -17.172 1 82.06 244 ALA B O 1
ATOM 4404 N N . VAL B 1 245 ? -5.906 -17.281 -17.328 1 81.56 245 VAL B N 1
ATOM 4405 C CA . VAL B 1 245 ? -7.098 -16.531 -17.703 1 81.56 245 VAL B CA 1
ATOM 4406 C C . VAL B 1 245 ? -7.164 -16.375 -19.219 1 81.56 245 VAL B C 1
ATOM 4408 O O . VAL B 1 245 ? -8.188 -16.672 -19.844 1 81.56 245 VAL B O 1
ATOM 4411 N N . THR B 1 246 ? -6.047 -16.062 -19.891 1 82.88 246 THR B N 1
ATOM 4412 C CA . THR B 1 246 ? -6.043 -15.727 -21.312 1 82.88 246 THR B CA 1
ATOM 4413 C C . THR B 1 246 ? -5.703 -16.938 -22.172 1 82.88 246 THR B C 1
ATOM 4415 O O . THR B 1 246 ? -5.949 -16.953 -23.375 1 82.88 246 THR B O 1
ATOM 4418 N N . GLY B 1 247 ? -4.969 -17.875 -21.547 1 86.25 247 GLY B N 1
ATOM 4419 C CA . GLY B 1 247 ? -4.484 -19.016 -22.281 1 86.25 247 GLY B CA 1
ATOM 4420 C C . GLY B 1 247 ? -3.27 -18.719 -23.141 1 86.25 247 GLY B C 1
ATOM 4421 O O . GLY B 1 247 ? -2.762 -19.594 -23.844 1 86.25 247 GLY B O 1
ATOM 4422 N N . ARG B 1 248 ? -2.729 -17.531 -23.031 1 87.06 248 ARG B N 1
ATOM 4423 C CA . ARG B 1 248 ? -1.555 -17.125 -23.812 1 87.06 248 ARG B CA 1
ATOM 4424 C C . ARG B 1 248 ? -0.314 -17.891 -23.344 1 87.06 248 ARG B C 1
ATOM 4426 O O . ARG B 1 248 ? -0.149 -18.141 -22.156 1 87.06 248 ARG B O 1
ATOM 4433 N N . PRO B 1 249 ? 0.481 -18.188 -24.344 1 90.69 249 PRO B N 1
ATOM 4434 C CA . PRO B 1 249 ? 1.719 -18.844 -23.922 1 90.69 249 PRO B CA 1
ATOM 4435 C C . PRO B 1 249 ? 2.613 -17.953 -23.078 1 90.69 249 PRO B C 1
ATOM 4437 O O . PRO B 1 249 ? 2.725 -16.75 -23.328 1 90.69 249 PRO B O 1
ATOM 4440 N N . ARG B 1 250 ? 3.293 -18.609 -22.156 1 93.62 250 ARG B N 1
ATOM 4441 C CA . ARG B 1 250 ? 4.238 -17.875 -21.312 1 93.62 250 ARG B CA 1
ATOM 4442 C C . ARG B 1 250 ? 5.66 -18 -21.859 1 93.62 250 ARG B C 1
ATOM 4444 O O . ARG B 1 250 ? 6.039 -19.047 -22.391 1 93.62 250 ARG B O 1
ATOM 4451 N N . ARG B 1 251 ? 6.316 -16.938 -21.75 1 96.31 251 ARG B N 1
ATOM 4452 C CA . ARG B 1 251 ? 7.758 -16.922 -21.984 1 96.31 251 ARG B CA 1
ATOM 4453 C C . ARG B 1 251 ? 8.508 -17.422 -20.75 1 96.31 251 ARG B C 1
ATOM 4455 O O . ARG B 1 251 ? 7.969 -17.422 -19.641 1 96.31 251 ARG B O 1
ATOM 4462 N N . ALA B 1 252 ? 9.727 -17.922 -21 1 97.5 252 ALA B N 1
ATOM 4463 C CA . ALA B 1 252 ? 10.414 -18.547 -19.875 1 97.5 252 ALA B CA 1
ATOM 4464 C C . ALA B 1 252 ? 11.883 -18.156 -19.844 1 97.5 252 ALA B C 1
ATOM 4466 O O . ALA B 1 252 ? 12.477 -17.844 -20.875 1 97.5 252 ALA B O 1
ATOM 4467 N N . ALA B 1 253 ? 12.445 -18.109 -18.688 1 98.12 253 ALA B N 1
ATOM 4468 C CA . ALA B 1 253 ? 13.852 -17.859 -18.422 1 98.12 253 ALA B CA 1
ATOM 4469 C C . ALA B 1 253 ? 14.305 -18.594 -17.156 1 98.12 253 ALA B C 1
ATOM 4471 O O . ALA B 1 253 ? 13.484 -18.984 -16.328 1 98.12 253 ALA B O 1
ATOM 4472 N N . PRO B 1 254 ? 15.633 -18.906 -17.047 1 98 254 PRO B N 1
ATOM 4473 C CA . PRO B 1 254 ? 16.141 -19.469 -15.797 1 98 254 PRO B CA 1
ATOM 4474 C C . PRO B 1 254 ? 15.906 -18.547 -14.602 1 98 254 PRO B C 1
ATOM 4476 O O . PRO B 1 254 ? 15.648 -17.359 -14.781 1 98 254 PRO B O 1
ATOM 4479 N N . PHE B 1 255 ? 15.977 -19.172 -13.422 1 98.31 255 PHE B N 1
ATOM 4480 C CA . PHE B 1 255 ? 15.859 -18.375 -12.211 1 98.31 255 PHE B CA 1
ATOM 4481 C C . PHE B 1 255 ? 16.828 -17.203 -12.234 1 98.31 255 PHE B C 1
ATOM 4483 O O . PHE B 1 255 ? 17.984 -17.359 -12.609 1 98.31 255 PHE B O 1
ATOM 4490 N N . ASN B 1 256 ? 16.359 -16.031 -11.891 1 97.88 256 ASN B N 1
ATOM 4491 C CA . ASN B 1 256 ? 17.141 -14.805 -11.938 1 97.88 256 ASN B CA 1
ATOM 4492 C C . ASN B 1 256 ? 17.391 -14.25 -10.539 1 97.88 256 ASN B C 1
ATOM 4494 O O . ASN B 1 256 ? 16.5 -13.641 -9.945 1 97.88 256 ASN B O 1
ATOM 4498 N N . LEU B 1 257 ? 18.578 -14.359 -10.078 1 98.38 257 LEU B N 1
ATOM 4499 C CA . LEU B 1 257 ? 18.922 -13.977 -8.711 1 98.38 257 LEU B CA 1
ATOM 4500 C C . LEU B 1 257 ? 18.812 -12.469 -8.523 1 98.38 257 LEU B C 1
ATOM 4502 O O . LEU B 1 257 ? 18.453 -12 -7.445 1 98.38 257 LEU B O 1
ATOM 4506 N N . GLU B 1 258 ? 19.156 -11.703 -9.5 1 98 258 GLU B N 1
ATOM 4507 C CA . GLU B 1 258 ? 19.062 -10.242 -9.406 1 98 258 GLU B CA 1
ATOM 4508 C C . GLU B 1 258 ? 17.625 -9.797 -9.219 1 98 258 GLU B C 1
ATOM 4510 O O . GLU B 1 258 ? 17.328 -8.945 -8.375 1 98 258 GLU B O 1
ATOM 4515 N N . LEU B 1 259 ? 16.719 -10.375 -9.984 1 98.19 259 LEU B N 1
ATOM 4516 C CA . LEU B 1 259 ? 15.289 -10.102 -9.82 1 98.19 259 LEU B CA 1
ATOM 4517 C C . LEU B 1 259 ? 14.82 -10.508 -8.43 1 98.19 259 LEU B C 1
ATOM 4519 O O . LEU B 1 259 ? 14.055 -9.781 -7.789 1 98.19 259 LEU B O 1
ATOM 4523 N N . ALA B 1 260 ? 15.297 -11.648 -8.039 1 98.81 260 ALA B N 1
ATOM 4524 C CA . ALA B 1 260 ? 14.883 -12.164 -6.734 1 98.81 260 ALA B CA 1
ATOM 4525 C C . ALA B 1 260 ? 15.359 -11.242 -5.609 1 98.81 260 ALA B C 1
ATOM 4527 O O . ALA B 1 260 ? 14.609 -10.961 -4.672 1 98.81 260 ALA B O 1
ATOM 4528 N N . ARG B 1 261 ? 16.609 -10.742 -5.676 1 98.81 261 ARG B N 1
ATOM 4529 C CA . ARG B 1 261 ? 17.141 -9.82 -4.672 1 98.81 261 ARG B CA 1
ATOM 4530 C C . ARG B 1 261 ? 16.312 -8.531 -4.625 1 98.81 261 ARG B C 1
ATOM 4532 O O . ARG B 1 261 ? 16.031 -8.016 -3.543 1 98.81 261 ARG B O 1
ATOM 4539 N N . ARG B 1 262 ? 15.992 -8.078 -5.781 1 98.81 262 ARG B N 1
ATOM 4540 C CA . ARG B 1 262 ? 15.18 -6.871 -5.863 1 98.81 262 ARG B CA 1
ATOM 4541 C C . ARG B 1 262 ? 13.805 -7.098 -5.238 1 98.81 262 ARG B C 1
ATOM 4543 O O . ARG B 1 262 ? 13.281 -6.227 -4.539 1 98.81 262 ARG B O 1
ATOM 4550 N N . ALA B 1 263 ? 13.219 -8.242 -5.52 1 98.88 263 ALA B N 1
ATOM 4551 C CA . ALA B 1 263 ? 11.922 -8.578 -4.934 1 98.88 263 ALA B CA 1
ATOM 4552 C C . ALA B 1 263 ? 12.008 -8.641 -3.412 1 98.88 263 ALA B C 1
ATOM 4554 O O . ALA B 1 263 ? 11.094 -8.188 -2.715 1 98.88 263 ALA B O 1
ATOM 4555 N N . VAL B 1 264 ? 13.078 -9.211 -2.912 1 98.94 264 VAL B N 1
ATOM 4556 C CA . VAL B 1 264 ? 13.289 -9.297 -1.471 1 98.94 264 VAL B CA 1
ATOM 4557 C C . VAL B 1 264 ? 13.398 -7.891 -0.882 1 98.94 264 VAL B C 1
ATOM 4559 O O . VAL B 1 264 ? 12.812 -7.602 0.164 1 98.94 264 VAL B O 1
ATOM 4562 N N . LEU B 1 265 ? 14.117 -7.039 -1.562 1 98.81 265 LEU B N 1
ATOM 4563 C CA . LEU B 1 265 ? 14.289 -5.664 -1.111 1 98.81 265 LEU B CA 1
ATOM 4564 C C . LEU B 1 265 ? 12.945 -4.949 -1.024 1 98.81 265 LEU B C 1
ATOM 4566 O O . LEU B 1 265 ? 12.656 -4.273 -0.033 1 98.81 265 LEU B O 1
ATOM 4570 N N . LEU B 1 266 ? 12.047 -5.137 -1.955 1 98.94 266 LEU B N 1
ATOM 4571 C CA . LEU B 1 266 ? 10.789 -4.402 -2.076 1 98.94 266 LEU B CA 1
ATOM 4572 C C . LEU B 1 266 ? 9.742 -4.953 -1.115 1 98.94 266 LEU B C 1
ATOM 4574 O O . LEU B 1 266 ? 8.844 -4.227 -0.687 1 98.94 266 LEU B O 1
ATOM 4578 N N . ASN B 1 267 ? 9.914 -6.238 -0.753 1 98.94 267 ASN B N 1
ATOM 4579 C CA . ASN B 1 267 ? 8.828 -6.879 -0.021 1 98.94 267 ASN B CA 1
ATOM 4580 C C . ASN B 1 267 ? 9.25 -7.234 1.403 1 98.94 267 ASN B C 1
ATOM 4582 O O . ASN B 1 267 ? 8.398 -7.488 2.258 1 98.94 267 ASN B O 1
ATOM 4586 N N . THR B 1 268 ? 10.516 -7.324 1.735 1 98.75 268 THR B N 1
ATOM 4587 C CA . THR B 1 268 ? 11.094 -7.676 3.027 1 98.75 268 THR B CA 1
ATOM 4588 C C . THR B 1 268 ? 10.414 -8.914 3.605 1 98.75 268 THR B C 1
ATOM 4590 O O . THR B 1 268 ? 9.875 -8.875 4.715 1 98.75 268 THR B O 1
ATOM 4593 N N . PRO B 1 269 ? 10.492 -9.992 2.855 1 98.88 269 PRO B N 1
ATOM 4594 C CA . PRO B 1 269 ? 9.812 -11.211 3.303 1 98.88 269 PRO B CA 1
ATOM 4595 C C . PRO B 1 269 ? 10.461 -11.828 4.543 1 98.88 269 PRO B C 1
ATOM 4597 O O . PRO B 1 269 ? 11.672 -11.703 4.738 1 98.88 269 PRO B O 1
ATOM 4600 N N . THR B 1 270 ? 9.625 -12.523 5.359 1 98.62 270 THR B N 1
ATOM 4601 C CA . THR B 1 270 ? 10.117 -13.305 6.484 1 98.62 270 THR B CA 1
ATOM 4602 C C . THR B 1 270 ? 10.453 -14.727 6.047 1 98.62 270 THR B C 1
ATOM 4604 O O . THR B 1 270 ? 11.211 -15.43 6.719 1 98.62 270 THR B O 1
ATOM 4607 N N . GLN B 1 271 ? 9.867 -15.164 4.977 1 98.62 271 GLN B N 1
ATOM 4608 C CA . GLN B 1 271 ? 10.141 -16.5 4.445 1 98.62 271 GLN B CA 1
ATOM 4609 C C . GLN B 1 271 ? 9.906 -16.547 2.938 1 98.62 271 GLN B C 1
ATOM 4611 O O . GLN B 1 271 ? 9.195 -15.703 2.387 1 98.62 271 GLN B O 1
ATOM 4616 N N . ILE B 1 272 ? 10.5 -17.5 2.338 1 98.88 272 ILE B N 1
ATOM 4617 C CA . ILE B 1 272 ? 10.398 -17.703 0.898 1 98.88 272 ILE B CA 1
ATOM 4618 C C . ILE B 1 272 ? 9.781 -19.078 0.622 1 98.88 272 ILE B C 1
ATOM 4620 O O . ILE B 1 272 ? 10.102 -20.062 1.294 1 98.88 272 ILE B O 1
ATOM 4624 N N . ALA B 1 273 ? 8.859 -19.078 -0.254 1 98.94 273 ALA B N 1
ATOM 4625 C CA . ALA B 1 273 ? 8.359 -20.312 -0.852 1 98.94 273 ALA B CA 1
ATOM 4626 C C . ALA B 1 273 ? 8.867 -20.469 -2.281 1 98.94 273 ALA B C 1
ATOM 4628 O O . ALA B 1 273 ? 8.93 -19.5 -3.039 1 98.94 273 ALA B O 1
ATOM 4629 N N . ILE B 1 274 ? 9.25 -21.672 -2.682 1 98.81 274 ILE B N 1
ATOM 4630 C CA . ILE B 1 274 ? 9.68 -21.953 -4.047 1 98.81 274 ILE B CA 1
ATOM 4631 C C . ILE B 1 274 ? 8.891 -23.141 -4.602 1 98.81 274 ILE B C 1
ATOM 4633 O O . ILE B 1 274 ? 8.914 -24.234 -4.035 1 98.81 274 ILE B O 1
ATOM 4637 N N . THR B 1 275 ? 8.211 -22.859 -5.676 1 98.25 275 THR B N 1
ATOM 4638 C CA . THR B 1 275 ? 7.398 -23.922 -6.27 1 98.25 275 THR B CA 1
ATOM 4639 C C . THR B 1 275 ? 8.062 -24.469 -7.527 1 98.25 275 THR B C 1
ATOM 4641 O O . THR B 1 275 ? 9.078 -23.938 -7.984 1 98.25 275 THR B O 1
ATOM 4644 N N . LYS B 1 276 ? 7.551 -25.594 -8.039 1 97.75 276 LYS B N 1
ATOM 4645 C CA . LYS B 1 276 ? 7.969 -26.25 -9.281 1 97.75 276 LYS B CA 1
ATOM 4646 C C . LYS B 1 276 ? 9.406 -26.75 -9.18 1 97.75 276 LYS B C 1
ATOM 4648 O O . LYS B 1 276 ? 10.141 -26.734 -10.172 1 97.75 276 LYS B O 1
ATOM 4653 N N . ILE B 1 277 ? 9.828 -27.094 -8.008 1 98.31 277 ILE B N 1
ATOM 4654 C CA . ILE B 1 277 ? 11.148 -27.688 -7.832 1 98.31 277 ILE B CA 1
ATOM 4655 C C . ILE B 1 277 ? 11.227 -29.016 -8.602 1 98.31 277 ILE B C 1
ATOM 4657 O O . ILE B 1 277 ? 12.289 -29.359 -9.133 1 98.31 277 ILE B O 1
ATOM 4661 N N . ASP B 1 278 ? 10.086 -29.703 -8.742 1 97.56 278 ASP B N 1
ATOM 4662 C CA . ASP B 1 278 ? 9.984 -30.984 -9.43 1 97.56 278 ASP B CA 1
ATOM 4663 C C . ASP B 1 278 ? 10.219 -30.828 -10.93 1 97.56 278 ASP B C 1
ATOM 4665 O O . ASP B 1 278 ? 10.57 -31.797 -11.617 1 97.56 278 ASP B O 1
ATOM 4669 N N . VAL B 1 279 ? 10 -29.656 -11.438 1 97.06 279 VAL B N 1
ATOM 4670 C CA . VAL B 1 279 ? 10.227 -29.406 -12.859 1 97.06 279 VAL B CA 1
ATOM 4671 C C . VAL B 1 279 ? 11.727 -29.281 -13.125 1 97.06 279 VAL B C 1
ATOM 4673 O O . VAL B 1 279 ? 12.227 -29.75 -14.156 1 97.06 279 VAL B O 1
ATOM 4676 N N . LEU B 1 280 ? 12.406 -28.594 -12.227 1 96.94 280 LEU B N 1
ATOM 4677 C CA . LEU B 1 280 ? 13.852 -28.422 -12.375 1 96.94 280 LEU B CA 1
ATOM 4678 C C . LEU B 1 280 ? 14.602 -29.688 -11.969 1 96.94 280 LEU B C 1
ATOM 4680 O O . LEU B 1 280 ? 15.625 -30.031 -12.57 1 96.94 280 LEU B O 1
ATOM 4684 N N . PHE B 1 281 ? 14.125 -30.328 -10.906 1 97.75 281 PHE B N 1
ATOM 4685 C CA . PHE B 1 281 ? 14.695 -31.562 -10.383 1 97.75 281 PHE B CA 1
ATOM 4686 C C . PHE B 1 281 ? 13.648 -32.688 -10.352 1 97.75 281 PHE B C 1
ATOM 4688 O O . PHE B 1 281 ? 12.961 -32.875 -9.344 1 97.75 281 PHE B O 1
ATOM 4695 N N . LYS B 1 282 ? 13.641 -33.5 -11.344 1 97.25 282 LYS B N 1
ATOM 4696 C CA . LYS B 1 282 ? 12.57 -34.469 -11.57 1 97.25 282 LYS B CA 1
ATOM 4697 C C . LYS B 1 282 ? 12.438 -35.438 -10.398 1 97.25 282 LYS B C 1
ATOM 4699 O O . LYS B 1 282 ? 11.328 -35.844 -10.062 1 97.25 282 LYS B O 1
ATOM 4704 N N . GLU B 1 283 ? 13.492 -35.781 -9.789 1 98.06 283 GLU B N 1
ATOM 4705 C CA . GLU B 1 283 ? 13.492 -36.75 -8.695 1 98.06 283 GLU B CA 1
ATOM 4706 C C . GLU B 1 283 ? 12.852 -36.156 -7.441 1 98.06 283 GLU B C 1
ATOM 4708 O O . GLU B 1 283 ? 12.555 -36.875 -6.492 1 98.06 283 GLU B O 1
ATOM 4713 N N . ALA B 1 284 ? 12.555 -34.844 -7.441 1 98.5 284 ALA B N 1
ATOM 4714 C CA . ALA B 1 284 ? 11.938 -34.188 -6.289 1 98.5 284 ALA B CA 1
ATOM 4715 C C . ALA B 1 284 ? 10.422 -34.344 -6.305 1 98.5 284 ALA B C 1
ATOM 4717 O O . ALA B 1 284 ? 9.75 -34.062 -5.316 1 98.5 284 ALA B O 1
ATOM 4718 N N . ALA B 1 285 ? 9.891 -34.906 -7.375 1 98.31 285 ALA B N 1
ATOM 4719 C CA . ALA B 1 285 ? 8.445 -34.969 -7.598 1 98.31 285 ALA B CA 1
ATOM 4720 C C . ALA B 1 285 ? 7.742 -35.719 -6.465 1 98.31 285 ALA B C 1
ATOM 4722 O O . ALA B 1 285 ? 8.062 -36.875 -6.18 1 98.31 285 ALA B O 1
ATOM 4723 N N . GLY B 1 286 ? 6.848 -35.031 -5.797 1 97.5 286 GLY B N 1
ATOM 4724 C CA . GLY B 1 286 ? 5.969 -35.656 -4.816 1 97.5 286 GLY B CA 1
ATOM 4725 C C . GLY B 1 286 ? 6.602 -35.781 -3.445 1 97.5 286 GLY B C 1
ATOM 4726 O O . GLY B 1 286 ? 5.941 -36.188 -2.488 1 97.5 286 GLY B O 1
ATOM 4727 N N . LYS B 1 287 ? 7.871 -35.438 -3.289 1 98.38 287 LYS B N 1
ATOM 4728 C CA . LYS B 1 287 ? 8.539 -35.531 -1.994 1 98.38 287 LYS B CA 1
ATOM 4729 C C . LYS B 1 287 ? 7.992 -34.531 -1.003 1 98.38 287 LYS B C 1
ATOM 4731 O O . LYS B 1 287 ? 7.668 -33.375 -1.382 1 98.38 287 LYS B O 1
ATOM 4736 N N . THR B 1 288 ? 7.871 -34.875 0.286 1 98.38 288 THR B N 1
ATOM 4737 C CA . THR B 1 288 ? 7.285 -34 1.286 1 98.38 288 THR B CA 1
ATOM 4738 C C . THR B 1 288 ? 8.227 -33.812 2.473 1 98.38 288 THR B C 1
ATOM 4740 O O . THR B 1 288 ? 7.887 -33.156 3.451 1 98.38 288 THR B O 1
ATOM 4743 N N . ARG B 1 289 ? 9.367 -34.438 2.418 1 98.19 289 ARG B N 1
ATOM 4744 C CA . ARG B 1 289 ? 10.391 -34.281 3.443 1 98.19 289 ARG B CA 1
ATOM 4745 C C . ARG B 1 289 ? 11.695 -33.781 2.842 1 98.19 289 ARG B C 1
ATOM 4747 O O . ARG B 1 289 ? 12.086 -34.188 1.749 1 98.19 289 ARG B O 1
ATOM 4754 N N . TRP B 1 290 ? 12.32 -32.906 3.561 1 98.38 290 TRP B N 1
ATOM 4755 C CA . TRP B 1 290 ? 13.578 -32.312 3.119 1 98.38 290 TRP B CA 1
ATOM 4756 C C . TRP B 1 290 ? 14.594 -33.406 2.766 1 98.38 290 TRP B C 1
ATOM 4758 O O . TRP B 1 290 ? 15.211 -33.344 1.7 1 98.38 290 TRP B O 1
ATOM 4768 N N . GLY B 1 291 ? 14.719 -34.375 3.617 1 98.12 291 GLY B N 1
ATOM 4769 C CA . GLY B 1 291 ? 15.703 -35.438 3.447 1 98.12 291 GLY B CA 1
ATOM 4770 C C . GLY B 1 291 ? 15.461 -36.281 2.217 1 98.12 291 GLY B C 1
ATOM 4771 O O . GLY B 1 291 ? 16.359 -37 1.746 1 98.12 291 GLY B O 1
ATOM 4772 N N . ASP B 1 292 ? 14.234 -36.25 1.663 1 98.5 292 ASP B N 1
ATOM 4773 C CA . ASP B 1 292 ? 13.875 -37.094 0.516 1 98.5 292 ASP B CA 1
ATOM 4774 C C . ASP B 1 292 ? 14.156 -36.344 -0.796 1 98.5 292 ASP B C 1
ATOM 4776 O O . ASP B 1 292 ? 14.125 -36.969 -1.869 1 98.5 292 ASP B O 1
ATOM 4780 N N . LEU B 1 293 ? 14.484 -35.094 -0.758 1 98.69 293 LEU B N 1
ATOM 4781 C CA . LEU B 1 293 ? 14.828 -34.344 -1.963 1 98.69 293 LEU B CA 1
ATOM 4782 C C . LEU B 1 293 ? 16.188 -34.781 -2.496 1 98.69 293 LEU B C 1
ATOM 4784 O O . LEU B 1 293 ? 17.094 -35.094 -1.718 1 98.69 293 LEU B O 1
ATOM 4788 N N . PRO B 1 294 ? 16.344 -34.844 -3.809 1 98.5 294 PRO B N 1
ATOM 4789 C CA . PRO B 1 294 ? 17.688 -35.125 -4.328 1 98.5 294 PRO B CA 1
ATOM 4790 C C . PRO B 1 294 ? 18.734 -34.094 -3.885 1 98.5 294 PRO B C 1
ATOM 4792 O O . PRO B 1 294 ? 18.406 -32.938 -3.734 1 98.5 294 PRO B O 1
ATOM 4795 N N . PRO B 1 295 ? 19.969 -34.5 -3.713 1 98.44 295 PRO B N 1
ATOM 4796 C CA . PRO B 1 295 ? 21.016 -33.594 -3.199 1 98.44 295 PRO B CA 1
ATOM 4797 C C . PRO B 1 295 ? 21.172 -32.344 -4.027 1 98.44 295 PRO B C 1
ATOM 4799 O O . PRO B 1 295 ? 21.453 -31.266 -3.475 1 98.44 295 PRO B O 1
ATOM 4802 N N . GLU B 1 296 ? 21.016 -32.438 -5.305 1 98.12 296 GLU B N 1
ATOM 4803 C CA . GLU B 1 296 ? 21.172 -31.281 -6.168 1 98.12 296 GLU B CA 1
ATOM 4804 C C . GLU B 1 296 ? 20.094 -30.234 -5.883 1 98.12 296 GLU B C 1
ATOM 4806 O O . GLU B 1 296 ? 20.375 -29.031 -5.926 1 98.12 296 GLU B O 1
ATOM 4811 N N . ALA B 1 297 ? 18.891 -30.703 -5.641 1 98.56 297 ALA B N 1
ATOM 4812 C CA . ALA B 1 297 ? 17.812 -29.781 -5.297 1 98.56 297 ALA B CA 1
ATOM 4813 C C . ALA B 1 297 ? 18.078 -29.094 -3.961 1 98.56 297 ALA B C 1
ATOM 4815 O O . ALA B 1 297 ? 17.906 -27.875 -3.832 1 98.56 297 ALA B O 1
ATOM 4816 N N . ARG B 1 298 ? 18.5 -29.875 -2.992 1 98.75 298 ARG B N 1
ATOM 4817 C CA . ARG B 1 298 ? 18.812 -29.312 -1.676 1 98.75 298 ARG B CA 1
ATOM 4818 C C . ARG B 1 298 ? 19.906 -28.266 -1.762 1 98.75 298 ARG B C 1
ATOM 4820 O O . ARG B 1 298 ? 19.797 -27.188 -1.186 1 98.75 298 ARG B O 1
ATOM 4827 N N . ARG B 1 299 ? 20.953 -28.562 -2.48 1 98.56 299 ARG B N 1
ATOM 4828 C CA . ARG B 1 299 ? 22.062 -27.625 -2.652 1 98.56 299 ARG B CA 1
ATOM 4829 C C . ARG B 1 299 ? 21.594 -26.344 -3.324 1 98.56 299 ARG B C 1
ATOM 4831 O O . ARG B 1 299 ? 21.969 -25.234 -2.914 1 98.56 299 ARG B O 1
ATOM 4838 N N . TRP B 1 300 ? 20.797 -26.547 -4.379 1 98.56 300 TRP B N 1
ATOM 4839 C CA . TRP B 1 300 ? 20.281 -25.406 -5.113 1 98.56 300 TRP B CA 1
ATOM 4840 C C . TRP B 1 300 ? 19.453 -24.5 -4.195 1 98.56 300 TRP B C 1
ATOM 4842 O O . TRP B 1 300 ? 19.609 -23.281 -4.234 1 98.56 300 TRP B O 1
ATOM 4852 N N . ILE B 1 301 ? 18.625 -25.031 -3.369 1 98.56 301 ILE B N 1
ATOM 4853 C CA . ILE B 1 301 ? 17.766 -24.297 -2.447 1 98.56 301 ILE B CA 1
ATOM 4854 C C . ILE B 1 301 ? 18.625 -23.594 -1.393 1 98.56 301 ILE B C 1
ATOM 4856 O O . ILE B 1 301 ? 18.391 -22.438 -1.071 1 98.56 301 ILE B O 1
ATOM 4860 N N . GLU B 1 302 ? 19.578 -24.281 -0.865 1 98.31 302 GLU B N 1
ATOM 4861 C CA . GLU B 1 302 ? 20.469 -23.703 0.141 1 98.31 302 GLU B CA 1
ATOM 4862 C C . GLU B 1 302 ? 21.266 -22.531 -0.427 1 98.31 302 GLU B C 1
ATOM 4864 O O . GLU B 1 302 ? 21.484 -21.531 0.26 1 98.31 302 GLU B O 1
ATOM 4869 N N . GLU B 1 303 ? 21.719 -22.672 -1.636 1 98.44 303 GLU B N 1
ATOM 4870 C CA . GLU B 1 303 ? 22.438 -21.594 -2.291 1 98.44 303 GLU B CA 1
ATOM 4871 C C . GLU B 1 303 ? 21.562 -20.359 -2.445 1 98.44 303 GLU B C 1
ATOM 4873 O O . GLU B 1 303 ? 22.016 -19.219 -2.256 1 98.44 303 GLU B O 1
ATOM 4878 N N . LEU B 1 304 ? 20.328 -20.594 -2.846 1 98.31 304 LEU B N 1
ATOM 4879 C CA . LEU B 1 304 ? 19.391 -19.484 -2.98 1 98.31 304 LEU B CA 1
ATOM 4880 C C . LEU B 1 304 ? 19.141 -18.828 -1.631 1 98.31 304 LEU B C 1
ATOM 4882 O O . LEU B 1 304 ? 19.078 -17.594 -1.539 1 98.31 304 LEU B O 1
ATOM 4886 N N . GLU B 1 305 ? 18.891 -19.625 -0.654 1 98.44 305 GLU B N 1
ATOM 4887 C CA . GLU B 1 305 ? 18.672 -19.125 0.697 1 98.44 305 GLU B CA 1
ATOM 4888 C C . GLU B 1 305 ? 19.844 -18.25 1.158 1 98.44 305 GLU B C 1
ATOM 4890 O O . GLU B 1 305 ? 19.641 -17.188 1.731 1 98.44 305 GLU B O 1
ATOM 4895 N N . GLU B 1 306 ? 21.031 -18.703 0.967 1 98.31 306 GLU B N 1
ATOM 4896 C CA . GLU B 1 306 ? 22.234 -17.969 1.345 1 98.31 306 GLU B CA 1
ATOM 4897 C C . GLU B 1 306 ? 22.344 -16.656 0.572 1 98.31 306 GLU B C 1
ATOM 4899 O O . GLU B 1 306 ? 22.719 -15.625 1.135 1 98.31 306 GLU B O 1
ATOM 4904 N N . ALA B 1 307 ? 22.031 -16.734 -0.699 1 98.62 307 ALA B N 1
ATOM 4905 C CA . ALA B 1 307 ? 22.156 -15.562 -1.564 1 98.62 307 ALA B CA 1
ATOM 4906 C C . ALA B 1 307 ? 21.125 -14.5 -1.198 1 98.62 307 ALA B C 1
ATOM 4908 O O . ALA B 1 307 ? 21.406 -13.305 -1.265 1 98.62 307 ALA B O 1
ATOM 4909 N N . LEU B 1 308 ? 19.906 -14.906 -0.825 1 98.69 308 LEU B N 1
ATOM 4910 C CA . LEU B 1 308 ? 18.812 -13.977 -0.597 1 98.69 308 LEU B CA 1
ATOM 4911 C C . LEU B 1 308 ? 18.719 -13.578 0.875 1 98.69 308 LEU B C 1
ATOM 4913 O O . LEU B 1 308 ? 18.062 -12.594 1.222 1 98.69 308 LEU B O 1
ATOM 4917 N N . LYS B 1 309 ? 19.359 -14.328 1.775 1 98.31 309 LYS B N 1
ATOM 4918 C CA . LYS B 1 309 ? 19.438 -14.078 3.213 1 98.31 309 LYS B CA 1
ATOM 4919 C C . LYS B 1 309 ? 18.047 -14.078 3.842 1 98.31 309 LYS B C 1
ATOM 4921 O O . LYS B 1 309 ? 17.75 -13.25 4.711 1 98.31 309 LYS B O 1
ATOM 4926 N N . VAL B 1 310 ? 17.141 -14.836 3.318 1 98.75 310 VAL B N 1
ATOM 4927 C CA . VAL B 1 310 ? 15.797 -15.086 3.836 1 98.75 310 VAL B CA 1
ATOM 4928 C C . VAL B 1 310 ? 15.539 -16.594 3.896 1 98.75 310 VAL B C 1
ATOM 4930 O O . VAL B 1 310 ? 15.867 -17.328 2.959 1 98.75 310 VAL B O 1
ATOM 4933 N N . PRO B 1 311 ? 14.969 -17.109 4.969 1 98.75 311 PRO B N 1
ATOM 4934 C CA . PRO B 1 311 ? 14.719 -18.562 5.07 1 98.75 311 PRO B CA 1
ATOM 4935 C C . PRO B 1 311 ? 13.781 -19.078 3.982 1 98.75 311 PRO B C 1
ATOM 4937 O O . PRO B 1 311 ? 12.727 -18.484 3.736 1 98.75 311 PRO B O 1
ATOM 4940 N N . VAL B 1 312 ? 14.203 -20.109 3.311 1 98.81 312 VAL B N 1
ATOM 4941 C CA . VAL B 1 312 ? 13.305 -20.859 2.43 1 98.81 312 VAL B CA 1
ATOM 4942 C C . VAL B 1 312 ? 12.547 -21.906 3.234 1 98.81 312 VAL B C 1
ATOM 4944 O O . VAL B 1 312 ? 13.133 -22.891 3.699 1 98.81 312 VAL B O 1
ATOM 4947 N N . THR B 1 313 ? 11.203 -21.766 3.32 1 98.75 313 THR B N 1
ATOM 4948 C CA . THR B 1 313 ? 10.484 -22.562 4.305 1 98.75 313 THR B CA 1
ATOM 4949 C C . THR B 1 313 ? 9.477 -23.484 3.621 1 98.75 313 THR B C 1
ATOM 4951 O O . THR B 1 313 ? 9.062 -24.5 4.191 1 98.75 313 THR B O 1
ATOM 4954 N N . LEU B 1 314 ? 9 -23.156 2.465 1 98.88 314 LEU B N 1
ATOM 4955 C CA . LEU B 1 314 ? 8.039 -23.953 1.724 1 98.88 314 LEU B CA 1
ATOM 4956 C C . LEU B 1 314 ? 8.57 -24.297 0.336 1 98.88 314 LEU B C 1
ATOM 4958 O O . LEU B 1 314 ? 8.945 -23.406 -0.427 1 98.88 314 LEU B O 1
ATOM 4962 N N . ILE B 1 315 ? 8.609 -25.578 0.056 1 98.88 315 ILE B N 1
ATOM 4963 C CA . ILE B 1 315 ? 9.18 -26.062 -1.2 1 98.88 315 ILE B CA 1
ATOM 4964 C C . ILE B 1 315 ? 8.156 -26.938 -1.922 1 98.88 315 ILE B C 1
ATOM 4966 O O . ILE B 1 315 ? 7.859 -28.047 -1.476 1 98.88 315 ILE B O 1
ATOM 4970 N N . GLY B 1 316 ? 7.648 -26.438 -3.033 1 98.56 316 GLY B N 1
ATOM 4971 C CA . GLY B 1 316 ? 6.664 -27.172 -3.809 1 98.56 316 GLY B CA 1
ATOM 4972 C C . GLY B 1 316 ? 7.281 -28.203 -4.73 1 98.56 316 GLY B C 1
ATOM 4973 O O . GLY B 1 316 ? 8.148 -27.875 -5.547 1 98.56 316 GLY B O 1
ATOM 4974 N N . THR B 1 317 ? 6.801 -29.453 -4.656 1 98.62 317 THR B N 1
ATOM 4975 C CA . THR B 1 317 ? 7.41 -30.562 -5.387 1 98.62 317 THR B CA 1
ATOM 4976 C C . THR B 1 317 ? 6.402 -31.203 -6.336 1 98.62 317 THR B C 1
ATOM 4978 O O . THR B 1 317 ? 6.566 -32.375 -6.73 1 98.62 317 THR B O 1
ATOM 4981 N N . GLY B 1 318 ? 5.312 -30.516 -6.625 1 96.5 318 GLY B N 1
ATOM 4982 C CA . GLY B 1 318 ? 4.281 -31.016 -7.516 1 96.5 318 GLY B CA 1
ATOM 4983 C C . GLY B 1 318 ? 3.01 -30.188 -7.488 1 96.5 318 GLY B C 1
ATOM 4984 O O . GLY B 1 318 ? 2.955 -29.156 -6.824 1 96.5 318 GLY B O 1
ATOM 4985 N N . PRO B 1 319 ? 1.95 -30.562 -8.219 1 93.56 319 PRO B N 1
ATOM 4986 C CA . PRO B 1 319 ? 0.759 -29.734 -8.422 1 93.56 319 PRO B CA 1
ATOM 4987 C C . PRO B 1 319 ? -0.177 -29.75 -7.211 1 93.56 319 PRO B C 1
ATOM 4989 O O . PRO B 1 319 ? -0.832 -28.734 -6.922 1 93.56 319 PRO B O 1
ATOM 4992 N N . GLU B 1 320 ? -0.248 -30.844 -6.484 1 94.88 320 GLU B N 1
ATOM 4993 C CA . GLU B 1 320 ? -1.158 -30.922 -5.348 1 94.88 320 GLU B CA 1
ATOM 4994 C C . GLU B 1 320 ? -0.633 -30.125 -4.156 1 94.88 320 GLU B C 1
ATOM 4996 O O . GLU B 1 320 ? 0.579 -30.047 -3.941 1 94.88 320 GLU B O 1
ATOM 5001 N N . PRO B 1 321 ? -1.531 -29.547 -3.355 1 94.62 321 PRO B N 1
ATOM 5002 C CA . PRO B 1 321 ? -1.088 -28.75 -2.207 1 94.62 321 PRO B CA 1
ATOM 5003 C C . PRO B 1 321 ? -0.181 -29.531 -1.263 1 94.62 321 PRO B C 1
ATOM 5005 O O . PRO B 1 321 ? 0.786 -28.984 -0.729 1 94.62 321 PRO B O 1
ATOM 5008 N N . HIS B 1 322 ? -0.393 -30.828 -1.116 1 94.94 322 HIS B N 1
ATOM 5009 C CA . HIS B 1 322 ? 0.37 -31.625 -0.155 1 94.94 322 HIS B CA 1
ATOM 5010 C C . HIS B 1 322 ? 1.738 -32 -0.714 1 94.94 322 HIS B C 1
ATOM 5012 O O . HIS B 1 322 ? 2.607 -32.469 0.025 1 94.94 322 HIS B O 1
ATOM 5018 N N . HIS B 1 323 ? 1.964 -31.812 -2.062 1 97.06 323 HIS B N 1
ATOM 5019 C CA . HIS B 1 323 ? 3.311 -31.938 -2.607 1 97.06 323 HIS B CA 1
ATOM 5020 C C . HIS B 1 323 ? 4.191 -30.781 -2.17 1 97.06 323 HIS B C 1
ATOM 5022 O O . HIS B 1 323 ? 4.668 -30 -3.004 1 97.06 323 HIS B O 1
ATOM 5028 N N . MET B 1 324 ? 4.438 -30.688 -0.811 1 98.31 324 MET B N 1
ATOM 5029 C CA . MET B 1 324 ? 5.117 -29.547 -0.195 1 98.31 324 MET B CA 1
ATOM 5030 C C . MET B 1 324 ? 6.051 -30 0.918 1 98.31 324 MET B C 1
ATOM 5032 O O . MET B 1 324 ? 5.66 -30.797 1.771 1 98.31 324 MET B O 1
ATOM 5036 N N . VAL B 1 325 ? 7.309 -29.656 0.814 1 98.81 325 VAL B N 1
ATOM 5037 C CA . VAL B 1 325 ? 8.203 -29.75 1.963 1 98.81 325 VAL B CA 1
ATOM 5038 C C . VAL B 1 325 ? 8.047 -28.516 2.846 1 98.81 325 VAL B C 1
ATOM 5040 O O . VAL B 1 325 ? 8.258 -27.391 2.393 1 98.81 325 VAL B O 1
ATOM 5043 N N . ASP B 1 326 ? 7.602 -28.688 4.055 1 98.69 326 ASP B N 1
ATOM 5044 C CA . ASP B 1 326 ? 7.336 -27.609 4.996 1 98.69 326 ASP B CA 1
ATOM 5045 C C . ASP B 1 326 ? 8.43 -27.531 6.066 1 98.69 326 ASP B C 1
ATOM 5047 O O . ASP B 1 326 ? 8.523 -28.406 6.926 1 98.69 326 ASP B O 1
ATOM 5051 N N . LEU B 1 327 ? 9.25 -26.469 5.961 1 98.62 327 LEU B N 1
ATOM 5052 C CA . LEU B 1 327 ? 10.375 -26.328 6.871 1 98.62 327 LEU B CA 1
ATOM 5053 C C . LEU B 1 327 ? 10.156 -25.141 7.816 1 98.62 327 LEU B C 1
ATOM 5055 O O . LEU B 1 327 ? 11.102 -24.656 8.438 1 98.62 327 LEU B O 1
ATOM 5059 N N . ARG B 1 328 ? 8.961 -24.625 8.023 1 97.75 328 ARG B N 1
ATOM 5060 C CA . ARG B 1 328 ? 8.664 -23.438 8.82 1 97.75 328 ARG B CA 1
ATOM 5061 C C . ARG B 1 328 ? 9.047 -23.656 10.281 1 97.75 328 ARG B C 1
ATOM 5063 O O . ARG B 1 328 ? 9.633 -22.781 10.922 1 97.75 328 ARG B O 1
ATOM 5070 N N . ARG B 1 329 ? 8.812 -24.734 10.844 1 95.56 329 ARG B N 1
ATOM 5071 C CA . ARG B 1 329 ? 9.141 -25.031 12.234 1 95.56 329 ARG B CA 1
ATOM 5072 C C . ARG B 1 329 ? 10.656 -25.109 12.43 1 95.56 329 ARG B C 1
ATOM 5074 O O . ARG B 1 329 ? 11.172 -24.703 13.477 1 95.56 329 ARG B O 1
ATOM 5081 N N . GLU B 1 330 ? 11.328 -25.562 11.469 1 93.38 330 GLU B N 1
ATOM 5082 C CA . GLU B 1 330 ? 12.773 -25.766 11.555 1 93.38 330 GLU B CA 1
ATOM 5083 C C . GLU B 1 330 ? 13.531 -24.469 11.289 1 93.38 330 GLU B C 1
ATOM 5085 O O . GLU B 1 330 ? 14.609 -24.25 11.844 1 93.38 330 GLU B O 1
ATOM 5090 N N . ARG B 1 331 ? 12.953 -23.641 10.5 1 91.88 331 ARG B N 1
ATOM 5091 C CA . ARG B 1 331 ? 13.75 -22.531 10 1 91.88 331 ARG B CA 1
ATOM 5092 C C . ARG B 1 331 ? 13.305 -21.219 10.609 1 91.88 331 ARG B C 1
ATOM 5094 O O . ARG B 1 331 ? 14 -20.203 10.5 1 91.88 331 ARG B O 1
ATOM 5101 N N . LEU B 1 332 ? 12.125 -21.188 11.117 1 88.44 332 LEU B N 1
ATOM 5102 C CA . LEU B 1 332 ? 11.656 -19.938 11.727 1 88.44 332 LEU B CA 1
ATOM 5103 C C . LEU B 1 332 ? 11.742 -20.016 13.25 1 88.44 332 LEU B C 1
ATOM 5105 O O . LEU B 1 332 ? 11.578 -21.094 13.828 1 88.44 332 LEU B O 1
#